Protein AF-A0A7X8UY95-F1 (afdb_monomer_lite)

Sequence (480 aa):
MSTWKRGHACLTACVVAVLCGTLVAADAIDMQARTKELQNLRWGMFICWSFSTFSDKEWTGGVKDIAFFQATEVDTDQWVRTAKEAEMGYILFLTKHHDGFCLWDTKTTDRKVTNAPLGRDVLAEVKAACDKYGLKLALYYSEGDWTWPGAVDGKIRYEGVGLNPEEKKAQLRELLTQYGPIEYIWFDYAVGDGGVSHADTIAFCKAFQPGCFIGFNNGDQEGSDIRLGERGRPGRLEDHSAAGPHMDSGPSTAYRLAEFTYPILPPPADHARWFYTSPENDGLVHSPEKIYRDYLGAVKYGNIFALNVGPDRQGRLRNIDVATLRTVGEMIRTKTPNPDIHAYGIDLNMEPGGSTCFATPGLWAEADPAAHVAWYETLGANVILTPAVSSNGYAWYKGGAIPAQPGLKHDFLPEVVRLGHEKHMRVIGSFRIAANTRWGGEHPDLSYGTPHDRHLPLTTGYLDYLAAAIEEALTKTNLN

Foldseek 3Di:
DDDDDDDDDDDDDDDDDDDPDDPPPDPQDPQLVLLVVVLVLLEEAEEDDDLCLQPVHPADWDDDDLQSLPAAAADLLQVLVLRLLLVGQAYAYEQADQQGEGLAPAPLDCNYPCVYNNNDNSLLVNLVSCVVSVHAYAYEDEQFHCPAPFHPTRDFQVVTAHADVPSSLSVLCCVLPPSPDHQEYEYEQRRHRNNAAPVRVLVSNCVRPVSYFYAYLEDDGAPGQEAAAEQFAQDAPPPNVRSDDRHYDDHYPNYSAYEHEAEQFDDDPPDGDLADDDPVCLVRGDALLVVLLRSVSCSVNSHYYYYHFHAHSNNHTDPSVSVRSSVNSVCVVVVPPRPDAQEDEDQQQPDPPDDDDGDDQCNCLVDDLLVQLVVCVVVVGQEYEYEQAHLCQAGCADDFPGHHRPNRPDSRQLSNLVVSVVVNHAYDYDDPQQQRQNCCVVCVVQWAPPNDRGIGRDDPVSVVVVVRSVVGSCVRRVND

pLDDT: mean 88.67, std 14.98, range [30.45, 98.94]

Radius of gyration: 32.95 Å; chains: 1; bounding box: 61×128×83 Å

Secondary structure (DSSP, 8-state):
--------PPPPPP----------PPPPP-HHHHHHHHHTT-EEEEE--STHHHHTSSS------GGG-------HHHHHHHHHHTT--EEEEEEE-TT--BSS--SS-S-BGGGSTT-S-HHHHHHHHHHHHT-EEEEEEESS-TTSTT--TT--TTT-----HHHHHHHHHHHHHHS---SEEEEE-TT--TTS-HHHHHHHHHHH-TTSEEEESSS--TT-SEE--BT--S--TT-GGGG-TT--SPPPTT--EEEEEEESSPPPTT----S---GGGGGGSPPHHHHHHHHHHHHHHT-EEEEE----TTS---HHHHHHHHHHHHHHHHTPPP----EEE--TTB-TT-SS-BPPTTTTTT--HHHHHHHHHHTT-SEEEEEEE-TTS-BSSSSSSSPBPTT--S-HHHHHHHHHHHTT-EEEEEE--TT-HHHHHH-GGGEETTTSSS-EE-SHHHHHHHHHHHHHHHHHH---

Structure (mmCIF, N/CA/C/O backbone):
data_AF-A0A7X8UY95-F1
#
_entry.id   AF-A0A7X8UY95-F1
#
loop_
_atom_site.group_PDB
_atom_site.id
_atom_site.type_symbol
_atom_site.label_atom_id
_atom_site.label_alt_id
_atom_site.label_comp_id
_atom_site.label_asym_id
_atom_site.label_entity_id
_atom_site.label_seq_id
_atom_site.pdbx_PDB_ins_code
_atom_site.Cartn_x
_atom_site.Cartn_y
_atom_site.Cartn_z
_atom_site.occupancy
_atom_site.B_iso_or_equiv
_atom_site.auth_seq_id
_atom_site.auth_comp_id
_atom_site.auth_asym_id
_atom_site.auth_atom_id
_atom_site.pdbx_PDB_model_num
ATOM 1 N N . MET A 1 1 ? 19.211 -85.845 -32.567 1.00 37.88 1 MET A N 1
ATOM 2 C CA . MET A 1 1 ? 20.274 -85.485 -31.602 1.00 37.88 1 MET A CA 1
ATOM 3 C C . MET A 1 1 ? 20.415 -83.968 -31.580 1.00 37.88 1 MET A C 1
ATOM 5 O O . MET A 1 1 ? 20.237 -83.359 -32.620 1.00 37.88 1 MET A O 1
ATOM 9 N N . SER A 1 2 ? 20.688 -83.427 -30.390 1.00 34.66 2 SER A N 1
ATOM 10 C CA . SER A 1 2 ? 20.974 -82.028 -30.013 1.00 34.66 2 SER A CA 1
ATOM 11 C C . SER A 1 2 ? 19.900 -80.943 -30.212 1.00 34.66 2 SER A C 1
ATOM 13 O O . SER A 1 2 ? 19.581 -80.497 -31.306 1.00 34.66 2 SER A O 1
ATOM 15 N N . THR A 1 3 ? 19.437 -80.502 -29.048 1.00 38.03 3 THR A N 1
ATOM 16 C CA . THR A 1 3 ? 18.765 -79.266 -28.639 1.00 38.03 3 THR A CA 1
ATOM 17 C C . THR A 1 3 ? 19.387 -77.968 -29.185 1.00 38.03 3 THR A C 1
ATOM 19 O O . THR A 1 3 ? 20.600 -77.903 -29.339 1.00 38.03 3 THR A O 1
ATOM 22 N N . TRP A 1 4 ? 18.589 -76.898 -29.346 1.00 31.77 4 TRP A N 1
ATOM 23 C CA . TRP A 1 4 ? 18.687 -75.655 -28.550 1.00 31.77 4 TRP A CA 1
ATOM 24 C C . TRP A 1 4 ? 17.542 -74.661 -28.846 1.00 31.77 4 TRP A C 1
ATOM 26 O O . TRP A 1 4 ? 16.772 -74.811 -29.784 1.00 31.77 4 TRP A O 1
ATOM 36 N N . LYS A 1 5 ? 17.382 -73.722 -27.912 1.00 35.75 5 LYS A N 1
ATOM 37 C CA . LYS A 1 5 ? 16.186 -72.977 -27.488 1.00 35.75 5 LYS A CA 1
ATOM 38 C C . LYS A 1 5 ? 15.959 -71.615 -28.187 1.00 35.75 5 LYS A C 1
ATOM 40 O O . LYS A 1 5 ? 16.922 -70.927 -28.491 1.00 35.75 5 LYS A O 1
ATOM 45 N N . ARG A 1 6 ? 14.685 -71.181 -28.086 1.00 33.22 6 ARG A N 1
ATOM 46 C CA . ARG A 1 6 ? 14.139 -69.840 -27.719 1.00 33.22 6 ARG A CA 1
ATOM 47 C C . ARG A 1 6 ? 13.825 -68.798 -28.808 1.00 33.22 6 ARG A C 1
ATOM 49 O O . ARG A 1 6 ? 14.699 -68.357 -29.533 1.00 33.22 6 ARG A O 1
ATOM 56 N N . GLY A 1 7 ? 12.602 -68.260 -28.684 1.00 30.45 7 GLY A N 1
ATOM 57 C CA . GLY A 1 7 ? 12.308 -66.830 -28.854 1.00 30.45 7 GLY A CA 1
ATOM 58 C C . GLY A 1 7 ? 11.124 -66.512 -29.771 1.00 30.45 7 GLY A C 1
ATOM 59 O O . GLY A 1 7 ? 11.338 -66.247 -30.943 1.00 30.45 7 GLY A O 1
ATOM 60 N N . HIS A 1 8 ? 9.892 -66.483 -29.247 1.00 34.12 8 HIS A N 1
ATOM 61 C CA . HIS A 1 8 ? 8.764 -65.841 -29.938 1.00 34.12 8 HIS A CA 1
ATOM 62 C C . HIS A 1 8 ? 8.721 -64.364 -29.529 1.00 34.12 8 HIS A C 1
ATOM 64 O O . HIS A 1 8 ? 8.487 -64.055 -28.361 1.00 34.12 8 HIS A O 1
ATOM 70 N N . ALA A 1 9 ? 8.982 -63.471 -30.483 1.00 34.75 9 ALA A N 1
ATOM 71 C CA . ALA A 1 9 ? 8.788 -62.033 -30.348 1.00 34.75 9 ALA A CA 1
ATOM 72 C C . ALA A 1 9 ? 7.342 -61.680 -30.731 1.00 34.75 9 ALA A C 1
ATOM 74 O O . ALA A 1 9 ? 6.863 -62.074 -31.793 1.00 34.75 9 ALA A O 1
ATOM 75 N N . CYS A 1 10 ? 6.650 -60.958 -29.852 1.00 32.91 10 CYS A N 1
ATOM 76 C CA . CYS A 1 10 ? 5.305 -60.441 -30.079 1.00 32.91 10 CYS A CA 1
ATOM 77 C C . CYS A 1 10 ? 5.419 -59.068 -30.766 1.00 32.91 10 CYS A C 1
ATOM 79 O O . CYS A 1 10 ? 6.058 -58.169 -30.219 1.00 32.91 10 CYS A O 1
ATOM 81 N N . LEU A 1 11 ? 4.846 -58.919 -31.965 1.00 33.44 11 LEU A N 1
ATOM 82 C CA . LEU A 1 11 ? 4.708 -57.631 -32.651 1.00 33.44 11 LEU A CA 1
ATOM 83 C C . LEU A 1 11 ? 3.561 -56.833 -32.017 1.00 33.44 11 LEU A C 1
ATOM 85 O O . LEU A 1 11 ? 2.406 -57.248 -32.100 1.00 33.44 11 LEU A O 1
ATOM 89 N N . THR A 1 12 ? 3.863 -55.661 -31.463 1.00 36.06 12 THR A N 1
ATOM 90 C CA . THR A 1 12 ? 2.854 -54.668 -31.073 1.00 36.06 12 THR A CA 1
ATOM 91 C C . THR A 1 12 ? 2.779 -53.599 -32.160 1.00 36.06 12 THR A C 1
ATOM 93 O O . THR A 1 12 ? 3.761 -52.910 -32.430 1.00 36.06 12 THR A O 1
ATOM 96 N N . ALA A 1 13 ? 1.621 -53.479 -32.808 1.00 33.38 13 ALA A N 1
ATOM 97 C CA . ALA A 1 13 ? 1.336 -52.447 -33.798 1.00 33.38 13 ALA A CA 1
ATOM 98 C C . ALA A 1 13 ? 1.062 -51.099 -33.106 1.00 33.38 13 ALA A C 1
ATOM 100 O O . ALA A 1 13 ? 0.180 -51.004 -32.253 1.00 33.38 13 ALA A O 1
ATOM 101 N N . CYS A 1 14 ? 1.798 -50.052 -33.489 1.00 30.67 14 CYS A N 1
ATOM 102 C CA . CYS A 1 14 ? 1.509 -48.673 -33.099 1.00 30.67 14 CYS A CA 1
ATOM 103 C C . CYS A 1 14 ? 0.349 -48.122 -33.939 1.00 30.67 14 CYS A C 1
ATOM 105 O O . CYS A 1 14 ? 0.483 -47.951 -35.149 1.00 30.67 14 CYS A O 1
ATOM 107 N N . VAL A 1 15 ? -0.770 -47.802 -33.290 1.00 36.91 15 VAL A N 1
ATOM 108 C CA . VAL A 1 15 ? -1.840 -46.975 -33.862 1.00 36.91 15 VAL A CA 1
ATOM 109 C C . VAL A 1 15 ? -1.521 -45.517 -33.536 1.00 36.91 15 VAL A C 1
ATOM 111 O O . VAL A 1 15 ? -1.507 -45.128 -32.371 1.00 36.91 15 VAL A O 1
ATOM 114 N N . VAL A 1 16 ? -1.256 -44.707 -34.562 1.00 36.47 16 VAL A N 1
ATOM 115 C CA . VAL A 1 16 ? -1.168 -43.246 -34.436 1.00 36.47 16 VAL A CA 1
ATOM 116 C C . VAL A 1 16 ? -2.588 -42.690 -34.516 1.00 36.47 16 VAL A C 1
ATOM 118 O O . VAL A 1 16 ? -3.194 -42.677 -35.584 1.00 36.47 16 VAL A O 1
ATOM 121 N N . ALA A 1 17 ? -3.132 -42.253 -33.381 1.00 36.41 17 ALA A N 1
ATOM 122 C CA . ALA A 1 17 ? -4.382 -41.506 -33.332 1.00 36.41 17 ALA A CA 1
ATOM 123 C C . ALA A 1 17 ? -4.084 -40.012 -33.531 1.00 36.41 17 ALA A C 1
ATOM 125 O O . ALA A 1 17 ? -3.491 -39.365 -32.669 1.00 36.41 17 ALA A O 1
ATOM 126 N N . VAL A 1 18 ? -4.494 -39.464 -34.675 1.00 42.06 18 VAL A N 1
ATOM 127 C CA . VAL A 1 18 ? -4.529 -38.016 -34.913 1.00 42.06 18 VAL A CA 1
ATOM 128 C C . VAL A 1 18 ? -5.763 -37.465 -34.196 1.00 42.06 18 VAL A C 1
ATOM 130 O O . VAL A 1 18 ? -6.884 -37.604 -34.678 1.00 42.06 18 VAL A O 1
ATOM 133 N N . LEU A 1 19 ? -5.566 -36.872 -33.018 1.00 41.16 19 LEU A N 1
ATOM 134 C CA . LEU A 1 19 ? -6.602 -36.114 -32.319 1.00 41.16 19 LEU A CA 1
ATOM 135 C C . LEU A 1 19 ? -6.658 -34.700 -32.903 1.00 41.16 19 LEU A C 1
ATOM 137 O O . LEU A 1 19 ? -5.843 -33.840 -32.579 1.00 41.16 19 LEU A O 1
ATOM 141 N N . CYS A 1 20 ? -7.639 -34.465 -33.773 1.00 40.44 20 CYS A N 1
ATOM 142 C CA . CYS A 1 20 ? -8.058 -33.122 -34.154 1.00 40.44 20 CYS A CA 1
ATOM 143 C C . CYS A 1 20 ? -8.802 -32.514 -32.954 1.00 40.44 20 CYS A C 1
ATOM 145 O O . CYS A 1 20 ? -9.989 -32.768 -32.757 1.00 40.44 20 CYS A O 1
ATOM 147 N N . GLY A 1 21 ? -8.088 -31.779 -32.100 1.00 39.94 21 GLY A N 1
ATOM 148 C CA . GLY A 1 21 ? -8.691 -31.047 -30.990 1.00 39.94 21 GLY A CA 1
ATOM 149 C C . GLY A 1 21 ? -9.553 -29.901 -31.514 1.00 39.94 21 GLY A C 1
ATOM 150 O O . GLY A 1 21 ? -9.059 -29.007 -32.197 1.00 39.94 21 GLY A O 1
ATOM 151 N N . THR A 1 22 ? -10.843 -29.916 -31.195 1.00 42.06 22 THR A N 1
ATOM 152 C CA . THR A 1 22 ? -11.695 -28.729 -31.273 1.00 42.06 22 THR A CA 1
ATOM 153 C C . THR A 1 22 ? -11.139 -27.681 -30.311 1.00 42.06 22 THR A C 1
ATOM 155 O O . THR A 1 22 ? -11.086 -27.931 -29.107 1.00 42.06 22 THR A O 1
ATOM 158 N N . LEU A 1 23 ? -10.717 -26.525 -30.831 1.00 39.53 23 LEU A N 1
ATOM 159 C CA . LEU A 1 23 ? -10.449 -25.335 -30.025 1.00 39.53 23 LEU A CA 1
ATOM 160 C C . LEU A 1 23 ? -11.738 -24.969 -29.283 1.00 39.53 23 LEU A C 1
ATOM 162 O O . LEU A 1 23 ? -12.662 -24.409 -29.870 1.00 39.53 23 LEU A O 1
ATOM 166 N N . VAL A 1 24 ? -11.812 -25.311 -28.000 1.00 40.22 24 VAL A N 1
ATOM 167 C CA . VAL A 1 24 ? -12.762 -24.676 -27.090 1.00 40.22 24 VAL A CA 1
ATOM 168 C C . VAL A 1 24 ? -12.266 -23.241 -26.960 1.00 40.22 24 VAL A C 1
ATOM 170 O O . VAL A 1 24 ? -11.180 -23.011 -26.427 1.00 40.22 24 VAL A O 1
ATOM 173 N N . ALA A 1 25 ? -12.999 -22.287 -27.537 1.00 45.38 25 ALA A N 1
ATOM 174 C CA . ALA A 1 25 ? -12.762 -20.879 -27.261 1.00 45.38 25 ALA A CA 1
ATOM 175 C C . ALA A 1 25 ? -12.838 -20.709 -25.740 1.00 45.38 25 ALA A C 1
ATOM 177 O O . ALA A 1 25 ? -13.825 -21.122 -25.136 1.00 45.38 25 ALA A O 1
ATOM 178 N N . ALA A 1 26 ? -11.778 -20.189 -25.117 1.00 54.22 26 ALA A N 1
ATOM 179 C CA . ALA A 1 26 ? -11.836 -19.841 -23.706 1.00 54.22 26 ALA A CA 1
ATOM 180 C C . ALA A 1 26 ? -13.018 -18.881 -23.519 1.00 54.22 26 ALA A C 1
ATOM 182 O O . ALA A 1 26 ? -13.095 -17.875 -24.231 1.00 54.22 26 ALA A O 1
ATOM 183 N N . ASP A 1 27 ? -13.948 -19.214 -22.623 1.00 59.50 27 ASP A N 1
ATOM 184 C CA . ASP A 1 27 ? -15.060 -18.323 -22.309 1.00 59.50 27 ASP A CA 1
ATOM 185 C C . ASP A 1 27 ? -14.498 -16.951 -21.917 1.00 59.50 27 ASP A C 1
ATOM 187 O O . ASP A 1 27 ? -13.517 -16.848 -21.171 1.00 59.50 27 ASP A O 1
ATOM 191 N N . ALA A 1 28 ? -15.085 -15.887 -22.469 1.00 78.19 28 ALA A N 1
ATOM 192 C CA . ALA A 1 28 ? -14.686 -14.527 -22.138 1.00 78.19 28 ALA A CA 1
ATOM 193 C C . ALA A 1 28 ? -14.814 -14.321 -20.620 1.00 78.19 28 ALA A C 1
ATOM 195 O O . ALA A 1 28 ? -15.854 -14.629 -20.037 1.00 78.19 28 ALA A O 1
ATOM 196 N N . ILE A 1 29 ? -13.757 -13.817 -19.976 1.00 88.06 29 ILE A N 1
ATOM 197 C CA . ILE A 1 29 ? -13.757 -13.601 -18.525 1.00 88.06 29 ILE A CA 1
ATOM 198 C C . ILE A 1 29 ? -14.854 -12.601 -18.156 1.00 88.06 29 ILE A C 1
ATOM 200 O O . ILE A 1 29 ? -14.891 -11.484 -18.676 1.00 88.06 29 ILE A O 1
ATOM 204 N N . ASP A 1 30 ? -15.716 -12.988 -17.215 1.00 94.00 30 ASP A N 1
ATOM 205 C CA . ASP A 1 30 ? -16.673 -12.075 -16.601 1.00 94.00 30 ASP A CA 1
ATOM 206 C C . ASP A 1 30 ? -15.926 -11.070 -15.718 1.00 94.00 30 ASP A C 1
ATOM 208 O O . ASP A 1 30 ? -15.553 -11.336 -14.571 1.00 94.00 30 ASP A O 1
ATOM 212 N N . MET A 1 31 ? -15.707 -9.882 -16.274 1.00 92.56 31 MET A N 1
ATOM 213 C CA . MET A 1 31 ? -14.997 -8.816 -15.582 1.00 92.56 31 MET A CA 1
ATOM 214 C C . MET A 1 31 ? -15.770 -8.255 -14.385 1.00 92.56 31 MET A C 1
ATOM 216 O O . MET A 1 31 ? -15.129 -7.710 -13.494 1.00 92.56 31 MET A O 1
ATOM 220 N N . GLN A 1 32 ? -17.100 -8.397 -14.308 1.00 94.25 32 GLN A N 1
ATOM 221 C CA . GLN A 1 32 ? -17.859 -7.968 -13.126 1.00 94.25 32 GLN A CA 1
ATOM 222 C C . GLN A 1 32 ? -17.618 -8.918 -11.953 1.00 94.25 32 GLN A C 1
ATOM 224 O O . GLN A 1 32 ? -17.317 -8.468 -10.842 1.00 94.25 32 GLN A O 1
ATOM 229 N N . ALA A 1 33 ? -17.683 -10.230 -12.205 1.00 96.62 33 ALA A N 1
ATOM 230 C CA . ALA A 1 33 ? -17.309 -11.235 -11.215 1.00 96.62 33 ALA A CA 1
ATOM 231 C C . ALA A 1 33 ? -15.853 -11.036 -10.770 1.00 96.62 33 ALA A C 1
ATOM 233 O O . ALA A 1 33 ? -15.567 -10.988 -9.571 1.00 96.62 33 ALA A O 1
ATOM 234 N N . ARG A 1 34 ? -14.950 -10.789 -11.728 1.00 96.75 34 ARG A N 1
ATOM 235 C CA . ARG A 1 34 ? -13.536 -10.543 -11.444 1.00 96.75 34 ARG A CA 1
ATOM 236 C C . ARG A 1 34 ? -13.297 -9.287 -10.602 1.00 96.75 34 ARG A C 1
ATOM 238 O O . ARG A 1 34 ? -12.512 -9.330 -9.658 1.00 96.75 34 ARG A O 1
ATOM 245 N N . THR A 1 35 ? -14.009 -8.189 -10.867 1.00 97.38 35 THR A N 1
ATOM 246 C CA . THR A 1 35 ? -13.980 -6.995 -10.004 1.00 97.38 35 THR A CA 1
ATOM 247 C C . THR A 1 35 ? -14.353 -7.348 -8.571 1.00 97.38 35 THR A C 1
ATOM 249 O O . THR A 1 35 ? -13.686 -6.902 -7.637 1.00 97.38 35 THR A O 1
ATOM 252 N N . LYS A 1 36 ? -15.390 -8.172 -8.374 1.00 97.38 36 LYS A N 1
ATOM 253 C CA . LYS A 1 36 ? -15.822 -8.557 -7.031 1.00 97.38 36 LYS A CA 1
ATOM 254 C C . LYS A 1 36 ? -14.783 -9.415 -6.308 1.00 97.38 36 LYS A C 1
ATOM 256 O O . LYS A 1 36 ? -14.593 -9.240 -5.105 1.00 97.38 36 LYS A O 1
ATOM 261 N N . GLU A 1 37 ? -14.098 -10.304 -7.024 1.00 97.56 37 GLU A N 1
ATOM 262 C CA . GLU A 1 37 ? -12.980 -11.084 -6.484 1.00 97.56 37 GLU A CA 1
ATOM 263 C C . GLU A 1 37 ? -11.856 -10.179 -5.972 1.00 97.56 37 GLU A C 1
ATOM 265 O O . GLU A 1 37 ? -11.431 -10.347 -4.829 1.00 97.56 37 GLU A O 1
ATOM 270 N N . LEU A 1 38 ? -11.437 -9.175 -6.754 1.00 97.94 38 LEU A N 1
ATOM 271 C CA . LEU A 1 38 ? -10.406 -8.232 -6.312 1.00 97.94 38 LEU A CA 1
ATOM 272 C C . LEU A 1 38 ? -10.879 -7.374 -5.132 1.00 97.94 38 LEU A C 1
ATOM 274 O O . LEU A 1 38 ? -10.140 -7.213 -4.167 1.00 97.94 38 LEU A O 1
ATOM 278 N N . GLN A 1 39 ? -12.121 -6.879 -5.139 1.00 97.25 39 GLN A N 1
ATOM 279 C CA . GLN A 1 39 ? -12.683 -6.153 -3.989 1.00 97.25 39 GLN A CA 1
ATOM 280 C C . GLN A 1 39 ? -12.662 -6.985 -2.700 1.00 97.25 39 GLN A C 1
ATOM 282 O O . GLN A 1 39 ? -12.470 -6.450 -1.607 1.00 97.25 39 GLN A O 1
ATOM 287 N N . ASN A 1 40 ? -12.847 -8.303 -2.811 1.00 97.31 40 ASN A N 1
ATOM 288 C CA . ASN A 1 40 ? -12.809 -9.206 -1.665 1.00 97.31 40 ASN A CA 1
ATOM 289 C C . ASN A 1 40 ? -11.394 -9.410 -1.103 1.00 97.31 40 ASN A C 1
ATOM 291 O O . ASN A 1 40 ? -11.283 -9.890 0.026 1.00 97.31 40 ASN A O 1
ATOM 295 N N . LEU A 1 41 ? -10.338 -9.006 -1.822 1.00 97.75 41 LEU A N 1
ATOM 296 C CA . LEU A 1 41 ? -8.980 -8.953 -1.274 1.00 97.75 41 LEU A CA 1
ATOM 297 C C . LEU A 1 41 ? -8.862 -7.897 -0.167 1.00 97.75 41 LEU A C 1
ATOM 299 O O . LEU A 1 41 ? -8.086 -8.094 0.764 1.00 97.75 41 LEU A O 1
ATOM 303 N N . ARG A 1 42 ? -9.681 -6.832 -0.237 1.00 95.69 42 ARG A N 1
ATOM 304 C CA . ARG A 1 42 ? -9.813 -5.698 0.701 1.00 95.69 42 ARG A CA 1
ATOM 305 C C . ARG A 1 42 ? -8.546 -4.874 0.907 1.00 95.69 42 ARG A C 1
ATOM 307 O O . ARG A 1 42 ? -8.573 -3.668 0.695 1.00 95.69 42 ARG A O 1
ATOM 314 N N . TRP A 1 43 ? -7.458 -5.494 1.347 1.00 98.31 43 TRP A N 1
ATOM 315 C CA . TRP A 1 43 ? -6.194 -4.816 1.588 1.00 98.31 43 TRP A CA 1
ATOM 316 C C . TRP A 1 43 ? -4.986 -5.755 1.523 1.00 98.31 43 TRP A C 1
ATOM 318 O O . TRP A 1 43 ? -5.127 -6.978 1.601 1.00 98.31 43 TRP A O 1
ATOM 328 N N . GLY A 1 44 ? -3.805 -5.173 1.339 1.00 98.62 44 GLY A N 1
ATOM 329 C CA . GLY A 1 44 ? -2.566 -5.873 1.036 1.00 98.62 44 GLY A CA 1
ATOM 330 C C . GLY A 1 44 ? -1.323 -5.152 1.539 1.00 98.62 44 GLY A C 1
ATOM 331 O O . GLY A 1 44 ? -1.388 -4.037 2.059 1.00 98.62 44 GLY A O 1
ATOM 332 N N . MET A 1 45 ? -0.177 -5.804 1.359 1.00 98.88 45 MET A N 1
ATOM 333 C CA . MET A 1 45 ? 1.137 -5.230 1.648 1.00 98.88 45 MET A CA 1
ATOM 334 C C . MET A 1 45 ? 1.810 -4.840 0.341 1.00 98.88 45 MET A C 1
ATOM 336 O O . MET A 1 45 ? 1.955 -5.692 -0.533 1.00 98.88 45 MET A O 1
ATOM 340 N N . PHE A 1 46 ? 2.245 -3.591 0.214 1.00 98.81 46 PHE A N 1
ATOM 341 C CA . PHE A 1 46 ? 3.164 -3.197 -0.850 1.00 98.81 46 PHE A CA 1
ATOM 342 C C . PHE A 1 46 ? 4.603 -3.338 -0.339 1.00 98.81 46 PHE A C 1
ATOM 344 O O . PHE A 1 46 ? 4.925 -2.877 0.751 1.00 98.81 46 PHE A O 1
ATOM 351 N N . ILE A 1 47 ? 5.453 -4.039 -1.080 1.00 98.69 47 ILE A N 1
ATOM 352 C CA . ILE A 1 47 ? 6.852 -4.268 -0.720 1.00 98.69 47 ILE A CA 1
ATOM 353 C C . ILE A 1 47 ? 7.734 -3.565 -1.748 1.00 98.69 47 ILE A C 1
ATOM 355 O O . ILE A 1 47 ? 7.895 -4.056 -2.867 1.00 98.69 47 ILE A O 1
ATOM 359 N N . CYS A 1 48 ? 8.321 -2.437 -1.349 1.00 98.00 48 CYS A N 1
ATOM 360 C CA . CYS A 1 48 ? 9.349 -1.732 -2.108 1.00 98.00 48 CYS A CA 1
ATOM 361 C C . CYS A 1 48 ? 10.744 -2.107 -1.600 1.00 98.00 48 CYS A C 1
ATOM 363 O O . CYS A 1 48 ? 11.120 -1.805 -0.465 1.00 98.00 48 CYS A O 1
ATOM 365 N N . TRP A 1 49 ? 11.524 -2.763 -2.460 1.00 97.19 49 TRP A N 1
ATOM 366 C CA . TRP A 1 49 ? 12.898 -3.167 -2.173 1.00 97.19 49 TRP A CA 1
ATOM 367 C C . TRP A 1 49 ? 13.734 -3.062 -3.450 1.00 97.19 49 TRP A C 1
ATOM 369 O O . TRP A 1 49 ? 13.406 -3.663 -4.462 1.00 97.19 49 TRP A O 1
ATOM 379 N N . SER A 1 50 ? 14.775 -2.237 -3.442 1.00 96.44 50 SER A N 1
ATOM 380 C CA . SER A 1 50 ? 15.655 -2.005 -4.599 1.00 96.44 50 SER A CA 1
ATOM 381 C C . SER A 1 50 ? 16.973 -1.404 -4.099 1.00 96.44 50 SER A C 1
ATOM 383 O O . SER A 1 50 ? 17.208 -1.339 -2.891 1.00 96.44 50 SER A O 1
ATOM 385 N N . PHE A 1 51 ? 17.824 -0.892 -4.989 1.00 97.00 51 PHE A N 1
ATOM 386 C CA . PHE A 1 51 ? 18.995 -0.095 -4.614 1.00 97.00 51 PHE A CA 1
ATOM 387 C C . PHE A 1 51 ? 18.651 1.078 -3.683 1.00 97.00 51 PHE A C 1
ATOM 389 O O . PHE A 1 51 ? 19.453 1.417 -2.816 1.00 97.00 51 PHE A O 1
ATOM 396 N N . SER A 1 52 ? 17.442 1.631 -3.777 1.00 95.38 52 SER A N 1
ATOM 397 C CA . SER A 1 52 ? 16.920 2.654 -2.861 1.00 95.38 52 SER A CA 1
ATOM 398 C C . SER A 1 52 ? 16.943 2.264 -1.377 1.00 95.38 52 SER A C 1
ATOM 400 O O . SER A 1 52 ? 17.214 3.104 -0.524 1.00 95.38 52 SER A O 1
ATOM 402 N N . THR A 1 53 ? 16.809 0.977 -1.049 1.00 95.38 53 THR A N 1
ATOM 403 C CA . THR A 1 53 ? 16.967 0.474 0.330 1.00 95.38 53 THR A CA 1
ATOM 404 C C . THR A 1 53 ? 18.398 0.633 0.869 1.00 95.38 53 THR A C 1
ATOM 406 O O . THR A 1 53 ? 18.611 0.724 2.080 1.00 95.38 53 THR A O 1
ATOM 409 N N . PHE A 1 54 ? 19.398 0.654 -0.015 1.00 94.69 54 PHE A N 1
ATOM 410 C CA . PHE A 1 54 ? 20.821 0.684 0.341 1.00 94.69 54 PHE A CA 1
ATOM 411 C C . PHE A 1 54 ? 21.437 2.081 0.225 1.00 94.69 54 PHE A C 1
ATOM 413 O O . PHE A 1 54 ? 22.510 2.318 0.775 1.00 94.69 54 PHE A O 1
ATOM 420 N N . SER A 1 55 ? 20.774 3.000 -0.479 1.00 91.31 55 SER A N 1
ATOM 421 C CA . SER A 1 55 ? 21.244 4.370 -0.702 1.00 91.31 55 SER A CA 1
ATOM 422 C C . SER A 1 55 ? 20.653 5.401 0.264 1.00 91.31 55 SER A C 1
ATOM 424 O O . SER A 1 55 ? 21.114 6.543 0.259 1.00 91.31 55 SER A O 1
ATOM 426 N N . ASP A 1 56 ? 19.635 5.015 1.043 1.00 84.62 56 ASP A N 1
ATOM 427 C CA . ASP A 1 56 ? 18.797 5.902 1.865 1.00 84.62 56 ASP A CA 1
ATOM 428 C C . ASP A 1 56 ? 18.086 7.002 1.052 1.00 84.62 56 ASP A C 1
ATOM 430 O O . ASP A 1 56 ? 17.734 8.061 1.572 1.00 84.62 56 ASP A O 1
ATOM 434 N N . LYS A 1 57 ? 17.882 6.764 -0.250 1.00 89.88 57 LYS A N 1
ATOM 435 C CA . LYS A 1 57 ? 17.156 7.656 -1.158 1.00 89.88 57 LYS A CA 1
ATOM 436 C C . LYS A 1 57 ? 15.994 6.908 -1.774 1.00 89.88 57 LYS A C 1
ATOM 438 O O . LYS A 1 57 ? 16.155 5.774 -2.203 1.00 89.88 57 LYS A O 1
ATOM 443 N N . GLU A 1 58 ? 14.869 7.593 -1.947 1.00 90.19 58 GLU A N 1
ATOM 444 C CA . GLU A 1 58 ? 13.725 7.046 -2.684 1.00 90.19 58 GLU A CA 1
ATOM 445 C C . GLU A 1 58 ? 14.122 6.631 -4.104 1.00 90.19 58 GLU A C 1
ATOM 447 O O . GLU A 1 58 ? 13.748 5.565 -4.589 1.00 90.19 58 GLU A O 1
ATOM 452 N N . TRP A 1 59 ? 14.921 7.465 -4.767 1.00 93.38 59 TRP A N 1
ATOM 453 C CA . TRP A 1 59 ? 15.319 7.325 -6.161 1.00 93.38 59 TRP A CA 1
ATOM 454 C C . TRP A 1 59 ? 16.845 7.262 -6.266 1.00 93.38 59 TRP A C 1
ATOM 456 O O . TRP A 1 59 ? 17.548 8.192 -5.861 1.00 93.38 59 TRP A O 1
ATOM 466 N N . THR A 1 60 ? 17.363 6.158 -6.810 1.00 93.38 60 THR A N 1
ATOM 467 C CA . THR A 1 60 ? 18.800 5.837 -6.777 1.00 93.38 60 THR A CA 1
ATOM 468 C C . THR A 1 60 ? 19.389 5.681 -8.174 1.00 93.38 60 THR A C 1
ATOM 470 O O . THR A 1 60 ? 19.480 4.576 -8.703 1.00 93.38 60 THR A O 1
ATOM 473 N N . GLY A 1 61 ? 19.822 6.798 -8.757 1.00 92.50 61 GLY A N 1
ATOM 474 C CA . GLY A 1 61 ? 20.629 6.793 -9.979 1.00 92.50 61 GLY A CA 1
ATOM 475 C C . GLY A 1 61 ? 22.122 6.552 -9.718 1.00 92.50 61 GLY A C 1
ATOM 476 O O . GLY A 1 61 ? 22.600 6.623 -8.583 1.00 92.50 61 GLY A O 1
ATOM 477 N N . GLY A 1 62 ? 22.883 6.290 -10.777 1.00 92.81 62 GLY A N 1
ATOM 478 C CA . GLY A 1 62 ? 24.350 6.233 -10.779 1.00 92.81 62 GLY A CA 1
ATOM 479 C C . GLY A 1 62 ? 24.966 4.910 -10.317 1.00 92.81 62 GLY A C 1
ATOM 480 O O . GLY A 1 62 ? 26.191 4.763 -10.335 1.00 92.81 62 GLY A O 1
ATOM 481 N N . VAL A 1 63 ? 24.152 3.932 -9.918 1.00 94.31 63 VAL A N 1
ATOM 482 C CA . VAL A 1 63 ? 24.626 2.615 -9.468 1.00 94.31 63 VAL A CA 1
ATOM 483 C C . VAL A 1 63 ? 24.978 1.752 -10.674 1.00 94.31 63 VAL A C 1
ATOM 485 O O . VAL A 1 63 ? 24.093 1.326 -11.414 1.00 94.31 63 VAL A O 1
ATOM 488 N N . LYS A 1 64 ? 26.269 1.457 -10.857 1.00 92.75 64 LYS A N 1
ATOM 489 C CA . LYS A 1 64 ? 26.770 0.582 -11.935 1.00 92.75 64 LYS A CA 1
ATOM 490 C C . LYS A 1 64 ? 27.064 -0.844 -11.476 1.00 92.75 64 LYS A C 1
ATOM 492 O O . LYS A 1 64 ? 26.918 -1.771 -12.262 1.00 92.75 64 LYS A O 1
ATOM 497 N N . ASP A 1 65 ? 27.490 -1.002 -10.227 1.00 96.31 65 ASP A N 1
ATOM 498 C CA . ASP A 1 65 ? 27.846 -2.298 -9.654 1.00 96.31 65 ASP A CA 1
ATOM 499 C C . ASP A 1 65 ? 26.632 -2.930 -8.965 1.00 96.31 65 ASP A C 1
ATOM 501 O O . ASP A 1 65 ? 26.050 -2.347 -8.050 1.00 96.31 65 ASP A O 1
ATOM 505 N N . ILE A 1 66 ? 26.261 -4.134 -9.399 1.00 96.62 66 ILE A N 1
ATOM 506 C CA . ILE A 1 66 ? 25.143 -4.902 -8.839 1.00 96.62 66 ILE A CA 1
ATOM 507 C C . ILE A 1 66 ? 25.419 -5.294 -7.379 1.00 96.62 66 ILE A C 1
ATOM 509 O O . ILE A 1 66 ? 24.481 -5.397 -6.588 1.00 96.62 66 ILE A O 1
ATOM 513 N N . ALA A 1 67 ? 26.692 -5.416 -6.982 1.00 96.50 67 ALA A N 1
ATOM 514 C CA . ALA A 1 67 ? 27.082 -5.676 -5.597 1.00 96.50 67 ALA A CA 1
ATOM 515 C C . ALA A 1 67 ? 26.719 -4.533 -4.626 1.00 96.50 67 ALA A C 1
ATOM 517 O O . ALA A 1 67 ? 26.853 -4.696 -3.413 1.00 96.50 67 ALA A O 1
ATOM 518 N N . PHE A 1 68 ? 26.216 -3.396 -5.127 1.00 97.00 68 PHE A N 1
ATOM 519 C CA . PHE A 1 68 ? 25.570 -2.374 -4.300 1.00 97.00 68 PHE A CA 1
ATOM 520 C C . PHE A 1 68 ? 24.346 -2.922 -3.547 1.00 97.00 68 PHE A C 1
ATOM 522 O O . PHE A 1 68 ? 24.054 -2.485 -2.435 1.00 97.00 68 PHE A O 1
ATOM 529 N N . PHE A 1 69 ? 23.657 -3.916 -4.113 1.00 97.06 69 PHE A N 1
ATOM 530 C CA . PHE A 1 69 ? 22.615 -4.660 -3.417 1.00 97.06 69 PHE A CA 1
ATOM 531 C C . PHE A 1 69 ? 23.250 -5.721 -2.511 1.00 97.06 69 PHE A C 1
ATOM 533 O O . PHE A 1 69 ? 23.583 -6.818 -2.947 1.00 97.06 69 PHE A O 1
ATOM 540 N N . GLN A 1 70 ? 23.451 -5.386 -1.240 1.00 95.94 70 GLN A N 1
ATOM 541 C CA . GLN A 1 70 ? 24.296 -6.172 -0.329 1.00 95.94 70 GLN A CA 1
ATOM 542 C C . GLN A 1 70 ? 23.544 -7.220 0.507 1.00 95.94 70 GLN A C 1
ATOM 544 O O . GLN A 1 70 ? 24.151 -7.855 1.368 1.00 95.94 70 GLN A O 1
ATOM 549 N N . ALA A 1 71 ? 22.237 -7.404 0.299 1.00 96.31 71 ALA A N 1
ATOM 550 C CA . ALA A 1 71 ? 21.465 -8.370 1.078 1.00 96.31 71 ALA A CA 1
ATOM 551 C C . ALA A 1 71 ? 21.925 -9.813 0.832 1.00 96.31 71 ALA A C 1
ATOM 553 O O . ALA A 1 71 ? 22.209 -10.204 -0.298 1.00 96.31 71 ALA A O 1
ATOM 554 N N . THR A 1 72 ? 21.925 -10.620 1.893 1.00 93.94 72 THR A N 1
ATOM 555 C CA . THR A 1 72 ? 22.297 -12.046 1.847 1.00 93.94 72 THR A CA 1
ATOM 556 C C . THR A 1 72 ? 21.284 -12.964 2.538 1.00 93.94 72 THR A C 1
ATOM 558 O O . THR A 1 72 ? 21.283 -14.166 2.286 1.00 93.94 72 THR A O 1
ATOM 561 N N . GLU A 1 73 ? 20.397 -12.426 3.383 1.00 91.50 73 GLU A N 1
ATOM 562 C CA . GLU A 1 73 ? 19.550 -13.211 4.297 1.00 91.50 73 GLU A CA 1
ATOM 563 C C . GLU A 1 73 ? 18.054 -12.869 4.201 1.00 91.50 73 GLU A C 1
ATOM 565 O O . GLU A 1 73 ? 17.352 -12.840 5.213 1.00 91.50 73 GLU A O 1
ATOM 570 N N . VAL A 1 74 ? 17.555 -12.619 2.987 1.00 96.69 74 VAL A N 1
ATOM 571 C CA . VAL A 1 74 ? 16.137 -12.286 2.778 1.00 96.69 74 VAL A CA 1
ATOM 572 C C . VAL A 1 74 ? 15.209 -13.363 3.360 1.00 96.69 74 VAL A C 1
ATOM 574 O O . VAL A 1 74 ? 15.434 -14.564 3.157 1.00 96.69 74 VAL A O 1
ATOM 577 N N . ASP A 1 75 ? 14.153 -12.925 4.051 1.00 97.75 75 ASP A N 1
ATOM 578 C CA . ASP A 1 75 ? 13.113 -13.782 4.634 1.00 97.75 75 ASP A CA 1
ATOM 579 C C . ASP A 1 75 ? 11.734 -13.403 4.068 1.00 97.75 75 ASP A C 1
ATOM 581 O O . ASP A 1 75 ? 10.920 -12.731 4.704 1.00 97.75 75 ASP A O 1
ATOM 585 N N . THR A 1 76 ? 11.467 -13.843 2.838 1.00 98.50 76 THR A N 1
ATOM 586 C CA . THR A 1 76 ? 10.178 -13.632 2.156 1.00 98.50 76 THR A CA 1
ATOM 587 C C . THR A 1 76 ? 9.014 -14.318 2.882 1.00 98.50 76 THR A C 1
ATOM 589 O O . THR A 1 76 ? 7.878 -13.841 2.827 1.00 98.50 76 THR A O 1
ATOM 592 N N . ASP A 1 77 ? 9.282 -15.395 3.630 1.00 98.62 77 ASP A N 1
ATOM 593 C CA . ASP A 1 77 ? 8.288 -16.075 4.463 1.00 98.62 77 ASP A CA 1
ATOM 594 C C . ASP A 1 77 ? 7.826 -15.174 5.616 1.00 98.62 77 ASP A C 1
ATOM 596 O O . ASP A 1 77 ? 6.628 -15.111 5.887 1.00 98.62 77 ASP A O 1
ATOM 600 N N . GLN A 1 78 ? 8.736 -14.420 6.252 1.00 98.69 78 GLN A N 1
ATOM 601 C CA . GLN A 1 78 ? 8.385 -13.403 7.251 1.00 98.69 78 GLN A CA 1
ATOM 602 C C . GLN A 1 78 ? 7.463 -12.337 6.660 1.00 98.69 78 GLN A C 1
ATOM 604 O O . GLN A 1 78 ? 6.491 -11.958 7.319 1.00 98.69 78 GLN A O 1
ATOM 609 N N . TRP A 1 79 ? 7.734 -11.865 5.442 1.00 98.81 79 TRP A N 1
ATOM 610 C CA . TRP A 1 79 ? 6.944 -10.806 4.816 1.00 98.81 79 TRP A CA 1
ATOM 611 C C . TRP A 1 79 ? 5.491 -11.249 4.631 1.00 98.81 79 TRP A C 1
ATOM 613 O O . TRP A 1 79 ? 4.563 -10.625 5.151 1.00 98.81 79 TRP A O 1
ATOM 623 N N . VAL A 1 80 ? 5.296 -12.392 3.968 1.00 98.88 80 VAL A N 1
ATOM 624 C CA . VAL A 1 80 ? 3.956 -12.904 3.659 1.00 98.88 80 VAL A CA 1
ATOM 625 C C . VAL A 1 80 ? 3.240 -13.419 4.910 1.00 98.88 80 VAL A C 1
ATOM 627 O O . VAL A 1 80 ? 2.039 -13.192 5.061 1.00 98.88 80 VAL A O 1
ATOM 630 N N . ARG A 1 81 ? 3.953 -14.045 5.857 1.00 98.88 81 ARG A N 1
ATOM 631 C CA . ARG A 1 81 ? 3.374 -14.434 7.153 1.00 98.88 81 ARG A CA 1
ATOM 632 C C . ARG A 1 81 ? 2.854 -13.219 7.916 1.00 98.88 81 ARG A C 1
ATOM 634 O O . ARG A 1 81 ? 1.744 -13.269 8.434 1.00 98.88 81 ARG A O 1
ATOM 641 N N . THR A 1 82 ? 3.618 -12.127 7.953 1.00 98.88 82 THR A N 1
ATOM 642 C CA . THR A 1 82 ? 3.195 -10.881 8.614 1.00 98.88 82 THR A CA 1
ATOM 643 C C . THR A 1 82 ? 1.944 -10.311 7.947 1.00 98.88 82 THR A C 1
ATOM 645 O O . THR A 1 82 ? 0.992 -9.956 8.638 1.00 98.88 82 THR A O 1
ATOM 648 N N . ALA A 1 83 ? 1.897 -10.292 6.611 1.00 98.88 83 ALA A N 1
ATOM 649 C CA . ALA A 1 83 ? 0.706 -9.876 5.869 1.00 98.88 83 ALA A CA 1
ATOM 650 C C . ALA A 1 83 ? -0.514 -10.748 6.219 1.00 98.88 83 ALA A C 1
ATOM 652 O O . ALA A 1 83 ? -1.607 -10.241 6.476 1.00 98.88 83 ALA A O 1
ATOM 653 N N . LYS A 1 84 ? -0.324 -12.071 6.303 1.00 98.75 84 LYS A N 1
ATOM 654 C CA . LYS A 1 84 ? -1.380 -13.006 6.698 1.00 98.75 84 LYS A CA 1
ATOM 655 C C . LYS A 1 84 ? -1.879 -12.759 8.122 1.00 98.75 84 LYS A C 1
ATOM 657 O O . LYS A 1 84 ? -3.087 -12.741 8.338 1.00 98.75 84 LYS A O 1
ATOM 662 N N . GLU A 1 85 ? -0.973 -12.562 9.078 1.00 98.62 85 GLU A N 1
ATOM 663 C CA . GLU A 1 85 ? -1.296 -12.231 10.476 1.00 98.62 85 GLU A CA 1
ATOM 664 C C . GLU A 1 85 ? -2.056 -10.902 10.596 1.00 98.62 85 GLU A C 1
ATOM 666 O O . GLU A 1 85 ? -2.854 -10.726 11.523 1.00 98.62 85 GLU A O 1
ATOM 671 N N . ALA A 1 86 ? -1.853 -10.000 9.636 1.00 98.69 86 ALA A N 1
ATOM 672 C CA . ALA A 1 86 ? -2.601 -8.765 9.497 1.00 98.69 86 ALA A CA 1
ATOM 673 C C . ALA A 1 86 ? -3.973 -8.946 8.818 1.00 98.69 86 ALA A C 1
ATOM 675 O O . ALA A 1 86 ? -4.698 -7.982 8.728 1.00 98.69 86 ALA A O 1
ATOM 676 N N . GLU A 1 87 ? -4.405 -10.128 8.369 1.00 98.56 87 GLU A N 1
ATOM 677 C CA . GLU A 1 87 ? -5.646 -10.296 7.571 1.00 98.56 87 GLU A CA 1
ATOM 678 C C . GLU A 1 87 ? -5.593 -9.650 6.170 1.00 98.56 87 GLU A C 1
ATOM 680 O O . GLU A 1 87 ? -6.630 -9.280 5.610 1.00 98.56 87 GLU A O 1
ATOM 685 N N . MET A 1 88 ? -4.403 -9.497 5.584 1.00 98.81 88 MET A N 1
ATOM 686 C CA . MET A 1 88 ? -4.257 -9.044 4.197 1.00 98.81 88 MET A CA 1
ATOM 687 C C . MET A 1 88 ? -4.594 -10.161 3.200 1.00 98.81 88 MET A C 1
ATOM 689 O O . MET A 1 88 ? -4.314 -11.340 3.436 1.00 98.81 88 MET A O 1
ATOM 693 N N . GLY A 1 89 ? -5.180 -9.780 2.063 1.00 98.75 89 GLY A N 1
ATOM 694 C CA . GLY A 1 89 ? -5.552 -10.692 0.979 1.00 98.75 89 GLY A CA 1
ATOM 695 C C . GLY A 1 89 ? -4.491 -10.844 -0.113 1.00 98.75 89 GLY A C 1
ATOM 696 O O . GLY A 1 89 ? -4.551 -11.802 -0.887 1.00 98.75 89 GLY A O 1
ATOM 697 N N . TYR A 1 90 ? -3.528 -9.922 -0.200 1.00 98.88 90 TYR A N 1
ATOM 698 C CA . TYR A 1 90 ? -2.542 -9.905 -1.281 1.00 98.88 90 TYR A CA 1
ATOM 699 C C . TYR A 1 90 ? -1.223 -9.216 -0.912 1.00 98.88 90 TYR A C 1
ATOM 701 O O . TYR A 1 90 ? -1.152 -8.427 0.031 1.00 98.88 90 TYR A O 1
ATOM 709 N N . ILE A 1 91 ? -0.192 -9.505 -1.706 1.00 98.94 91 ILE A N 1
ATOM 710 C CA . ILE A 1 91 ? 1.070 -8.765 -1.765 1.00 98.94 91 ILE A CA 1
ATOM 711 C C . ILE A 1 91 ? 1.123 -8.019 -3.099 1.00 98.94 91 ILE A C 1
ATOM 713 O O . ILE A 1 91 ? 0.972 -8.642 -4.148 1.00 98.94 91 ILE A O 1
ATOM 717 N N . LEU A 1 92 ? 1.351 -6.708 -3.063 1.00 98.94 92 LEU A N 1
ATOM 718 C CA . LEU A 1 92 ? 1.845 -5.935 -4.198 1.00 98.94 92 LEU A CA 1
ATOM 719 C C . LEU A 1 92 ? 3.374 -5.938 -4.111 1.00 98.94 92 LEU A C 1
ATOM 721 O O . LEU A 1 92 ? 3.942 -5.430 -3.148 1.00 98.94 92 LEU A O 1
ATOM 725 N N . PHE A 1 93 ? 4.053 -6.546 -5.075 1.00 98.88 93 PHE A N 1
ATOM 726 C CA . PHE A 1 93 ? 5.506 -6.698 -5.032 1.00 98.88 93 PHE A CA 1
ATOM 727 C C . PHE A 1 93 ? 6.182 -5.834 -6.093 1.00 98.88 93 PHE A C 1
ATOM 729 O O . PHE A 1 93 ? 5.884 -5.973 -7.280 1.00 98.88 93 PHE A O 1
ATOM 736 N N . LEU A 1 94 ? 7.107 -4.965 -5.682 1.00 98.69 94 LEU A N 1
ATOM 737 C CA . LEU A 1 94 ? 7.972 -4.238 -6.607 1.00 98.69 94 LEU A CA 1
ATOM 738 C C . LEU A 1 94 ? 8.884 -5.234 -7.322 1.00 98.69 94 LEU A C 1
ATOM 740 O O . LEU A 1 94 ? 9.787 -5.800 -6.723 1.00 98.69 94 LEU A O 1
ATOM 744 N N . THR A 1 95 ? 8.649 -5.448 -8.616 1.00 98.75 95 THR A N 1
ATOM 745 C CA . THR A 1 95 ? 9.494 -6.332 -9.436 1.00 98.75 95 THR A CA 1
ATOM 746 C C . THR A 1 95 ? 10.710 -5.602 -9.990 1.00 98.75 95 THR A C 1
ATOM 748 O O . THR A 1 95 ? 11.808 -6.155 -9.993 1.00 98.75 95 THR A O 1
ATOM 751 N N . LYS A 1 96 ? 10.509 -4.359 -10.441 1.00 98.25 96 LYS A N 1
ATOM 752 C CA . LYS A 1 96 ? 11.531 -3.462 -10.983 1.00 98.25 96 LYS A CA 1
ATOM 753 C C . LYS A 1 96 ? 11.162 -2.014 -10.675 1.00 98.25 96 LYS A C 1
ATOM 755 O O . LYS A 1 96 ? 10.043 -1.602 -10.979 1.00 98.25 96 LYS A O 1
ATOM 760 N N . HIS A 1 97 ? 12.096 -1.254 -10.112 1.00 97.56 97 HIS A N 1
ATOM 761 C CA . HIS A 1 97 ? 11.972 0.194 -9.907 1.00 97.56 97 HIS A CA 1
ATOM 762 C C . HIS A 1 97 ? 12.654 0.967 -11.052 1.00 97.56 97 HIS A C 1
ATOM 764 O O . HIS A 1 97 ? 13.245 0.365 -11.945 1.00 97.56 97 HIS A O 1
ATOM 770 N N . HIS A 1 98 ? 12.602 2.299 -11.038 1.00 96.31 98 HIS A N 1
ATOM 771 C CA . HIS A 1 98 ? 13.163 3.157 -12.094 1.00 96.31 98 HIS A CA 1
ATOM 772 C C . HIS A 1 98 ? 14.663 2.976 -12.328 1.00 96.31 98 HIS A C 1
ATOM 774 O O . HIS A 1 98 ? 15.160 3.192 -13.432 1.00 96.31 98 HIS A O 1
ATOM 780 N N . ASP A 1 99 ? 15.384 2.558 -11.287 1.00 96.19 99 ASP A N 1
ATOM 781 C CA . ASP A 1 99 ? 16.806 2.250 -11.365 1.00 96.19 99 ASP A CA 1
ATOM 782 C C . ASP A 1 99 ? 17.112 0.995 -12.199 1.00 96.19 99 ASP A C 1
ATOM 784 O O . ASP A 1 99 ? 18.284 0.745 -12.468 1.00 96.19 99 ASP A O 1
ATOM 788 N N . GLY A 1 100 ? 16.101 0.218 -12.599 1.00 96.69 100 GLY A N 1
ATOM 789 C CA . GLY A 1 100 ? 16.220 -0.926 -13.502 1.00 96.69 100 GLY A CA 1
ATOM 790 C C . GLY A 1 100 ? 16.638 -2.244 -12.856 1.00 96.69 100 GLY A C 1
ATOM 791 O O . GLY A 1 100 ? 16.818 -3.244 -13.550 1.00 96.69 100 GLY A O 1
ATOM 792 N N . PHE A 1 101 ? 16.807 -2.282 -11.532 1.00 98.38 101 PHE A N 1
ATOM 793 C CA . PHE A 1 101 ? 17.131 -3.518 -10.830 1.00 98.38 101 PHE A CA 1
ATOM 794 C C . PHE A 1 101 ? 15.935 -4.468 -10.757 1.00 98.38 101 PHE A C 1
ATOM 796 O O . PHE A 1 101 ? 14.895 -4.138 -10.189 1.00 98.38 101 PHE A O 1
ATOM 803 N N . CYS A 1 102 ? 16.096 -5.664 -11.323 1.00 98.75 102 CYS A N 1
ATOM 804 C CA . CYS A 1 102 ? 15.048 -6.681 -11.374 1.00 98.75 102 CYS A CA 1
ATOM 805 C C . CYS A 1 102 ? 15.139 -7.649 -10.180 1.00 98.75 102 CYS A C 1
ATOM 807 O O . CYS A 1 102 ? 16.175 -8.279 -9.959 1.00 98.75 102 CYS A O 1
ATOM 809 N N . LEU A 1 103 ? 14.041 -7.836 -9.443 1.00 98.75 103 LEU A N 1
ATOM 810 C CA . LEU A 1 103 ? 13.942 -8.742 -8.286 1.00 98.75 103 LEU A CA 1
ATOM 811 C C . LEU A 1 103 ? 13.556 -10.192 -8.644 1.00 98.75 103 LEU A C 1
ATOM 813 O O . LEU A 1 103 ? 13.134 -10.961 -7.778 1.00 98.75 103 LEU A O 1
ATOM 817 N N . TRP A 1 104 ? 13.729 -10.585 -9.906 1.00 98.81 104 TRP A N 1
ATOM 818 C CA . TRP A 1 104 ? 13.524 -11.953 -10.394 1.00 98.81 104 TRP A CA 1
ATOM 819 C C . TRP A 1 104 ? 14.644 -12.377 -11.354 1.00 98.81 104 TRP A C 1
ATOM 821 O O . TRP A 1 104 ? 15.432 -11.536 -11.797 1.00 98.81 104 TRP A O 1
ATOM 831 N N . ASP A 1 105 ? 14.742 -13.669 -11.692 1.00 98.69 105 ASP A N 1
ATOM 832 C CA . ASP A 1 105 ? 15.799 -14.180 -12.583 1.00 98.69 105 ASP A CA 1
ATOM 833 C C . ASP A 1 105 ? 15.527 -13.925 -14.079 1.00 98.69 105 ASP A C 1
ATOM 835 O O . ASP A 1 105 ? 15.493 -14.848 -14.901 1.00 98.69 105 ASP A O 1
ATOM 839 N N . THR A 1 106 ? 15.353 -12.657 -14.455 1.00 98.69 106 THR A N 1
ATOM 840 C CA . THR A 1 106 ? 15.100 -12.273 -15.850 1.00 98.69 106 THR A CA 1
ATOM 841 C C . THR A 1 106 ? 16.226 -12.691 -16.794 1.00 98.69 106 THR A C 1
ATOM 843 O O . THR A 1 106 ? 17.404 -12.713 -16.421 1.00 98.69 106 THR A O 1
ATOM 846 N N . LYS A 1 107 ? 15.894 -13.006 -18.050 1.00 98.50 107 LYS A N 1
ATOM 847 C CA . LYS A 1 107 ? 16.889 -13.258 -19.106 1.00 98.50 107 LYS A CA 1
ATOM 848 C C . LYS A 1 107 ? 17.230 -12.016 -19.925 1.00 98.50 107 LYS A C 1
ATOM 850 O O . LYS A 1 107 ? 18.073 -12.110 -20.813 1.00 98.50 107 LYS A O 1
ATOM 855 N N . THR A 1 108 ? 16.605 -10.873 -19.647 1.00 98.19 108 THR A N 1
ATOM 856 C CA . THR A 1 108 ? 16.761 -9.677 -20.484 1.00 98.19 108 THR A CA 1
ATOM 857 C C . THR A 1 108 ? 17.921 -8.776 -20.070 1.00 98.19 108 THR A C 1
ATOM 859 O O . THR A 1 108 ? 18.426 -8.031 -20.901 1.00 98.19 108 THR A O 1
ATOM 862 N N . THR A 1 109 ? 18.357 -8.836 -18.810 1.00 97.69 109 THR A N 1
ATOM 863 C CA . THR A 1 109 ? 19.434 -7.990 -18.280 1.00 97.69 109 THR A CA 1
ATOM 864 C C . THR A 1 109 ? 20.213 -8.696 -17.174 1.00 97.69 109 THR A C 1
ATOM 866 O O . THR A 1 109 ? 19.674 -9.529 -16.443 1.00 97.69 109 THR A O 1
ATOM 869 N N . ASP A 1 110 ? 21.486 -8.331 -17.023 1.00 97.88 110 ASP A N 1
ATOM 870 C CA . ASP A 1 110 ? 22.313 -8.761 -15.895 1.00 97.88 110 ASP A CA 1
ATOM 871 C C . ASP A 1 110 ? 22.038 -7.955 -14.621 1.00 97.88 110 ASP A C 1
ATOM 873 O O . ASP A 1 110 ? 22.446 -8.376 -13.540 1.00 97.88 110 ASP A O 1
ATOM 877 N N . ARG A 1 111 ? 21.326 -6.823 -14.714 1.00 97.75 111 ARG A N 1
ATOM 878 C CA . ARG A 1 111 ? 20.966 -5.962 -13.580 1.00 97.75 111 ARG A CA 1
ATOM 879 C C . ARG A 1 111 ? 19.797 -6.550 -12.783 1.00 97.75 111 ARG A C 1
ATOM 881 O O . ARG A 1 111 ? 18.693 -6.013 -12.749 1.00 97.75 111 ARG A O 1
ATOM 888 N N . LYS A 1 112 ? 20.050 -7.687 -12.145 1.00 98.44 112 LYS A N 1
ATOM 889 C CA . LYS A 1 112 ? 19.043 -8.488 -11.446 1.00 98.44 112 LYS A CA 1
ATOM 890 C C . LYS A 1 112 ? 19.582 -9.099 -10.162 1.00 98.44 112 LYS A C 1
ATOM 892 O O . LYS A 1 112 ? 20.786 -9.293 -9.997 1.00 98.44 112 LYS A O 1
ATOM 897 N N . VAL A 1 113 ? 18.671 -9.453 -9.269 1.00 98.44 113 VAL A N 1
ATOM 898 C CA . VAL A 1 113 ? 18.981 -9.953 -7.927 1.00 98.44 113 VAL A CA 1
ATOM 899 C C . VAL A 1 113 ? 19.725 -11.292 -7.907 1.00 98.44 113 VAL A C 1
ATOM 901 O O . VAL A 1 113 ? 20.526 -11.526 -7.003 1.00 98.44 113 VAL A O 1
ATOM 904 N N . THR A 1 114 ? 19.564 -12.139 -8.928 1.00 98.31 114 THR A N 1
ATOM 905 C CA . THR A 1 114 ? 20.327 -13.395 -9.053 1.00 98.31 114 THR A CA 1
ATOM 906 C C . THR A 1 114 ? 21.804 -13.186 -9.387 1.00 98.31 114 THR A C 1
ATOM 908 O O . THR A 1 114 ? 22.603 -14.092 -9.168 1.00 98.31 114 THR A O 1
ATOM 911 N N . ASN A 1 115 ? 22.178 -11.988 -9.843 1.00 98.31 115 ASN A N 1
ATOM 912 C CA . ASN A 1 115 ? 23.567 -11.582 -10.055 1.00 98.31 115 ASN A CA 1
ATOM 913 C C . ASN A 1 115 ? 24.124 -10.738 -8.888 1.00 98.31 115 ASN A C 1
ATOM 915 O O . ASN A 1 115 ? 25.299 -10.371 -8.900 1.00 98.31 115 ASN A O 1
ATOM 919 N N . ALA A 1 116 ? 23.302 -10.416 -7.887 1.00 97.38 116 ALA A N 1
ATOM 920 C CA . ALA A 1 116 ? 23.733 -9.770 -6.650 1.00 97.38 116 ALA A CA 1
ATOM 921 C C . ALA A 1 116 ? 24.235 -10.814 -5.632 1.00 97.38 116 ALA A C 1
ATOM 923 O O . ALA A 1 116 ? 23.929 -11.998 -5.787 1.00 97.38 116 ALA A O 1
ATOM 924 N N . PRO A 1 117 ? 24.949 -10.406 -4.561 1.00 97.00 117 PRO A N 1
ATOM 925 C CA . PRO A 1 117 ? 25.360 -11.287 -3.463 1.00 97.00 117 PRO A CA 1
ATOM 926 C C . PRO A 1 117 ? 24.280 -12.250 -2.943 1.00 97.00 117 PRO A C 1
ATOM 928 O O . PRO A 1 117 ? 24.614 -13.348 -2.505 1.00 97.00 117 PRO A O 1
ATOM 931 N N . LEU A 1 118 ? 23.000 -11.865 -3.015 1.00 97.31 118 LEU A N 1
ATOM 932 C CA . LEU A 1 118 ? 21.876 -12.715 -2.626 1.00 97.31 118 LEU A CA 1
ATOM 933 C C . LEU A 1 118 ? 21.722 -13.967 -3.506 1.00 97.31 118 LEU A C 1
ATOM 935 O O . LEU A 1 118 ? 21.414 -15.037 -2.985 1.00 97.31 118 LEU A O 1
ATOM 939 N N . GLY A 1 119 ? 21.886 -13.835 -4.828 1.00 97.06 119 GLY A N 1
ATOM 940 C CA . GLY A 1 119 ? 21.865 -14.951 -5.780 1.00 97.06 119 GLY A CA 1
ATOM 941 C C . GLY A 1 119 ? 20.535 -15.709 -5.918 1.00 97.06 119 GLY A C 1
ATOM 942 O O . GLY A 1 119 ? 20.533 -16.832 -6.419 1.00 97.06 119 GLY A O 1
ATOM 943 N N . ARG A 1 120 ? 19.408 -15.146 -5.460 1.00 97.81 120 ARG A N 1
ATOM 944 C CA . ARG A 1 120 ? 18.100 -15.830 -5.368 1.00 97.81 120 ARG A CA 1
ATOM 945 C C . ARG A 1 120 ? 17.017 -15.070 -6.127 1.00 97.81 120 ARG A C 1
ATOM 947 O O . ARG A 1 120 ? 17.012 -13.845 -6.108 1.00 97.81 120 ARG A O 1
ATOM 954 N N . ASP A 1 121 ? 16.091 -15.791 -6.759 1.00 98.62 121 ASP A N 1
ATOM 955 C CA . ASP A 1 121 ? 14.895 -15.202 -7.376 1.00 98.62 121 ASP A CA 1
ATOM 956 C C . ASP A 1 121 ? 13.874 -14.846 -6.283 1.00 98.62 121 ASP A C 1
ATOM 958 O O . ASP A 1 121 ? 13.153 -15.704 -5.772 1.00 98.62 1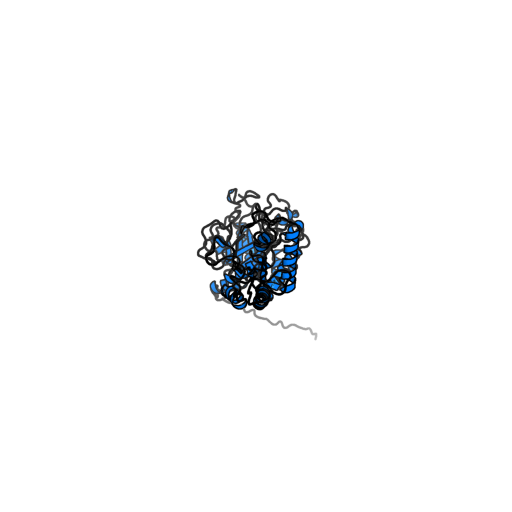21 ASP A O 1
ATOM 962 N N . VAL A 1 122 ? 13.841 -13.570 -5.897 1.00 98.75 122 VAL A N 1
ATOM 963 C CA . VAL A 1 122 ? 13.021 -13.096 -4.774 1.00 98.75 122 VAL A CA 1
ATOM 964 C C . VAL A 1 122 ? 11.533 -13.151 -5.116 1.00 98.75 122 VAL A C 1
ATOM 966 O O . VAL A 1 122 ? 10.729 -13.528 -4.263 1.00 98.75 122 VAL A O 1
ATOM 969 N N . LEU A 1 123 ? 11.149 -12.838 -6.358 1.00 98.88 123 LEU A N 1
ATOM 970 C CA . LEU A 1 123 ? 9.757 -12.935 -6.803 1.00 98.88 123 LEU A CA 1
ATOM 971 C C . LEU A 1 123 ? 9.234 -14.378 -6.726 1.00 98.88 123 LEU A C 1
ATOM 973 O O . LEU A 1 123 ? 8.115 -14.595 -6.254 1.00 98.88 123 LEU A O 1
ATOM 977 N N . ALA A 1 124 ? 10.036 -15.368 -7.138 1.00 98.88 124 ALA A N 1
ATOM 978 C CA . ALA A 1 124 ? 9.669 -16.782 -7.023 1.00 98.88 124 ALA A CA 1
ATOM 979 C C . ALA A 1 124 ? 9.411 -17.183 -5.562 1.00 98.88 124 ALA A C 1
ATOM 981 O O . ALA A 1 124 ? 8.446 -17.891 -5.264 1.00 98.88 124 ALA A O 1
ATOM 982 N N . GLU A 1 125 ? 10.240 -16.701 -4.638 1.00 98.81 125 GLU A N 1
ATOM 983 C CA . GLU A 1 125 ? 10.085 -16.981 -3.213 1.00 98.81 125 GLU A CA 1
ATOM 984 C C . GLU A 1 125 ? 8.871 -16.281 -2.593 1.00 98.81 125 GLU A C 1
ATOM 986 O O . GLU A 1 125 ? 8.129 -16.907 -1.834 1.00 98.81 125 GLU A O 1
ATOM 991 N N . VAL A 1 126 ? 8.608 -15.021 -2.960 1.00 98.88 126 VAL A N 1
ATOM 992 C CA . VAL A 1 126 ? 7.383 -14.310 -2.557 1.00 98.88 126 VAL A CA 1
ATOM 993 C C . VAL A 1 126 ? 6.149 -15.043 -3.073 1.00 98.88 126 VAL A C 1
ATOM 995 O O . VAL A 1 126 ? 5.196 -15.229 -2.316 1.00 98.88 126 VAL A O 1
ATOM 998 N N . LYS A 1 127 ? 6.161 -15.522 -4.324 1.00 98.81 127 LYS A N 1
ATOM 999 C CA . LYS A 1 127 ? 5.060 -16.315 -4.886 1.00 98.81 127 LYS A CA 1
ATOM 1000 C C . LYS A 1 127 ? 4.850 -17.621 -4.117 1.00 98.81 127 LYS A C 1
ATOM 1002 O O . LYS A 1 127 ? 3.713 -17.938 -3.771 1.00 98.81 127 LYS A O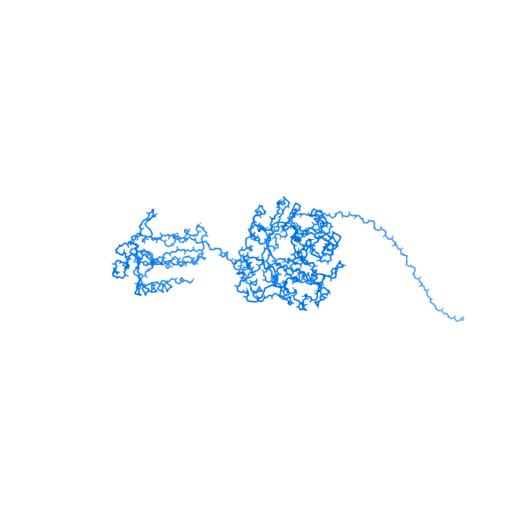 1
ATOM 1007 N N . ALA A 1 128 ? 5.923 -18.348 -3.807 1.00 98.88 128 ALA A N 1
ATOM 1008 C CA . ALA A 1 128 ? 5.847 -19.581 -3.026 1.00 98.88 128 ALA A CA 1
ATOM 1009 C C . ALA A 1 128 ? 5.296 -19.335 -1.609 1.00 98.88 128 ALA A C 1
ATOM 1011 O O . ALA A 1 128 ? 4.465 -20.101 -1.116 1.00 98.88 128 ALA A O 1
ATOM 1012 N N . ALA A 1 129 ? 5.704 -18.240 -0.964 1.00 98.88 129 ALA A N 1
ATOM 1013 C CA . ALA A 1 129 ? 5.168 -17.840 0.330 1.00 98.88 129 ALA A CA 1
ATOM 1014 C C . ALA A 1 129 ? 3.686 -17.421 0.229 1.00 98.88 129 ALA A C 1
ATOM 1016 O O . ALA A 1 129 ? 2.880 -17.819 1.070 1.00 98.88 129 ALA A O 1
ATOM 1017 N N . CYS A 1 130 ? 3.291 -16.693 -0.822 1.00 98.88 130 CYS A N 1
ATOM 1018 C CA . CYS A 1 130 ? 1.888 -16.365 -1.098 1.00 98.88 130 CYS A CA 1
ATOM 1019 C C . CYS A 1 130 ? 1.028 -17.631 -1.211 1.00 98.88 130 CYS A C 1
ATOM 1021 O O . CYS A 1 130 ? 0.001 -17.724 -0.539 1.00 98.88 130 CYS A O 1
ATOM 1023 N N . ASP A 1 131 ? 1.488 -18.641 -1.956 1.00 98.69 131 ASP A N 1
ATOM 1024 C CA . ASP A 1 131 ? 0.794 -19.930 -2.076 1.00 98.69 131 ASP A CA 1
ATOM 1025 C C . ASP A 1 131 ? 0.675 -20.656 -0.734 1.00 98.69 131 ASP A C 1
ATOM 1027 O O . ASP A 1 131 ? -0.386 -21.187 -0.404 1.00 98.69 131 ASP A O 1
ATOM 1031 N N . LYS A 1 132 ? 1.742 -20.635 0.071 1.00 98.75 132 LYS A N 1
ATOM 1032 C CA . LYS A 1 132 ? 1.770 -21.244 1.407 1.00 98.75 132 LYS A CA 1
ATOM 1033 C C . LYS A 1 132 ? 0.754 -20.612 2.363 1.00 98.75 132 LYS A C 1
ATOM 1035 O O . LYS A 1 132 ? 0.116 -21.333 3.128 1.00 98.75 132 LYS A O 1
ATOM 1040 N N . TYR A 1 133 ? 0.612 -19.286 2.349 1.00 98.75 133 TYR A N 1
ATOM 1041 C CA . TYR A 1 133 ? -0.252 -18.551 3.286 1.00 98.75 133 TYR A CA 1
ATOM 1042 C C . TYR A 1 133 ? -1.634 -18.191 2.714 1.00 98.75 133 TYR A C 1
ATOM 1044 O O . TYR A 1 133 ? -2.479 -17.649 3.436 1.00 98.75 133 TYR A O 1
ATOM 1052 N N . GLY A 1 134 ? -1.889 -18.519 1.444 1.00 98.25 134 GLY A N 1
ATOM 1053 C CA . GLY A 1 134 ? -3.145 -18.235 0.753 1.00 98.25 134 GLY A CA 1
ATOM 1054 C C . GLY A 1 134 ? -3.346 -16.755 0.421 1.00 98.25 134 GLY A C 1
ATOM 1055 O O . GLY A 1 134 ? -4.488 -16.298 0.388 1.00 98.25 134 GLY A O 1
ATOM 1056 N N . LEU A 1 135 ? -2.259 -16.006 0.216 1.00 98.81 135 LEU A N 1
ATOM 1057 C CA . LEU A 1 135 ? -2.304 -14.625 -0.270 1.00 98.81 135 LEU A CA 1
ATOM 1058 C C . LEU A 1 135 ? -2.206 -14.611 -1.794 1.00 98.81 135 LEU A C 1
ATOM 1060 O O . LEU A 1 135 ? -1.601 -15.490 -2.407 1.00 98.81 135 LEU A O 1
ATOM 1064 N N . LYS A 1 136 ? -2.811 -13.602 -2.413 1.00 98.81 136 LYS A N 1
ATOM 1065 C CA . LYS A 1 136 ? -2.679 -13.367 -3.848 1.00 98.81 136 LYS A CA 1
ATOM 1066 C C . LYS A 1 136 ? -1.474 -12.488 -4.179 1.00 98.81 136 LYS A C 1
ATOM 1068 O O . LYS A 1 136 ? -0.959 -11.788 -3.310 1.00 98.81 136 LYS A O 1
ATOM 1073 N N . LEU A 1 137 ? -1.053 -12.504 -5.442 1.00 98.88 137 LEU A N 1
ATOM 1074 C CA . LEU A 1 137 ? 0.090 -11.733 -5.923 1.00 98.88 137 LEU A CA 1
ATOM 1075 C C . LEU A 1 137 ? -0.353 -10.660 -6.922 1.00 98.88 137 LEU A C 1
ATOM 1077 O O . LEU A 1 137 ? -1.036 -10.949 -7.902 1.00 98.88 137 LEU A O 1
ATOM 1081 N N . ALA A 1 138 ? 0.086 -9.435 -6.678 1.00 98.88 138 ALA A N 1
ATOM 1082 C CA . ALA A 1 138 ? 0.050 -8.310 -7.595 1.00 98.88 138 ALA A CA 1
ATOM 1083 C C . ALA A 1 138 ? 1.473 -7.775 -7.781 1.00 98.88 138 ALA A C 1
ATOM 1085 O O . ALA A 1 138 ? 2.329 -7.956 -6.913 1.00 98.88 138 ALA A O 1
ATOM 1086 N N . LEU A 1 139 ? 1.736 -7.120 -8.908 1.00 98.88 139 LEU A N 1
ATOM 1087 C CA . LEU A 1 139 ? 3.081 -6.662 -9.255 1.00 98.88 139 LEU A CA 1
ATOM 1088 C C . LEU A 1 139 ? 3.101 -5.151 -9.430 1.00 98.88 139 LEU A C 1
ATOM 1090 O O . LEU A 1 139 ? 2.210 -4.590 -10.052 1.00 98.88 139 LEU A O 1
ATOM 1094 N N . TYR A 1 140 ? 4.140 -4.504 -8.925 1.00 98.75 140 TYR A N 1
ATOM 1095 C CA . TYR A 1 140 ? 4.546 -3.181 -9.374 1.00 98.75 140 TYR A CA 1
ATOM 1096 C C . TYR A 1 140 ? 5.646 -3.350 -10.420 1.00 98.75 140 TYR A C 1
ATOM 1098 O O . TYR A 1 140 ? 6.561 -4.166 -10.243 1.00 98.75 140 TYR A O 1
ATOM 1106 N N . TYR A 1 141 ? 5.572 -2.565 -11.489 1.00 98.69 141 TYR A N 1
ATOM 1107 C CA . TYR A 1 141 ? 6.547 -2.550 -12.568 1.00 98.69 141 TYR A CA 1
ATOM 1108 C C . TYR A 1 141 ? 6.785 -1.115 -13.051 1.00 98.69 141 TYR A C 1
ATOM 1110 O O . TYR A 1 141 ? 5.875 -0.466 -13.566 1.00 98.69 141 TYR A O 1
ATOM 1118 N N . SER A 1 142 ? 8.022 -0.631 -12.923 1.00 97.44 142 SER A N 1
ATOM 1119 C CA . SER A 1 142 ? 8.444 0.615 -13.568 1.00 97.44 142 SER A CA 1
ATOM 1120 C C . SER A 1 142 ? 8.458 0.442 -15.084 1.00 97.44 142 SER A C 1
ATOM 1122 O O . SER A 1 142 ? 9.197 -0.398 -15.607 1.00 97.44 142 SER A O 1
ATOM 1124 N N . GLU A 1 143 ? 7.654 1.234 -15.794 1.00 94.75 143 GLU A N 1
ATOM 1125 C CA . GLU A 1 143 ? 7.500 1.098 -17.242 1.00 94.75 143 GLU A CA 1
ATOM 1126 C C . GLU A 1 143 ? 8.746 1.496 -18.012 1.00 94.75 143 GLU A C 1
ATOM 1128 O O . GLU A 1 143 ? 9.121 0.806 -18.961 1.00 94.75 143 GLU A O 1
ATOM 1133 N N . GLY A 1 144 ? 9.382 2.580 -17.579 1.00 93.56 144 GLY A N 1
ATOM 1134 C CA . GLY A 1 144 ? 10.687 3.011 -18.046 1.00 93.56 144 GLY A CA 1
ATOM 1135 C C . GLY A 1 144 ? 11.801 2.638 -17.070 1.00 93.56 144 GLY A C 1
ATOM 1136 O O . GLY A 1 144 ? 11.575 2.168 -15.953 1.00 93.56 144 GLY A O 1
ATOM 1137 N N . ASP A 1 145 ? 13.027 2.851 -17.520 1.00 93.25 145 ASP A N 1
ATOM 1138 C CA . ASP A 1 145 ? 14.243 2.425 -16.840 1.00 93.25 145 ASP A CA 1
ATOM 1139 C C . ASP A 1 145 ? 15.366 3.414 -17.166 1.00 93.25 145 ASP A C 1
ATOM 1141 O O . ASP A 1 145 ? 15.566 3.772 -18.331 1.00 93.25 145 ASP A O 1
ATOM 1145 N N . TRP A 1 146 ? 16.108 3.862 -16.154 1.00 96.06 146 TRP A N 1
ATOM 1146 C CA . TRP A 1 146 ? 17.227 4.793 -16.331 1.00 96.06 146 TRP A CA 1
ATOM 1147 C C . TRP A 1 146 ? 18.429 4.217 -17.073 1.00 96.06 146 TRP A C 1
ATOM 1149 O O . TRP A 1 146 ? 19.299 4.970 -17.510 1.00 96.06 146 TRP A O 1
ATOM 1159 N N . THR A 1 147 ? 18.487 2.899 -17.234 1.00 94.19 147 THR A N 1
ATOM 1160 C CA . THR A 1 147 ? 19.552 2.222 -17.977 1.00 94.19 147 THR A CA 1
ATOM 1161 C C . THR A 1 147 ? 19.252 2.095 -19.470 1.00 94.19 147 THR A C 1
ATOM 1163 O O . THR A 1 147 ? 20.147 1.757 -20.248 1.00 94.19 147 THR A O 1
ATOM 1166 N N . TRP A 1 148 ? 18.019 2.382 -19.897 1.00 95.94 148 TRP A N 1
ATOM 1167 C CA . TRP A 1 148 ? 17.617 2.248 -21.293 1.00 95.94 148 TRP A CA 1
ATOM 1168 C C . TRP A 1 148 ? 18.046 3.439 -22.162 1.00 95.94 148 TRP A C 1
ATOM 1170 O O . TRP A 1 148 ? 18.140 4.573 -21.681 1.00 95.94 148 TRP A O 1
ATOM 1180 N N . PRO A 1 149 ? 18.271 3.218 -23.474 1.00 95.62 149 PRO A N 1
ATOM 1181 C CA . PRO A 1 149 ? 18.629 4.285 -24.401 1.00 95.62 149 PRO A CA 1
ATOM 1182 C C . PRO A 1 149 ? 17.622 5.441 -24.374 1.00 95.62 149 PRO A C 1
ATOM 1184 O O . PRO A 1 149 ? 16.419 5.227 -24.502 1.00 95.62 149 PRO A O 1
ATOM 1187 N N . GLY A 1 150 ? 18.124 6.670 -24.237 1.00 92.44 150 GLY A N 1
ATOM 1188 C CA . GLY A 1 150 ? 17.312 7.894 -24.197 1.00 92.44 150 GLY A CA 1
ATOM 1189 C C . GLY A 1 150 ? 16.945 8.379 -22.792 1.00 92.44 150 GLY A C 1
ATOM 1190 O O . GLY A 1 150 ? 16.589 9.549 -22.638 1.00 92.44 150 GLY A O 1
ATOM 1191 N N . ALA A 1 151 ? 17.086 7.536 -21.764 1.00 94.06 151 ALA A N 1
ATOM 1192 C CA . ALA A 1 151 ? 16.893 7.964 -20.386 1.00 94.06 151 ALA A CA 1
ATOM 1193 C C . ALA A 1 151 ? 18.032 8.878 -19.915 1.00 94.06 151 ALA A C 1
ATOM 1195 O O . ALA A 1 151 ? 19.170 8.790 -20.384 1.00 94.06 151 ALA A O 1
ATOM 1196 N N . VAL A 1 152 ? 17.727 9.721 -18.928 1.00 94.44 152 VAL A N 1
ATOM 1197 C CA . VAL A 1 152 ? 18.740 10.409 -18.124 1.00 94.44 152 VAL A CA 1
ATOM 1198 C C . VAL A 1 152 ? 18.676 9.833 -16.714 1.00 94.44 152 VAL A C 1
ATOM 1200 O O . VAL A 1 152 ? 17.627 9.832 -16.076 1.00 94.44 152 VAL A O 1
ATOM 1203 N N . ASP A 1 153 ? 19.804 9.311 -16.245 1.00 93.38 153 ASP A N 1
ATOM 1204 C CA . ASP A 1 153 ? 19.888 8.587 -14.980 1.00 93.38 153 ASP A CA 1
ATOM 1205 C C . ASP A 1 153 ? 19.494 9.461 -13.777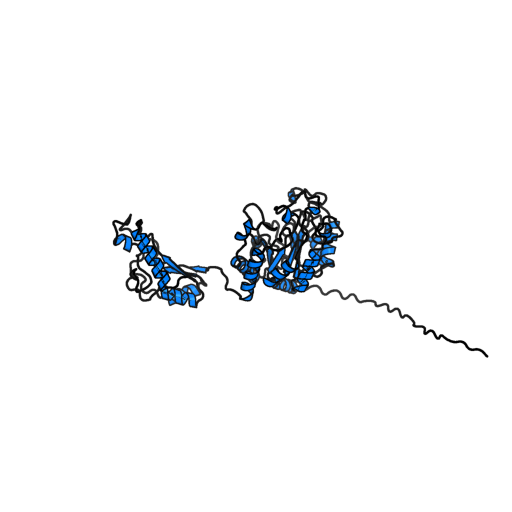 1.00 93.38 153 ASP A C 1
ATOM 1207 O O . ASP A 1 153 ? 19.957 10.595 -13.626 1.00 93.38 153 ASP A O 1
ATOM 1211 N N . GLY A 1 154 ? 18.612 8.931 -12.928 1.00 92.06 154 GLY A N 1
ATOM 1212 C CA . GLY A 1 154 ? 18.056 9.626 -11.768 1.00 92.06 154 GLY A CA 1
ATOM 1213 C C . GLY A 1 154 ? 17.052 10.733 -12.099 1.00 92.06 154 GLY A C 1
ATOM 1214 O O . GLY A 1 154 ? 16.752 11.543 -11.219 1.00 92.06 154 GLY A O 1
ATOM 1215 N N . LYS A 1 155 ? 16.568 10.824 -13.345 1.00 92.69 155 LYS A N 1
ATOM 1216 C CA . LYS A 1 155 ? 15.691 11.910 -13.799 1.00 92.69 155 LYS A CA 1
ATOM 1217 C C . LYS A 1 155 ? 14.290 11.462 -14.194 1.00 92.69 155 LYS A C 1
ATOM 1219 O O . LYS A 1 155 ? 14.055 10.325 -14.587 1.00 92.69 155 LYS A O 1
ATOM 1224 N N . ILE A 1 156 ? 13.342 12.387 -14.088 1.00 91.44 156 ILE A N 1
ATOM 1225 C CA . ILE A 1 156 ? 11.947 12.165 -14.489 1.00 91.44 156 ILE A CA 1
ATOM 1226 C C . ILE A 1 156 ? 11.798 12.193 -16.015 1.00 91.44 156 ILE A C 1
ATOM 1228 O O . ILE A 1 156 ? 12.621 12.779 -16.718 1.00 91.44 156 ILE A O 1
ATOM 1232 N N . ARG A 1 157 ? 10.678 11.660 -16.520 1.00 87.56 157 ARG A N 1
ATOM 1233 C CA . ARG A 1 157 ? 10.352 11.582 -17.960 1.00 87.56 157 ARG A CA 1
ATOM 1234 C C . ARG A 1 157 ? 10.510 12.889 -18.752 1.00 87.56 157 ARG A C 1
ATOM 1236 O O . ARG A 1 157 ? 10.775 12.852 -19.947 1.00 87.56 157 ARG A O 1
ATOM 1243 N N . TYR A 1 158 ? 10.353 14.050 -18.112 1.00 87.50 158 TYR A N 1
ATOM 1244 C CA . TYR A 1 158 ? 10.477 15.358 -18.774 1.00 87.50 158 TYR A CA 1
ATOM 1245 C C . TYR A 1 158 ? 11.922 15.753 -19.105 1.00 87.50 158 TYR A C 1
ATOM 1247 O O . TYR A 1 158 ? 12.138 16.686 -19.873 1.00 87.50 158 TYR A O 1
ATOM 1255 N N . GLU A 1 159 ? 12.904 15.060 -18.531 1.00 90.81 159 GLU A N 1
ATOM 1256 C CA . GLU A 1 159 ? 14.331 15.314 -18.754 1.00 90.81 159 GLU A CA 1
ATOM 1257 C C . GLU A 1 159 ? 14.968 14.272 -19.692 1.00 90.81 159 GLU A C 1
ATOM 1259 O O . GLU A 1 159 ? 16.065 14.491 -20.201 1.00 90.81 159 GLU A O 1
ATOM 1264 N N . GLY A 1 160 ? 14.276 13.160 -19.948 1.00 88.88 160 GLY A N 1
ATOM 1265 C CA . GLY A 1 160 ? 14.678 12.093 -20.861 1.00 88.88 160 GLY A CA 1
ATOM 1266 C C . GLY A 1 160 ? 13.856 10.833 -20.614 1.00 88.88 160 GLY A C 1
ATOM 1267 O O . GLY A 1 160 ? 13.481 10.548 -19.478 1.00 88.88 160 GLY A O 1
ATOM 1268 N N . VAL A 1 161 ? 13.573 10.078 -21.674 1.00 91.31 161 VAL A N 1
ATOM 1269 C CA . VAL A 1 161 ? 12.748 8.865 -21.609 1.00 91.31 161 VAL A CA 1
ATOM 1270 C C . VAL A 1 161 ? 13.539 7.692 -22.165 1.00 91.31 161 VAL A C 1
ATOM 1272 O O . VAL A 1 161 ? 13.985 7.725 -23.312 1.00 91.31 161 VAL A O 1
ATOM 1275 N N . GLY A 1 162 ? 13.701 6.655 -21.344 1.00 90.06 162 GLY A N 1
ATOM 1276 C CA . GLY A 1 162 ? 14.300 5.393 -21.763 1.00 90.06 162 GLY A CA 1
ATOM 1277 C C . GLY A 1 162 ? 13.340 4.601 -22.638 1.00 90.06 162 GLY A C 1
ATOM 1278 O O . GLY A 1 162 ? 12.203 4.362 -22.235 1.00 90.06 162 GLY A O 1
ATOM 1279 N N . LEU A 1 163 ? 13.792 4.177 -23.817 1.00 96.00 163 LEU A N 1
ATOM 1280 C CA . LEU A 1 163 ? 12.990 3.409 -24.768 1.00 96.00 163 LEU A CA 1
ATOM 1281 C C . LEU A 1 163 ? 13.628 2.042 -25.009 1.00 96.00 163 LEU A C 1
ATOM 1283 O O . LEU A 1 163 ? 14.721 1.945 -25.567 1.00 96.00 163 LEU A O 1
ATOM 1287 N N . ASN A 1 164 ? 12.926 0.981 -24.619 1.00 97.62 164 ASN A N 1
ATOM 1288 C CA . ASN A 1 164 ? 13.327 -0.393 -24.903 1.00 97.62 164 ASN A CA 1
ATOM 1289 C C . ASN A 1 164 ? 12.089 -1.311 -24.957 1.00 97.62 164 ASN A C 1
ATOM 1291 O O . ASN A 1 164 ? 11.853 -2.121 -24.054 1.00 97.62 164 ASN A O 1
ATOM 1295 N N . PRO A 1 165 ? 11.260 -1.183 -26.011 1.00 97.94 165 PRO A N 1
ATOM 1296 C CA . PRO A 1 165 ? 9.982 -1.886 -26.091 1.00 97.94 165 PRO A CA 1
ATOM 1297 C C . PRO A 1 165 ? 10.132 -3.410 -26.133 1.00 97.94 165 PRO A C 1
ATOM 1299 O O . PRO A 1 165 ? 9.266 -4.126 -25.629 1.00 97.94 165 PRO A O 1
ATOM 1302 N N . GLU A 1 166 ? 11.228 -3.908 -26.711 1.00 98.19 166 GLU A N 1
ATOM 1303 C CA . GLU A 1 166 ? 11.521 -5.341 -26.781 1.00 98.19 166 GLU A CA 1
ATOM 1304 C C . GLU A 1 166 ? 11.827 -5.910 -25.395 1.00 98.19 166 GLU A C 1
ATOM 1306 O O . GLU A 1 166 ? 11.249 -6.928 -25.009 1.00 98.19 166 GLU A O 1
ATOM 1311 N N . GLU A 1 167 ? 12.657 -5.222 -24.605 1.00 98.31 167 GLU A N 1
ATOM 1312 C CA . GLU A 1 167 ? 12.940 -5.624 -23.228 1.00 98.31 167 GLU A CA 1
ATOM 1313 C C . GLU A 1 167 ? 11.697 -5.526 -22.342 1.00 98.31 167 GLU A C 1
ATOM 1315 O O . GLU A 1 167 ? 11.387 -6.495 -21.651 1.00 98.31 167 GLU A O 1
ATOM 1320 N N . LYS A 1 168 ? 10.924 -4.429 -22.422 1.00 98.31 168 LYS A N 1
ATOM 1321 C CA . LYS A 1 168 ? 9.655 -4.291 -21.681 1.00 98.31 168 LYS A CA 1
ATOM 1322 C C . LYS A 1 168 ? 8.720 -5.470 -21.967 1.00 98.31 168 LYS A C 1
ATOM 1324 O O . LYS A 1 168 ? 8.229 -6.111 -21.040 1.00 98.31 168 LYS A O 1
ATOM 1329 N N . LYS A 1 169 ? 8.487 -5.801 -23.243 1.00 98.69 169 LYS A N 1
ATOM 1330 C CA . LYS A 1 169 ? 7.614 -6.924 -23.633 1.00 98.69 169 LYS A CA 1
ATOM 1331 C C . LYS A 1 169 ? 8.173 -8.277 -23.193 1.00 98.69 169 LYS A C 1
ATOM 1333 O O . LYS A 1 169 ? 7.399 -9.141 -22.777 1.00 98.69 169 LYS A O 1
ATOM 1338 N N . ALA A 1 170 ? 9.487 -8.477 -23.273 1.00 98.75 170 ALA A N 1
ATOM 1339 C CA . ALA A 1 170 ? 10.126 -9.705 -22.813 1.00 98.75 170 ALA A CA 1
ATOM 1340 C C . ALA A 1 170 ? 9.984 -9.881 -21.290 1.00 98.75 170 ALA A C 1
ATOM 1342 O O . ALA A 1 170 ? 9.532 -10.940 -20.855 1.00 98.75 170 ALA A O 1
ATOM 1343 N N . GLN A 1 171 ? 10.254 -8.836 -20.500 1.00 98.75 171 GLN A N 1
ATOM 1344 C CA . GLN A 1 171 ? 10.076 -8.837 -19.042 1.00 98.75 171 GLN A CA 1
ATOM 1345 C C . GLN A 1 171 ? 8.613 -9.096 -18.657 1.00 98.75 171 GLN A C 1
ATOM 1347 O O . GLN A 1 171 ? 8.331 -9.986 -17.856 1.00 98.75 171 GLN A O 1
ATOM 1352 N N . LEU A 1 172 ? 7.656 -8.404 -19.286 1.00 98.81 172 LEU A N 1
ATOM 1353 C CA . LEU A 1 172 ? 6.229 -8.629 -19.025 1.00 98.81 172 LEU A CA 1
ATOM 1354 C C . LEU A 1 172 ? 5.783 -10.048 -19.373 1.00 98.81 172 LEU A C 1
ATOM 1356 O O . LEU A 1 172 ? 5.000 -10.643 -18.632 1.00 98.81 172 LEU A O 1
ATOM 1360 N N . ARG A 1 173 ? 6.299 -10.627 -20.463 1.00 98.88 173 ARG A N 1
ATOM 1361 C CA . ARG A 1 173 ? 6.031 -12.029 -20.795 1.00 98.88 173 ARG A CA 1
ATOM 1362 C C . ARG A 1 173 ? 6.540 -12.961 -19.697 1.00 98.88 173 ARG A C 1
ATOM 1364 O O . ARG A 1 173 ? 5.801 -13.867 -19.324 1.00 98.88 173 ARG A O 1
ATOM 1371 N N . GLU A 1 174 ? 7.759 -12.775 -19.189 1.00 98.88 174 GLU A N 1
ATOM 1372 C CA . GLU A 1 174 ? 8.293 -13.591 -18.084 1.00 98.88 174 GLU A CA 1
ATOM 1373 C C . GLU A 1 174 ? 7.380 -13.506 -16.853 1.00 98.88 174 GLU A C 1
ATOM 1375 O O . GLU A 1 174 ? 6.888 -14.534 -16.381 1.00 98.88 174 GLU A O 1
ATOM 1380 N N . LEU A 1 175 ? 7.063 -12.286 -16.407 1.00 98.88 175 LEU A N 1
ATOM 1381 C CA . LEU A 1 175 ? 6.226 -12.034 -15.231 1.00 98.88 175 LEU A CA 1
ATOM 1382 C C . LEU A 1 175 ? 4.834 -12.678 -15.349 1.00 98.88 175 LEU A C 1
ATOM 1384 O O . LEU A 1 175 ? 4.361 -13.324 -14.415 1.00 98.88 175 LEU A O 1
ATOM 1388 N N . LEU A 1 176 ? 4.199 -12.566 -16.518 1.00 98.81 176 LEU A N 1
ATOM 1389 C CA . LEU A 1 176 ? 2.837 -13.053 -16.757 1.00 98.81 176 LEU A CA 1
ATOM 1390 C C . LEU A 1 176 ? 2.742 -14.551 -17.073 1.00 98.81 176 LEU A C 1
ATOM 1392 O O . LEU A 1 176 ? 1.633 -15.086 -17.087 1.00 98.81 176 LEU A O 1
ATOM 1396 N N . THR A 1 177 ? 3.855 -15.235 -17.347 1.00 98.69 177 THR A N 1
ATOM 1397 C CA . THR A 1 177 ? 3.835 -16.659 -17.741 1.00 98.69 177 THR A CA 1
ATOM 1398 C C . THR A 1 177 ? 4.559 -17.589 -16.774 1.00 98.69 177 THR A C 1
ATOM 1400 O O . THR A 1 177 ? 4.289 -18.788 -16.799 1.00 98.69 177 THR A O 1
ATOM 1403 N N . GLN A 1 178 ? 5.435 -17.072 -15.904 1.00 98.56 178 GLN A N 1
ATOM 1404 C CA . GLN A 1 178 ? 6.302 -17.906 -15.056 1.00 98.56 178 GLN A CA 1
ATOM 1405 C C . GLN A 1 178 ? 5.944 -17.874 -13.563 1.00 98.56 178 GLN A C 1
ATOM 1407 O O . GLN A 1 178 ? 6.295 -18.805 -12.843 1.00 98.56 178 GLN A O 1
ATOM 1412 N N . TYR A 1 179 ? 5.198 -16.865 -13.098 1.00 98.50 179 TYR A N 1
ATOM 1413 C CA . TYR A 1 179 ? 4.913 -16.659 -11.667 1.00 98.50 179 TYR A CA 1
ATOM 1414 C C . TYR A 1 179 ? 3.443 -16.901 -11.290 1.00 98.50 179 TYR A C 1
ATOM 1416 O O . TYR A 1 179 ? 2.979 -16.462 -10.241 1.00 98.50 179 TYR A O 1
ATOM 1424 N N . GLY A 1 180 ? 2.709 -17.651 -12.117 1.00 97.56 180 GLY A N 1
ATOM 1425 C CA . GLY A 1 180 ? 1.307 -18.003 -11.877 1.00 97.56 180 GLY A CA 1
ATOM 1426 C C . GLY A 1 180 ? 0.332 -16.830 -12.060 1.00 97.56 180 GLY A C 1
ATOM 1427 O O . GLY A 1 180 ? 0.671 -15.844 -12.715 1.00 97.56 180 GLY A O 1
ATOM 1428 N N . PRO A 1 181 ? -0.903 -16.940 -11.534 1.00 98.06 181 PRO A N 1
ATOM 1429 C CA . PRO A 1 181 ? -1.911 -15.890 -11.668 1.00 98.06 181 PRO A CA 1
ATOM 1430 C C . PRO A 1 181 ? -1.487 -14.588 -10.983 1.00 98.06 181 PRO A C 1
ATOM 1432 O O . PRO A 1 181 ? -1.113 -14.604 -9.809 1.00 98.06 181 PRO A O 1
ATOM 1435 N N . ILE A 1 182 ? -1.602 -13.477 -11.709 1.00 98.69 182 ILE A N 1
ATOM 1436 C CA . ILE A 1 182 ? -1.337 -12.122 -11.223 1.00 98.69 182 ILE A CA 1
ATOM 1437 C C . ILE A 1 182 ? -2.667 -11.372 -11.135 1.00 98.69 182 ILE A C 1
ATOM 1439 O O . ILE A 1 182 ? -3.389 -11.246 -12.125 1.00 98.69 182 ILE A O 1
ATOM 1443 N N . GLU A 1 183 ? -3.011 -10.869 -9.950 1.00 98.56 183 GLU A N 1
ATOM 1444 C CA . GLU A 1 183 ? -4.307 -10.219 -9.728 1.00 98.56 183 GLU A CA 1
ATOM 1445 C C . GLU A 1 183 ? -4.383 -8.864 -10.429 1.00 98.56 183 GLU A C 1
ATOM 1447 O O . GLU A 1 183 ? -5.359 -8.591 -11.131 1.00 98.56 183 GLU A O 1
ATOM 1452 N N . TYR A 1 184 ? -3.342 -8.043 -10.268 1.00 98.81 184 TYR A N 1
ATOM 1453 C CA . TYR A 1 184 ? -3.183 -6.787 -10.988 1.00 98.81 184 TYR A CA 1
ATOM 1454 C C . TYR A 1 184 ? -1.711 -6.399 -11.164 1.00 98.81 184 TYR A C 1
ATOM 1456 O O . TYR A 1 184 ? -0.846 -6.862 -10.413 1.00 98.81 184 TYR A O 1
ATOM 1464 N N . ILE A 1 185 ? -1.444 -5.539 -12.148 1.00 98.81 185 ILE A N 1
ATOM 1465 C CA . ILE A 1 185 ? -0.148 -4.884 -12.335 1.00 98.81 185 ILE A CA 1
ATOM 1466 C C . ILE A 1 185 ? -0.318 -3.374 -12.188 1.00 98.81 185 ILE A C 1
ATOM 1468 O O . ILE A 1 185 ? -1.183 -2.763 -12.820 1.00 98.81 185 ILE A O 1
ATOM 1472 N N . TRP A 1 186 ? 0.521 -2.805 -11.331 1.00 98.31 186 TRP A N 1
ATOM 1473 C CA . TRP A 1 186 ? 0.702 -1.385 -11.101 1.00 98.31 186 TRP A CA 1
ATOM 1474 C C . TRP A 1 186 ? 1.865 -0.906 -11.971 1.00 98.31 186 TRP A C 1
ATOM 1476 O O . TRP A 1 186 ? 3.009 -1.306 -11.746 1.00 98.31 186 TRP A O 1
ATOM 1486 N N . PHE A 1 187 ? 1.572 -0.092 -12.980 1.00 97.62 187 PHE A N 1
ATOM 1487 C CA . PHE A 1 187 ? 2.572 0.446 -13.895 1.00 97.62 187 PHE A CA 1
ATOM 1488 C C . PHE A 1 187 ? 2.985 1.866 -13.502 1.00 97.62 187 PHE A C 1
ATOM 1490 O O . PHE A 1 187 ? 2.137 2.760 -13.441 1.00 97.62 187 PHE A O 1
ATOM 1497 N N . ASP A 1 188 ? 4.285 2.056 -13.243 1.00 94.88 188 ASP A N 1
ATOM 1498 C CA . ASP A 1 188 ? 4.846 3.378 -12.955 1.00 94.88 188 ASP A CA 1
ATOM 1499 C C . ASP A 1 188 ? 5.321 4.092 -14.213 1.00 94.88 188 ASP A C 1
ATOM 1501 O O . ASP A 1 188 ? 6.302 3.673 -14.837 1.00 94.88 188 ASP A O 1
ATOM 1505 N N . TYR A 1 189 ? 4.694 5.223 -14.516 1.00 92.31 189 TYR A N 1
ATOM 1506 C CA . TYR A 1 189 ? 5.032 6.062 -15.660 1.00 92.31 189 TYR A CA 1
ATOM 1507 C C . TYR A 1 189 ? 5.992 7.218 -15.302 1.00 92.31 189 TYR A C 1
ATOM 1509 O O . TYR A 1 189 ? 6.298 8.067 -16.145 1.00 92.31 189 TYR A O 1
ATOM 1517 N N . ALA A 1 190 ? 6.512 7.307 -14.069 1.00 90.31 190 ALA A N 1
ATOM 1518 C CA . ALA A 1 190 ? 7.316 8.460 -13.634 1.00 90.31 190 ALA A CA 1
ATOM 1519 C C . ALA A 1 190 ? 8.522 8.772 -14.550 1.00 90.31 190 ALA A C 1
ATOM 1521 O O . ALA A 1 190 ? 8.869 9.945 -14.756 1.00 90.31 190 ALA A O 1
ATOM 1522 N N . VAL A 1 191 ? 9.099 7.735 -15.164 1.00 91.00 191 VAL A N 1
ATOM 1523 C CA . VAL A 1 191 ? 10.251 7.802 -16.082 1.00 91.00 191 VAL A CA 1
ATOM 1524 C C . VAL A 1 191 ? 9.901 7.443 -17.541 1.00 91.00 191 VAL A C 1
ATOM 1526 O O . VAL A 1 191 ? 10.793 7.272 -18.371 1.00 91.00 191 VAL A O 1
ATOM 1529 N N . GLY A 1 192 ? 8.603 7.394 -17.867 1.00 93.12 192 GLY A N 1
ATOM 1530 C CA . GLY A 1 192 ? 8.049 7.124 -19.201 1.00 93.12 192 GLY A CA 1
ATOM 1531 C C . GLY A 1 192 ? 7.538 5.691 -19.387 1.00 93.12 192 GLY A C 1
ATOM 1532 O O . GLY A 1 192 ? 7.655 4.872 -18.484 1.00 93.12 192 GLY A O 1
ATOM 1533 N N . ASP A 1 193 ? 6.984 5.389 -20.567 1.00 93.50 193 ASP A N 1
ATOM 1534 C CA . ASP A 1 193 ? 6.316 4.109 -20.885 1.00 93.50 193 ASP A CA 1
ATOM 1535 C C . ASP A 1 193 ? 7.258 3.020 -21.429 1.00 93.50 193 ASP A C 1
ATOM 1537 O O . ASP A 1 193 ? 6.811 1.934 -21.814 1.00 93.50 193 ASP A O 1
ATOM 1541 N N . GLY A 1 194 ? 8.557 3.293 -21.542 1.00 95.19 194 GLY A N 1
ATOM 1542 C CA . GLY A 1 194 ? 9.497 2.331 -22.112 1.00 95.19 194 GLY A CA 1
ATOM 1543 C C . GLY A 1 194 ? 9.375 2.118 -23.623 1.00 95.19 194 GLY A C 1
ATOM 1544 O O . GLY A 1 194 ? 9.998 1.195 -24.152 1.00 95.19 194 GLY A O 1
ATOM 1545 N N . GLY A 1 195 ? 8.588 2.934 -24.332 1.00 95.56 195 GLY A N 1
ATOM 1546 C CA . GLY A 1 195 ? 8.360 2.828 -25.775 1.00 95.56 195 GLY A CA 1
ATOM 1547 C C . GLY A 1 195 ? 7.219 1.894 -26.184 1.00 95.56 195 GLY A C 1
ATOM 1548 O O . GLY A 1 195 ? 7.138 1.511 -27.352 1.00 95.56 195 GLY A O 1
ATOM 1549 N N . VAL A 1 196 ? 6.342 1.509 -25.252 1.00 97.12 196 VAL A N 1
ATOM 1550 C CA . VAL A 1 196 ? 5.108 0.763 -25.546 1.00 97.12 196 VAL A CA 1
ATOM 1551 C C . VAL A 1 196 ? 3.938 1.519 -24.945 1.00 97.12 196 VAL A C 1
ATOM 1553 O O . VAL A 1 196 ? 3.869 1.634 -23.723 1.00 97.12 196 VAL A O 1
ATOM 1556 N N . SER A 1 197 ? 3.006 1.961 -25.793 1.00 96.31 197 SER A N 1
ATOM 1557 C CA . SER A 1 197 ? 1.827 2.711 -25.354 1.00 96.31 197 SER A CA 1
ATOM 1558 C C . SER A 1 197 ? 1.046 1.961 -24.267 1.00 96.31 197 SER A C 1
ATOM 1560 O O . SER A 1 197 ? 1.088 0.727 -24.190 1.00 96.31 197 SER A O 1
ATOM 1562 N N . HIS A 1 198 ? 0.297 2.678 -23.432 1.00 96.00 198 HIS A N 1
ATOM 1563 C CA . HIS A 1 198 ? -0.527 2.045 -22.398 1.00 96.00 198 HIS A CA 1
ATOM 1564 C C . HIS A 1 198 ? -1.588 1.116 -23.001 1.00 96.00 198 HIS A C 1
ATOM 1566 O O . HIS A 1 198 ? -1.767 0.002 -22.513 1.00 96.00 198 HIS A O 1
ATOM 1572 N N . ALA A 1 199 ? -2.206 1.502 -24.123 1.00 96.88 199 ALA A N 1
ATOM 1573 C CA . ALA A 1 199 ? -3.150 0.655 -24.853 1.00 96.88 199 ALA A CA 1
ATOM 1574 C C . ALA A 1 199 ? -2.506 -0.664 -25.328 1.00 96.88 199 ALA A C 1
ATOM 1576 O O . ALA A 1 199 ? -3.065 -1.743 -25.112 1.00 96.88 199 ALA A O 1
ATOM 1577 N N . ASP A 1 200 ? -1.303 -0.601 -25.910 1.00 98.31 200 ASP A N 1
ATOM 1578 C CA . ASP A 1 200 ? -0.568 -1.799 -26.334 1.00 98.31 200 ASP A CA 1
ATOM 1579 C C . ASP A 1 200 ? -0.085 -2.628 -25.139 1.00 98.31 200 ASP A C 1
ATOM 1581 O O . ASP A 1 200 ? -0.066 -3.858 -25.206 1.00 98.31 200 ASP A O 1
ATOM 1585 N N . THR A 1 201 ? 0.280 -1.974 -24.035 1.00 98.50 201 THR A N 1
ATOM 1586 C CA . THR A 1 201 ? 0.680 -2.629 -22.783 1.00 98.50 201 THR A CA 1
ATOM 1587 C C . THR A 1 201 ? -0.495 -3.408 -22.191 1.00 98.50 201 THR A C 1
ATOM 1589 O O . THR A 1 201 ? -0.341 -4.588 -21.874 1.00 98.50 201 THR A O 1
ATOM 1592 N N . ILE A 1 202 ? -1.692 -2.809 -22.132 1.00 98.31 202 ILE A N 1
ATOM 1593 C CA . ILE A 1 202 ? -2.929 -3.494 -21.730 1.00 98.31 202 ILE A CA 1
ATOM 1594 C C . ILE A 1 202 ? -3.168 -4.704 -22.638 1.00 98.31 202 ILE A C 1
ATOM 1596 O O . ILE A 1 202 ? -3.295 -5.824 -22.141 1.00 98.31 202 ILE A O 1
ATOM 1600 N N . ALA A 1 203 ? -3.194 -4.509 -23.961 1.00 98.38 203 ALA A N 1
ATOM 1601 C CA . ALA A 1 203 ? -3.470 -5.584 -24.913 1.00 98.38 203 ALA A CA 1
ATOM 1602 C C . ALA A 1 203 ? -2.466 -6.743 -24.788 1.00 98.38 203 ALA A C 1
ATOM 1604 O O . ALA A 1 203 ? -2.859 -7.913 -24.782 1.00 98.38 203 ALA A O 1
ATOM 1605 N N . PHE A 1 204 ? -1.178 -6.426 -24.630 1.00 98.69 204 PHE A N 1
ATOM 1606 C CA . PHE A 1 204 ? -0.121 -7.414 -24.443 1.00 98.69 204 PHE A CA 1
ATOM 1607 C C . PHE A 1 204 ? -0.318 -8.214 -23.154 1.00 98.69 204 PHE A C 1
ATOM 1609 O O . PHE A 1 204 ? -0.302 -9.443 -23.194 1.00 98.69 204 PHE A O 1
ATOM 1616 N N . CYS A 1 205 ? -0.563 -7.545 -22.024 1.00 98.62 205 CYS A N 1
ATOM 1617 C CA . CYS A 1 205 ? -0.779 -8.220 -20.747 1.00 98.62 205 CYS A CA 1
ATOM 1618 C C . CYS A 1 205 ? -2.018 -9.128 -20.783 1.00 98.62 205 CYS A C 1
ATOM 1620 O O . CYS A 1 205 ? -1.962 -10.289 -20.367 1.00 98.62 205 CYS A O 1
ATOM 1622 N N . LYS A 1 206 ? -3.123 -8.629 -21.351 1.00 97.44 206 LYS A N 1
ATOM 1623 C CA . LYS A 1 206 ? -4.393 -9.361 -21.466 1.00 97.44 206 LYS A CA 1
ATOM 1624 C C . LYS A 1 206 ? -4.301 -10.590 -22.370 1.00 97.44 206 LYS A C 1
ATOM 1626 O O . LYS A 1 206 ? -5.050 -11.538 -22.154 1.00 97.44 206 LYS A O 1
ATOM 1631 N N . ALA A 1 207 ? -3.378 -10.615 -23.334 1.00 97.94 207 ALA A N 1
ATOM 1632 C CA . ALA A 1 207 ? -3.138 -11.793 -24.168 1.00 97.94 207 ALA A CA 1
ATOM 1633 C C . ALA A 1 207 ? -2.575 -12.988 -23.374 1.00 97.94 207 ALA A C 1
ATOM 1635 O O . ALA A 1 207 ? -2.807 -14.133 -23.758 1.00 97.94 207 ALA A O 1
ATOM 1636 N N . PHE A 1 208 ? -1.859 -12.739 -22.270 1.00 98.12 208 PHE A N 1
ATOM 1637 C CA . PHE A 1 208 ? -1.333 -13.790 -21.391 1.00 98.12 208 PHE A CA 1
ATOM 1638 C C . PHE A 1 208 ? -2.244 -14.054 -20.194 1.00 98.12 208 PHE A C 1
ATOM 1640 O O . PHE A 1 208 ? -2.492 -15.209 -19.854 1.00 98.12 208 PHE A O 1
ATOM 1647 N N . GLN A 1 209 ? -2.750 -12.994 -19.560 1.00 97.94 209 GLN A N 1
ATOM 1648 C CA . GLN A 1 209 ? -3.642 -13.092 -18.407 1.00 97.94 209 GLN A CA 1
ATOM 1649 C C . GLN A 1 209 ? -4.851 -12.159 -18.576 1.00 97.94 209 GLN A C 1
ATOM 1651 O O . GLN A 1 209 ? -4.847 -11.038 -18.063 1.00 97.94 209 GLN A O 1
ATOM 1656 N N . PRO A 1 210 ? -5.923 -12.605 -19.258 1.00 96.75 210 PRO A N 1
ATOM 1657 C CA . PRO A 1 210 ? -7.084 -11.756 -19.545 1.00 96.75 210 PRO A CA 1
ATOM 1658 C C . PRO A 1 210 ? -7.806 -11.245 -18.284 1.00 96.75 210 PRO A C 1
ATOM 1660 O O . PRO A 1 210 ? -8.454 -10.200 -18.323 1.00 96.75 210 PRO A O 1
ATOM 1663 N N . GLY A 1 211 ? -7.662 -11.945 -17.152 1.00 96.69 211 GLY A N 1
ATOM 1664 C CA . GLY A 1 211 ? -8.268 -11.588 -15.864 1.00 96.69 211 GLY A CA 1
ATOM 1665 C C . GLY A 1 211 ? -7.389 -10.727 -14.950 1.00 96.69 211 GLY A C 1
ATOM 1666 O O . GLY A 1 211 ? -7.829 -10.393 -13.848 1.00 96.69 211 GLY A O 1
ATOM 1667 N N . CYS A 1 212 ? -6.164 -10.392 -15.369 1.00 98.31 212 CYS A N 1
ATOM 1668 C CA . CYS A 1 212 ? -5.258 -9.518 -14.625 1.00 98.31 212 CYS A CA 1
ATOM 1669 C C . CYS A 1 212 ? -5.693 -8.059 -14.799 1.00 98.31 212 CYS A C 1
ATOM 1671 O O . CYS A 1 212 ? -5.879 -7.616 -15.933 1.00 98.31 212 CYS A O 1
ATOM 1673 N N . PHE A 1 213 ? -5.896 -7.317 -13.709 1.00 98.62 213 PHE A N 1
ATOM 1674 C CA . PHE A 1 213 ? -6.256 -5.897 -13.782 1.00 98.62 213 PHE A CA 1
ATOM 1675 C C . PHE A 1 213 ? -5.023 -5.058 -14.109 1.00 98.62 213 PHE A C 1
ATOM 1677 O O . PHE A 1 213 ? -3.961 -5.254 -13.527 1.00 98.62 213 PHE A O 1
ATOM 1684 N N . ILE A 1 214 ? -5.167 -4.110 -15.028 1.00 98.31 214 ILE A N 1
ATOM 1685 C CA . ILE A 1 214 ? -4.070 -3.233 -15.442 1.00 98.31 214 ILE A CA 1
ATOM 1686 C C . ILE A 1 214 ? -4.392 -1.796 -15.042 1.00 98.31 214 ILE A C 1
ATOM 1688 O O . ILE A 1 214 ? -5.508 -1.328 -15.281 1.00 98.31 214 ILE A O 1
ATOM 1692 N N . GLY A 1 215 ? -3.433 -1.106 -14.428 1.00 96.44 215 GLY A N 1
ATOM 1693 C CA . GLY A 1 215 ? -3.550 0.313 -14.107 1.00 96.44 215 GLY A CA 1
ATOM 1694 C C . GLY A 1 215 ? -2.213 1.032 -14.205 1.00 96.44 215 GLY A C 1
ATOM 1695 O O . GLY A 1 215 ? -1.159 0.421 -14.030 1.00 96.44 215 GLY A O 1
ATOM 1696 N N . PHE A 1 216 ? -2.289 2.339 -14.434 1.00 94.62 216 PHE A N 1
ATOM 1697 C CA . PHE A 1 216 ? -1.152 3.255 -14.512 1.00 94.62 216 PHE A CA 1
ATOM 1698 C C . PHE A 1 216 ? -1.347 4.377 -13.488 1.00 94.62 216 PHE A C 1
ATOM 1700 O O . PHE A 1 216 ? -2.481 4.790 -13.241 1.00 94.62 216 PHE A O 1
ATOM 1707 N N . ASN A 1 217 ? -0.273 4.863 -12.866 1.00 90.44 217 ASN A N 1
ATOM 1708 C CA . ASN A 1 217 ? -0.354 6.000 -11.936 1.00 90.44 217 ASN A CA 1
ATOM 1709 C C . ASN A 1 217 ? -0.399 7.361 -12.653 1.00 90.44 217 ASN A C 1
ATOM 1711 O O . ASN A 1 217 ? -0.932 8.330 -12.117 1.00 90.44 217 ASN A O 1
ATOM 1715 N N . ASN A 1 218 ? 0.155 7.434 -13.864 1.00 88.88 218 ASN A N 1
ATOM 1716 C CA . ASN A 1 218 ? 0.286 8.644 -14.673 1.00 88.88 218 ASN A CA 1
ATOM 1717 C C . ASN A 1 218 ? 0.207 8.270 -16.173 1.00 88.88 218 ASN A C 1
ATOM 1719 O O . ASN A 1 218 ? -0.033 7.110 -16.492 1.00 88.88 218 ASN A O 1
ATOM 1723 N N . GLY A 1 219 ? 0.379 9.217 -17.102 1.00 88.06 219 GLY A N 1
ATOM 1724 C CA . GLY A 1 219 ? 0.302 8.949 -18.554 1.00 88.06 219 GLY A CA 1
ATOM 1725 C C . GLY A 1 219 ? -1.129 8.700 -19.063 1.00 88.06 219 GLY A C 1
ATOM 1726 O O . GLY A 1 219 ? -2.084 9.039 -18.379 1.00 88.06 219 GLY A O 1
ATOM 1727 N N . ASP A 1 220 ? -1.335 8.162 -20.268 1.00 90.81 220 ASP A N 1
ATOM 1728 C CA . ASP A 1 220 ? -2.697 7.940 -20.800 1.00 90.81 220 ASP A CA 1
ATOM 1729 C C . ASP A 1 220 ? -3.381 6.749 -20.113 1.00 90.81 220 ASP A C 1
ATOM 1731 O O . ASP A 1 220 ? -3.034 5.597 -20.354 1.00 90.81 220 ASP A O 1
ATOM 1735 N N . GLN A 1 221 ? -4.340 7.005 -19.228 1.00 91.25 221 GLN A N 1
ATOM 1736 C CA . GLN A 1 221 ? -4.932 5.948 -18.406 1.00 91.25 221 GLN A CA 1
ATOM 1737 C C . GLN A 1 221 ? -6.121 5.250 -19.075 1.00 91.25 221 GLN A C 1
ATOM 1739 O O . GLN A 1 221 ? -6.653 4.300 -18.492 1.00 91.25 221 GLN A O 1
ATOM 1744 N N . GLU A 1 222 ? -6.559 5.680 -20.261 1.00 93.69 222 GLU A N 1
ATOM 1745 C CA . GLU A 1 222 ? -7.736 5.110 -20.918 1.00 93.69 222 GLU A CA 1
ATOM 1746 C C . GLU A 1 222 ? -7.595 3.590 -21.126 1.00 93.69 222 GLU A C 1
ATOM 1748 O O . GLU A 1 222 ? -6.538 3.067 -21.479 1.00 93.69 222 GLU A O 1
ATOM 1753 N N . GLY A 1 223 ? -8.674 2.853 -20.851 1.00 93.88 223 GLY A N 1
ATOM 1754 C CA . GLY A 1 223 ? -8.681 1.387 -20.890 1.00 93.88 223 GLY A CA 1
ATOM 1755 C C . GLY A 1 223 ? -8.165 0.687 -19.624 1.00 93.88 223 GLY A C 1
ATOM 1756 O O . GLY A 1 223 ? -8.316 -0.530 -19.522 1.00 93.88 223 GLY A O 1
ATOM 1757 N N . SER A 1 224 ? -7.622 1.414 -18.639 1.00 95.38 224 SER A N 1
ATOM 1758 C CA . SER A 1 224 ? -7.221 0.832 -17.344 1.00 95.38 224 SER A CA 1
ATOM 1759 C C . SER A 1 224 ? -8.407 0.231 -16.587 1.00 95.38 224 SER A C 1
ATOM 1761 O O . SER A 1 224 ? -9.440 0.886 -16.429 1.00 95.38 224 SER A O 1
ATOM 1763 N N . ASP A 1 225 ? -8.237 -0.977 -16.042 1.00 97.56 225 ASP A N 1
ATOM 1764 C CA . ASP A 1 225 ? -9.247 -1.651 -15.214 1.00 97.56 225 ASP A CA 1
ATOM 1765 C C . ASP A 1 225 ? -9.289 -1.098 -13.783 1.00 97.56 225 ASP A C 1
ATOM 1767 O O . ASP A 1 225 ? -10.343 -1.106 -13.138 1.00 97.56 225 ASP A O 1
ATOM 1771 N N . ILE A 1 226 ? -8.139 -0.657 -13.262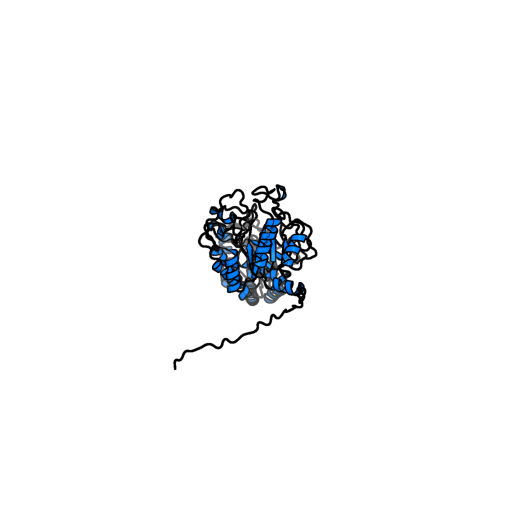 1.00 97.31 226 ILE A N 1
ATOM 1772 C CA . ILE A 1 226 ? -7.976 -0.210 -11.877 1.00 97.31 226 ILE A CA 1
ATOM 1773 C C . ILE A 1 226 ? -7.424 1.208 -11.818 1.00 97.31 226 ILE A C 1
ATOM 1775 O O . ILE A 1 226 ? -6.451 1.546 -12.487 1.00 97.31 226 ILE A O 1
ATOM 1779 N N . ARG A 1 227 ? -8.058 2.039 -10.993 1.00 95.88 227 ARG A N 1
ATOM 1780 C CA . ARG A 1 227 ? -7.568 3.371 -10.666 1.00 95.88 227 ARG A CA 1
ATOM 1781 C C . ARG A 1 227 ? -6.577 3.259 -9.520 1.00 95.88 227 ARG A C 1
ATOM 1783 O O . ARG A 1 227 ? -6.988 2.934 -8.410 1.00 95.88 227 ARG A O 1
ATOM 1790 N N . LEU A 1 228 ? -5.314 3.551 -9.783 1.00 94.88 228 LEU A N 1
ATOM 1791 C CA . LEU A 1 228 ? -4.237 3.458 -8.802 1.00 94.88 228 LEU A CA 1
ATOM 1792 C C . LEU A 1 228 ? -4.085 4.762 -8.025 1.00 94.88 228 LEU A C 1
ATOM 1794 O O . LEU A 1 228 ? -4.279 5.839 -8.592 1.00 94.88 228 LEU A O 1
ATOM 1798 N N . GLY A 1 229 ? -3.769 4.666 -6.733 1.00 91.06 229 GLY A N 1
ATOM 1799 C CA . GLY A 1 229 ? -3.749 5.825 -5.847 1.00 91.06 229 GLY A CA 1
ATOM 1800 C C . GLY A 1 229 ? -2.456 5.969 -5.059 1.00 91.06 229 GLY A C 1
ATOM 1801 O O . GLY A 1 229 ? -2.399 5.572 -3.896 1.00 91.06 229 GLY A O 1
ATOM 1802 N N . GLU A 1 230 ? -1.429 6.576 -5.653 1.00 91.31 230 GLU A N 1
ATOM 1803 C CA . GLU A 1 230 ? -0.172 6.852 -4.956 1.00 91.31 230 GLU A CA 1
ATOM 1804 C C . GLU A 1 230 ? -0.349 7.965 -3.912 1.00 91.31 230 GLU A C 1
ATOM 1806 O O . GLU A 1 230 ? -0.620 9.118 -4.247 1.00 91.31 230 GLU A O 1
ATOM 1811 N N . ARG A 1 231 ? -0.175 7.624 -2.627 1.00 92.00 231 ARG A N 1
ATOM 1812 C CA . ARG A 1 231 ? -0.483 8.497 -1.476 1.00 92.00 231 ARG A CA 1
ATOM 1813 C C . ARG A 1 231 ? -1.948 8.942 -1.471 1.00 92.00 231 ARG A C 1
ATOM 1815 O O . ARG A 1 231 ? -2.273 10.067 -1.084 1.00 92.00 231 ARG A O 1
ATOM 1822 N N . GLY A 1 232 ? -2.819 8.046 -1.926 1.00 93.50 232 GLY A N 1
ATOM 1823 C CA . GLY A 1 232 ? -4.255 8.251 -1.971 1.00 93.50 232 GLY A CA 1
ATOM 1824 C C . GLY A 1 232 ? -4.943 8.063 -0.618 1.00 93.50 232 GLY A C 1
ATOM 1825 O O . GLY A 1 232 ? -4.322 7.893 0.434 1.00 93.50 232 GLY A O 1
ATOM 1826 N N . ARG A 1 233 ? -6.272 8.085 -0.667 1.00 95.25 233 ARG A N 1
ATOM 1827 C CA . ARG A 1 233 ? -7.172 7.871 0.469 1.00 95.25 233 ARG A CA 1
ATOM 1828 C C . ARG A 1 233 ? -8.375 7.029 0.037 1.00 95.25 233 ARG A C 1
ATOM 1830 O O . ARG A 1 233 ? -8.682 6.985 -1.157 1.00 95.25 233 ARG A O 1
ATOM 1837 N N . PRO A 1 234 ? -9.127 6.445 0.982 1.00 95.56 234 PRO A N 1
ATOM 1838 C CA . PRO A 1 234 ? -10.410 5.844 0.661 1.00 95.56 234 PRO A CA 1
ATOM 1839 C C . PRO A 1 234 ? -11.336 6.828 -0.062 1.00 95.56 234 PRO A C 1
ATOM 1841 O O . PRO A 1 234 ? -11.460 7.998 0.326 1.00 95.56 234 PRO A O 1
ATOM 1844 N N . GLY A 1 235 ? -12.028 6.349 -1.091 1.00 94.62 235 GLY A N 1
ATOM 1845 C CA . GLY A 1 235 ? -12.942 7.185 -1.855 1.00 94.62 235 GLY A CA 1
ATOM 1846 C C . GLY A 1 235 ? -13.746 6.416 -2.886 1.00 94.62 235 GLY A C 1
ATOM 1847 O O . GLY A 1 235 ? -13.436 5.283 -3.252 1.00 94.62 235 GLY A O 1
ATOM 1848 N N . ARG A 1 236 ? -14.802 7.059 -3.379 1.00 94.38 236 ARG A N 1
ATOM 1849 C CA . ARG A 1 236 ? -15.589 6.526 -4.492 1.00 94.38 236 ARG A CA 1
ATOM 1850 C C . ARG A 1 236 ? -14.702 6.342 -5.726 1.00 94.38 236 ARG A C 1
ATOM 1852 O O . ARG A 1 236 ? -13.749 7.097 -5.915 1.00 94.38 236 ARG A O 1
ATOM 1859 N N . LEU A 1 237 ? -15.058 5.390 -6.586 1.00 93.44 237 LEU A N 1
ATOM 1860 C CA . LEU A 1 237 ? -14.342 5.124 -7.837 1.00 93.44 237 LEU A CA 1
ATOM 1861 C C . LEU A 1 237 ? -14.231 6.381 -8.718 1.00 93.44 237 LEU A C 1
ATOM 1863 O O . LEU A 1 237 ? -13.178 6.644 -9.296 1.00 93.44 237 LEU A O 1
ATOM 1867 N N . GLU A 1 238 ? -15.289 7.193 -8.730 1.00 90.44 238 GLU A N 1
ATOM 1868 C CA . GLU A 1 238 ? -15.378 8.434 -9.508 1.00 90.44 238 GLU A CA 1
ATOM 1869 C C . GLU A 1 238 ? -14.669 9.632 -8.843 1.00 90.44 238 GLU A C 1
ATOM 1871 O O . GLU A 1 238 ? -14.444 10.656 -9.482 1.00 90.44 238 GLU A O 1
ATOM 1876 N N . ASP A 1 239 ? -14.313 9.543 -7.554 1.00 91.25 239 ASP A N 1
ATOM 1877 C CA . ASP A 1 239 ? -13.594 10.613 -6.849 1.00 91.25 239 ASP A CA 1
ATOM 1878 C C . ASP A 1 239 ? -12.098 10.520 -7.152 1.00 91.25 239 ASP A C 1
ATOM 1880 O O . ASP A 1 239 ? -11.329 9.991 -6.348 1.00 91.25 239 ASP A O 1
ATOM 1884 N N . HIS A 1 240 ? -11.681 10.995 -8.323 1.00 88.56 240 HIS A N 1
ATOM 1885 C CA . HIS A 1 240 ? -10.283 10.932 -8.761 1.00 88.56 240 HIS A CA 1
ATOM 1886 C C . HIS A 1 240 ? -9.315 11.660 -7.818 1.00 88.56 240 HIS A C 1
ATOM 1888 O O . HIS A 1 240 ? -8.164 11.252 -7.703 1.00 88.56 240 HIS A O 1
ATOM 1894 N N . SER A 1 241 ? -9.784 12.648 -7.043 1.00 88.69 241 SER A N 1
ATOM 1895 C CA . SER A 1 241 ? -8.953 13.307 -6.023 1.00 88.69 241 SER A CA 1
ATOM 1896 C C . SER A 1 241 ? -8.496 12.351 -4.912 1.00 88.69 241 SER A C 1
ATOM 1898 O O . SER A 1 241 ? -7.506 12.609 -4.229 1.00 88.69 241 SER A O 1
ATOM 1900 N N . ALA A 1 242 ? -9.197 11.227 -4.727 1.00 91.50 242 ALA A N 1
ATOM 1901 C CA . ALA A 1 242 ? -8.821 10.201 -3.764 1.00 91.50 242 ALA A CA 1
ATOM 1902 C C . ALA A 1 242 ? -7.597 9.376 -4.200 1.00 91.50 242 ALA A C 1
ATOM 1904 O O . ALA A 1 242 ? -7.024 8.681 -3.366 1.00 91.50 242 ALA A O 1
ATOM 1905 N N . ALA A 1 243 ? -7.163 9.466 -5.461 1.00 88.94 243 ALA A N 1
ATOM 1906 C CA . ALA A 1 243 ? -5.949 8.806 -5.940 1.00 88.94 243 ALA A CA 1
ATOM 1907 C C . ALA A 1 243 ? -4.648 9.481 -5.464 1.00 88.94 243 ALA A C 1
ATOM 1909 O O . ALA A 1 243 ? -3.575 8.913 -5.618 1.00 88.94 243 ALA A O 1
ATOM 1910 N N . GLY A 1 244 ? -4.731 10.662 -4.846 1.00 87.44 244 GLY A N 1
ATOM 1911 C CA . GLY A 1 244 ? -3.555 11.378 -4.359 1.00 87.44 244 GLY A CA 1
ATOM 1912 C C . GLY A 1 244 ? -2.918 12.290 -5.417 1.00 87.44 244 GLY A C 1
ATOM 1913 O O . GLY A 1 244 ? -3.514 12.548 -6.464 1.00 87.44 244 GLY A O 1
ATOM 1914 N N . PRO A 1 245 ? -1.733 12.850 -5.121 1.00 82.75 245 PRO A N 1
ATOM 1915 C CA . PRO A 1 245 ? -1.168 13.978 -5.863 1.00 82.75 245 PRO A CA 1
ATOM 1916 C C . PRO A 1 245 ? -0.555 13.626 -7.224 1.00 82.75 245 PRO A C 1
ATOM 1918 O O . PRO A 1 245 ? -0.207 14.545 -7.954 1.00 82.75 245 PRO A O 1
ATOM 1921 N N . HIS A 1 246 ? -0.378 12.343 -7.553 1.00 75.94 246 HIS A N 1
ATOM 1922 C CA . HIS A 1 246 ? 0.399 11.911 -8.726 1.00 75.94 246 HIS A CA 1
ATOM 1923 C C . HIS A 1 246 ? -0.451 11.450 -9.920 1.00 75.94 246 HIS A C 1
ATOM 1925 O O . HIS A 1 246 ? 0.099 11.036 -10.942 1.00 75.94 246 HIS A O 1
ATOM 1931 N N . MET A 1 247 ? -1.778 11.565 -9.816 1.00 75.38 247 MET A N 1
ATOM 1932 C CA . MET A 1 247 ? -2.698 11.335 -10.929 1.00 75.38 247 MET A CA 1
ATOM 1933 C C . MET A 1 247 ? -2.709 12.553 -11.868 1.00 75.38 247 MET A C 1
ATOM 1935 O O . MET A 1 247 ? -3.576 13.420 -11.762 1.00 75.38 247 MET A O 1
ATOM 1939 N N . ASP A 1 248 ? -1.749 12.607 -12.796 1.00 62.53 248 ASP A N 1
ATOM 1940 C CA . ASP A 1 248 ? -1.615 13.698 -13.776 1.00 62.53 248 ASP A CA 1
ATOM 1941 C C . ASP A 1 248 ? -2.033 13.261 -15.187 1.00 62.53 248 ASP A C 1
ATOM 1943 O O . ASP A 1 248 ? -1.203 13.135 -16.085 1.00 62.53 248 ASP A O 1
ATOM 1947 N N . SER A 1 249 ? -3.322 13.007 -15.398 1.00 61.31 249 SER A N 1
ATOM 1948 C CA . SER A 1 249 ? -3.903 12.767 -16.729 1.00 61.31 249 SER A CA 1
ATOM 1949 C C . SER A 1 249 ? -5.396 12.471 -16.628 1.00 61.31 249 SER A C 1
ATOM 1951 O O . SER A 1 249 ? -5.900 12.130 -15.558 1.00 61.31 249 SER A O 1
ATOM 1953 N N . GLY A 1 250 ? -6.120 12.645 -17.739 1.00 66.88 250 GLY A N 1
ATOM 1954 C CA . GLY A 1 250 ? -7.560 12.402 -17.800 1.00 66.88 250 GLY A CA 1
ATOM 1955 C C . GLY A 1 250 ? -7.910 10.999 -17.284 1.00 66.88 250 GLY A C 1
ATOM 1956 O O . GLY A 1 250 ? -7.271 10.032 -17.698 1.00 66.88 250 GLY A O 1
ATOM 1957 N N . PRO A 1 251 ? -8.883 10.873 -16.370 1.00 80.75 251 PRO A N 1
ATOM 1958 C CA . PRO A 1 251 ? -9.233 9.586 -15.792 1.00 80.75 251 PRO A CA 1
ATOM 1959 C C . PRO A 1 251 ? -9.791 8.630 -16.848 1.00 80.75 251 PRO A C 1
ATOM 1961 O O . PRO A 1 251 ? -10.559 9.044 -17.716 1.00 80.75 251 PRO A O 1
ATOM 1964 N N . SER A 1 252 ? -9.473 7.342 -16.719 1.00 87.12 252 SER A N 1
ATOM 1965 C CA . SER A 1 252 ? -10.109 6.292 -17.518 1.00 87.12 252 SER A CA 1
ATOM 1966 C C . SER A 1 252 ? -11.606 6.221 -17.238 1.00 87.12 252 SER A C 1
ATOM 1968 O O . SER A 1 252 ? -12.037 6.177 -16.081 1.00 87.12 252 SER A O 1
ATOM 1970 N N . THR A 1 253 ? -12.411 6.090 -18.288 1.00 88.12 253 THR A N 1
ATOM 1971 C CA . THR A 1 253 ? -13.830 5.719 -18.125 1.00 88.12 253 THR A CA 1
ATOM 1972 C C . THR A 1 253 ? -14.023 4.219 -17.876 1.00 88.12 253 THR A C 1
ATOM 1974 O O . THR A 1 253 ? -15.111 3.782 -17.499 1.00 88.12 253 THR A O 1
ATOM 1977 N N . ALA A 1 254 ? -12.962 3.424 -18.049 1.00 92.56 254 ALA A N 1
ATOM 1978 C CA . ALA A 1 254 ? -12.981 1.974 -17.924 1.00 92.56 254 ALA A CA 1
ATOM 1979 C C . ALA A 1 254 ? -12.658 1.459 -16.511 1.00 92.56 254 ALA A C 1
ATOM 1981 O O . ALA A 1 254 ? -12.686 0.244 -16.304 1.00 92.56 254 ALA A O 1
ATOM 1982 N N . TYR A 1 255 ? -12.385 2.320 -15.524 1.00 95.56 255 TYR A N 1
ATOM 1983 C CA . TYR A 1 255 ? -12.100 1.827 -14.177 1.00 95.56 255 TYR A CA 1
ATOM 1984 C C . TYR A 1 255 ? -13.272 1.015 -13.613 1.00 95.56 255 TYR A C 1
ATOM 1986 O O . TYR A 1 255 ? -14.440 1.383 -13.729 1.00 95.56 255 TYR A O 1
ATOM 1994 N N . ARG A 1 256 ? -12.941 -0.099 -12.961 1.00 96.62 256 ARG A N 1
ATOM 1995 C CA . ARG A 1 256 ? -13.883 -1.006 -12.281 1.00 96.62 256 ARG A CA 1
ATOM 1996 C C . ARG A 1 256 ? -13.610 -1.093 -10.787 1.00 96.62 256 ARG A C 1
ATOM 1998 O O . ARG A 1 256 ? -14.484 -1.461 -10.010 1.00 96.62 256 ARG A O 1
ATOM 2005 N N . LEU A 1 257 ? -12.379 -0.781 -10.400 1.00 97.25 257 LEU A N 1
ATOM 2006 C CA . LEU A 1 257 ? -11.877 -0.843 -9.041 1.00 97.25 257 LEU A CA 1
ATOM 2007 C C . LEU A 1 257 ? -10.997 0.375 -8.782 1.00 97.25 257 LEU A C 1
ATOM 2009 O O . LEU A 1 257 ? -10.309 0.850 -9.682 1.00 97.25 257 LEU A O 1
ATOM 2013 N N . ALA A 1 258 ? -11.013 0.865 -7.550 1.00 97.00 258 ALA A N 1
ATOM 2014 C CA . ALA A 1 258 ? -10.057 1.854 -7.087 1.00 97.00 258 ALA A CA 1
ATOM 2015 C C . ALA A 1 258 ? -9.140 1.219 -6.050 1.00 97.00 258 ALA A C 1
ATOM 2017 O O . ALA A 1 258 ? -9.581 0.451 -5.192 1.00 97.00 258 ALA A O 1
ATOM 2018 N N . GLU A 1 259 ? -7.874 1.575 -6.144 1.00 97.06 259 GLU A N 1
ATOM 2019 C CA . GLU A 1 259 ? -6.832 1.281 -5.187 1.00 97.06 259 GLU A CA 1
ATOM 2020 C C . GLU A 1 259 ? -6.313 2.593 -4.596 1.00 97.06 259 GLU A C 1
ATOM 2022 O O . GLU A 1 259 ? -6.408 3.658 -5.215 1.00 97.06 259 GLU A O 1
ATOM 2027 N N . PHE A 1 260 ? -5.817 2.522 -3.367 1.00 96.69 260 PHE A N 1
ATOM 2028 C CA . PHE A 1 260 ? -4.916 3.534 -2.840 1.00 96.69 260 PHE A CA 1
ATOM 2029 C C . PHE A 1 260 ? -3.804 2.863 -2.040 1.00 96.69 260 PHE A C 1
ATOM 2031 O O . PHE A 1 260 ? -3.999 1.792 -1.464 1.00 96.69 260 PHE A O 1
ATOM 2038 N N . THR A 1 261 ? -2.659 3.530 -1.973 1.00 96.62 261 THR A N 1
ATOM 2039 C CA . THR A 1 261 ? -1.477 3.079 -1.249 1.00 96.62 261 THR A CA 1
ATOM 2040 C C . THR A 1 261 ? -0.752 4.243 -0.602 1.00 96.62 261 THR A C 1
ATOM 2042 O O . THR A 1 261 ? -0.809 5.379 -1.073 1.00 96.62 261 THR A O 1
ATOM 2045 N N . TYR A 1 262 ? -0.063 3.969 0.498 1.00 96.19 262 TYR A N 1
ATOM 2046 C CA . TYR A 1 262 ? 0.865 4.902 1.124 1.00 96.19 262 TYR A CA 1
ATOM 2047 C C . TYR A 1 262 ? 1.907 4.135 1.952 1.00 96.19 262 TYR A C 1
ATOM 2049 O O . TYR A 1 262 ? 1.656 2.991 2.345 1.00 96.19 262 TYR A O 1
ATOM 2057 N N . PRO A 1 263 ? 3.070 4.735 2.259 1.00 96.81 263 PRO A N 1
ATOM 2058 C CA . PRO A 1 263 ? 4.042 4.110 3.145 1.00 96.81 263 PRO A CA 1
ATOM 2059 C C . PRO A 1 263 ? 3.587 4.045 4.598 1.00 96.81 263 PRO A C 1
ATOM 2061 O O . PRO A 1 263 ? 2.937 4.952 5.105 1.00 96.81 263 PRO A O 1
ATOM 2064 N N . ILE A 1 264 ? 3.988 2.989 5.304 1.00 96.31 264 ILE A N 1
ATOM 2065 C CA . ILE A 1 264 ? 3.692 2.804 6.730 1.00 96.31 264 ILE A CA 1
ATOM 2066 C C . ILE A 1 264 ? 4.236 3.932 7.619 1.00 96.31 264 ILE A C 1
ATOM 2068 O O . ILE A 1 264 ? 3.725 4.149 8.718 1.00 96.31 264 ILE A O 1
ATOM 2072 N N . LEU A 1 265 ? 5.201 4.706 7.118 1.00 93.06 265 LEU A N 1
ATOM 2073 C CA . LEU A 1 265 ? 5.638 5.959 7.717 1.00 93.06 265 LEU A CA 1
ATOM 2074 C C . LEU A 1 265 ? 5.094 7.151 6.922 1.00 93.06 265 LEU A C 1
ATOM 2076 O O . LEU A 1 265 ? 5.150 7.143 5.690 1.00 93.06 265 LEU A O 1
ATOM 2080 N N . PRO A 1 266 ? 4.667 8.227 7.602 1.00 88.44 266 PRO A N 1
ATOM 2081 C CA . PRO A 1 266 ? 4.318 9.465 6.935 1.00 88.44 266 PRO A CA 1
ATOM 2082 C C . PRO A 1 266 ? 5.540 10.006 6.181 1.00 88.44 266 PRO A C 1
ATOM 2084 O O . PRO A 1 266 ? 6.658 9.966 6.716 1.00 88.44 266 PRO A O 1
ATOM 2087 N N . PRO A 1 267 ? 5.346 10.541 4.965 1.00 78.31 267 PRO A N 1
ATOM 2088 C CA . PRO A 1 267 ? 6.411 11.219 4.251 1.00 78.31 267 PRO A CA 1
ATOM 2089 C C . PRO A 1 267 ? 6.781 12.531 4.964 1.00 78.31 267 PRO A C 1
ATOM 2091 O O . PRO A 1 267 ? 5.883 13.226 5.455 1.00 78.31 267 PRO A O 1
ATOM 2094 N N . PRO A 1 268 ? 8.068 12.912 5.027 1.00 73.12 268 PRO A N 1
ATOM 2095 C CA . PRO A 1 268 ? 8.452 14.291 5.300 1.00 73.12 268 PRO A CA 1
ATOM 2096 C C . PRO A 1 268 ? 7.950 15.220 4.185 1.00 73.12 268 PRO A C 1
ATOM 2098 O O . PRO A 1 268 ? 7.463 14.784 3.141 1.00 73.12 268 PRO A O 1
ATOM 2101 N N . ALA A 1 269 ? 8.033 16.530 4.417 1.00 57.41 269 ALA A N 1
ATOM 2102 C CA . ALA A 1 269 ? 7.464 17.528 3.511 1.00 57.41 269 ALA A CA 1
ATOM 2103 C C . ALA A 1 269 ? 8.060 17.495 2.085 1.00 57.41 269 ALA A C 1
ATOM 2105 O O . ALA A 1 269 ? 7.408 17.964 1.155 1.00 57.41 269 ALA A O 1
ATOM 2106 N N . ASP A 1 270 ? 9.269 16.955 1.911 1.00 50.75 270 ASP A N 1
ATOM 2107 C CA . ASP A 1 270 ? 10.087 17.068 0.700 1.00 50.75 270 ASP A CA 1
ATOM 2108 C C . ASP A 1 270 ? 10.389 15.739 -0.025 1.00 50.75 270 ASP A C 1
ATOM 2110 O O . ASP A 1 270 ? 10.907 15.783 -1.140 1.00 50.75 270 ASP A O 1
ATOM 2114 N N . HIS A 1 271 ? 10.056 14.568 0.535 1.00 68.31 271 HIS A N 1
ATOM 2115 C CA . HIS A 1 271 ? 10.253 13.273 -0.139 1.00 68.31 271 HIS A CA 1
ATOM 2116 C C . HIS A 1 271 ? 9.287 12.172 0.338 1.00 68.31 271 HIS A C 1
ATOM 2118 O O . HIS A 1 271 ? 8.735 12.233 1.436 1.00 68.31 271 HIS A O 1
ATOM 2124 N N . ALA A 1 272 ? 9.055 11.164 -0.513 1.00 77.56 272 ALA A N 1
ATOM 2125 C CA . ALA A 1 272 ? 8.297 9.958 -0.164 1.00 77.56 272 ALA A CA 1
ATOM 2126 C C . ALA A 1 272 ? 9.113 9.027 0.761 1.00 77.56 272 ALA A C 1
ATOM 2128 O O . ALA A 1 272 ? 10.274 9.306 1.046 1.00 77.56 272 ALA A O 1
ATOM 2129 N N . ARG A 1 273 ? 8.499 7.951 1.275 1.00 88.81 273 ARG A N 1
ATOM 2130 C CA . ARG A 1 273 ? 9.160 6.957 2.150 1.00 88.81 273 ARG A CA 1
ATOM 2131 C C . ARG A 1 273 ? 8.812 5.526 1.758 1.00 88.81 273 ARG A C 1
ATOM 2133 O O . ARG A 1 273 ? 8.387 4.738 2.600 1.00 88.81 273 ARG A O 1
ATOM 2140 N N . TRP A 1 274 ? 8.880 5.211 0.471 1.00 94.88 274 TRP A N 1
ATOM 2141 C CA . TRP A 1 274 ? 8.511 3.891 -0.029 1.00 94.88 274 TRP A CA 1
ATOM 2142 C C . TRP A 1 274 ? 9.524 2.817 0.386 1.00 94.88 274 TRP A C 1
ATOM 2144 O O . TRP A 1 274 ? 9.143 1.675 0.625 1.00 94.88 274 TRP A O 1
ATOM 2154 N N . PHE A 1 275 ? 10.800 3.162 0.534 1.00 95.56 275 PHE A N 1
ATOM 2155 C CA . PHE A 1 275 ? 11.839 2.195 0.894 1.00 95.56 275 PHE A CA 1
ATOM 2156 C C . PHE A 1 275 ? 12.129 2.177 2.402 1.00 95.56 275 PHE A C 1
ATOM 2158 O O . PHE A 1 275 ? 11.514 2.888 3.197 1.00 95.56 275 PHE A O 1
ATOM 2165 N N . TYR A 1 276 ? 13.052 1.303 2.805 1.00 92.88 276 TYR A N 1
ATOM 2166 C CA . TYR A 1 276 ? 13.496 1.159 4.190 1.00 92.88 276 TYR A CA 1
ATOM 2167 C C . TYR A 1 276 ? 13.930 2.482 4.825 1.00 92.88 276 TYR A C 1
ATOM 2169 O O . TYR A 1 276 ? 14.593 3.308 4.202 1.00 92.88 276 TYR A O 1
ATOM 2177 N N . THR A 1 277 ? 13.641 2.615 6.119 1.00 86.38 277 THR A N 1
ATOM 2178 C CA . THR A 1 277 ? 14.120 3.717 6.954 1.00 86.38 277 THR A CA 1
ATOM 2179 C C . THR A 1 277 ? 14.746 3.181 8.233 1.00 86.38 277 THR A C 1
ATOM 2181 O O . THR A 1 277 ? 14.264 2.198 8.797 1.00 86.38 277 THR A O 1
ATOM 2184 N N . SER A 1 278 ? 15.774 3.866 8.727 1.00 87.44 278 SER A N 1
ATOM 2185 C CA . SER A 1 278 ? 16.485 3.547 9.970 1.00 87.44 278 SER A CA 1
ATOM 2186 C C . SER A 1 278 ? 15.560 3.478 11.205 1.00 87.44 278 SER A C 1
ATOM 2188 O O . SER A 1 278 ? 14.555 4.197 11.260 1.00 87.44 278 SER A O 1
ATOM 2190 N N . PRO A 1 279 ? 15.915 2.686 12.242 1.00 90.12 279 PRO A N 1
ATOM 2191 C CA . PRO A 1 279 ? 15.112 2.535 13.464 1.00 90.12 279 PRO A CA 1
ATOM 2192 C C . PRO A 1 279 ? 14.861 3.823 14.261 1.00 90.12 279 PRO A C 1
ATOM 2194 O O . PRO A 1 279 ? 13.913 3.908 15.033 1.00 90.12 279 PRO A O 1
ATOM 2197 N N . GLU A 1 280 ? 15.667 4.869 14.064 1.00 89.94 280 GLU A N 1
ATOM 2198 C CA . GLU A 1 280 ? 15.421 6.195 14.660 1.00 89.94 280 GLU A CA 1
ATOM 2199 C C . GLU A 1 280 ? 14.071 6.805 14.236 1.00 89.94 280 GLU A C 1
ATOM 2201 O O . GLU A 1 280 ? 13.544 7.693 14.901 1.00 89.94 280 GLU A O 1
ATOM 2206 N N . ASN A 1 281 ? 13.490 6.292 13.149 1.00 89.56 281 ASN A N 1
ATOM 2207 C CA . ASN A 1 281 ? 12.197 6.695 12.622 1.00 89.56 281 ASN A CA 1
ATOM 2208 C C . ASN A 1 281 ? 11.034 5.810 13.091 1.00 89.56 281 ASN A C 1
ATOM 2210 O O . ASN A 1 281 ? 9.901 6.047 12.672 1.00 89.56 281 ASN A O 1
ATOM 2214 N N . ASP A 1 282 ? 11.271 4.805 13.938 1.00 91.12 282 ASP A N 1
ATOM 2215 C CA . ASP A 1 282 ? 10.233 3.863 14.381 1.00 91.12 282 ASP A CA 1
ATOM 2216 C C . ASP A 1 282 ? 9.065 4.577 15.083 1.00 91.12 282 ASP A C 1
ATOM 2218 O O . ASP A 1 282 ? 7.909 4.201 14.903 1.00 91.12 282 ASP A O 1
ATOM 2222 N N . GLY A 1 283 ? 9.337 5.677 15.797 1.00 88.88 283 GLY A N 1
ATOM 2223 C CA . GLY A 1 283 ? 8.308 6.510 16.433 1.00 88.88 283 GLY A CA 1
ATOM 2224 C C . GLY A 1 283 ? 7.395 7.274 15.462 1.00 88.88 283 GLY A C 1
ATOM 2225 O O . GLY A 1 283 ? 6.429 7.890 15.904 1.00 88.88 283 GLY A O 1
ATOM 2226 N N . LEU A 1 284 ? 7.686 7.254 14.157 1.00 92.44 284 LEU A N 1
ATOM 2227 C CA . LEU A 1 284 ? 6.869 7.893 13.121 1.00 92.44 284 LEU A CA 1
ATOM 2228 C C . LEU A 1 284 ? 5.881 6.926 12.462 1.00 92.44 284 LEU A C 1
ATOM 2230 O O . LEU A 1 284 ? 5.040 7.378 11.691 1.00 92.44 284 LEU A O 1
ATOM 2234 N N . VAL A 1 285 ? 5.978 5.619 12.724 1.00 94.44 285 VAL A N 1
ATOM 2235 C CA . VAL A 1 285 ? 5.078 4.613 12.146 1.00 94.44 285 VAL A CA 1
ATOM 2236 C C . VAL A 1 285 ? 3.619 4.998 12.400 1.00 94.44 285 VAL A C 1
ATOM 2238 O O . VAL A 1 285 ? 3.236 5.375 13.509 1.00 94.44 285 VAL A O 1
ATOM 2241 N N . HIS A 1 286 ? 2.795 4.933 11.351 1.00 95.12 286 HIS A N 1
ATOM 2242 C CA . HIS A 1 286 ? 1.368 5.199 11.468 1.00 95.12 286 HIS A CA 1
ATOM 2243 C C . HIS A 1 286 ? 0.730 4.296 12.523 1.00 95.12 286 HIS A C 1
ATOM 2245 O O . HIS A 1 286 ? 0.972 3.091 12.550 1.00 95.12 286 HIS A O 1
ATOM 2251 N N . SER A 1 287 ? -0.125 4.876 13.368 1.00 94.75 287 SER A N 1
ATOM 2252 C CA . SER A 1 287 ? -0.772 4.103 14.424 1.00 94.75 287 SER A CA 1
ATOM 2253 C C . SER A 1 287 ? -1.694 3.019 13.839 1.00 94.75 287 SER A C 1
ATOM 2255 O O . SER A 1 287 ? -2.294 3.233 12.771 1.00 94.75 287 SER A O 1
ATOM 2257 N N . PRO A 1 288 ? -1.868 1.879 14.537 1.00 95.81 288 PRO A N 1
ATOM 2258 C CA . PRO A 1 288 ? -2.820 0.847 14.136 1.00 95.81 288 PRO A CA 1
ATOM 2259 C C . PRO A 1 288 ? -4.233 1.392 13.888 1.00 95.81 288 PRO A C 1
ATOM 2261 O O . PRO A 1 288 ? -4.888 0.996 12.928 1.00 95.81 288 PRO A O 1
ATOM 2264 N N . GLU A 1 289 ? -4.690 2.361 14.685 1.00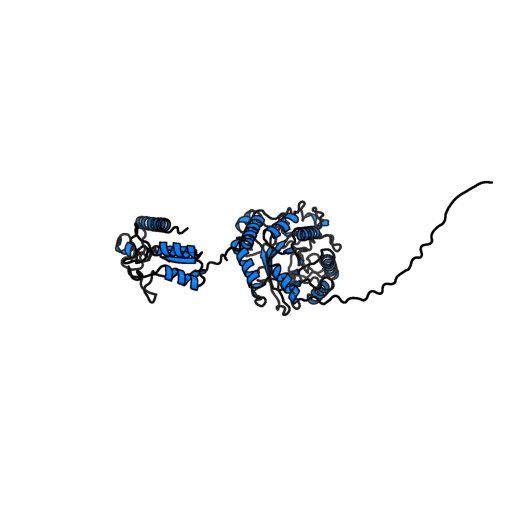 93.12 289 GLU A N 1
ATOM 2265 C CA . GLU A 1 289 ? -6.018 2.974 14.564 1.00 93.12 289 GLU A CA 1
ATOM 2266 C C . GLU A 1 289 ? -6.185 3.760 13.266 1.00 93.12 289 GLU A C 1
ATOM 2268 O O . GLU A 1 289 ? -7.262 3.735 12.667 1.00 93.12 289 GLU A O 1
ATOM 2273 N N . LYS A 1 290 ? -5.139 4.465 12.817 1.00 93.88 290 LYS A N 1
ATOM 2274 C CA . LYS A 1 290 ? -5.168 5.147 11.519 1.00 93.88 290 LYS A CA 1
ATOM 2275 C C . LYS A 1 290 ? -5.277 4.120 10.393 1.00 93.88 290 LYS A C 1
ATOM 2277 O O . LYS A 1 290 ? -6.172 4.230 9.563 1.00 93.88 290 LYS A O 1
ATOM 2282 N N . ILE A 1 291 ? -4.397 3.118 10.385 1.00 97.19 291 ILE A N 1
ATOM 2283 C CA . ILE A 1 291 ? -4.360 2.093 9.329 1.00 97.19 291 ILE A CA 1
ATOM 2284 C C . ILE A 1 291 ? -5.688 1.326 9.278 1.00 97.19 291 ILE A C 1
ATOM 2286 O O . ILE A 1 291 ? -6.242 1.111 8.202 1.00 97.19 291 ILE A O 1
ATOM 2290 N N . TYR A 1 292 ? -6.239 0.965 10.437 1.00 96.38 292 TYR A N 1
ATOM 2291 C CA . TYR A 1 292 ? -7.529 0.291 10.534 1.00 96.38 292 TYR A CA 1
ATOM 2292 C C . TYR A 1 292 ? -8.687 1.156 10.012 1.00 96.38 292 TYR A C 1
ATOM 2294 O O . TYR A 1 292 ? -9.569 0.657 9.318 1.00 96.38 292 TYR A O 1
ATOM 2302 N N . ARG A 1 293 ? -8.676 2.467 10.275 1.00 94.31 293 ARG A N 1
ATOM 2303 C CA . ARG A 1 293 ? -9.664 3.406 9.721 1.00 94.31 293 ARG A CA 1
ATOM 2304 C C . ARG A 1 293 ? -9.589 3.485 8.197 1.00 94.31 293 ARG A C 1
ATOM 2306 O O . ARG A 1 293 ? -10.625 3.455 7.535 1.00 94.31 293 ARG A O 1
ATOM 2313 N N . ASP A 1 294 ? -8.382 3.529 7.643 1.00 95.88 294 ASP A N 1
ATOM 2314 C CA . ASP A 1 294 ? -8.177 3.533 6.194 1.00 95.88 294 ASP A CA 1
ATOM 2315 C C . ASP A 1 294 ? -8.630 2.199 5.566 1.00 95.88 294 ASP A C 1
ATOM 2317 O O . ASP A 1 294 ? -9.322 2.206 4.545 1.00 95.88 294 ASP A O 1
ATOM 2321 N N . TYR A 1 295 ? -8.391 1.061 6.235 1.00 97.12 295 TYR A N 1
ATOM 2322 C CA . TYR A 1 295 ? -8.980 -0.237 5.873 1.00 97.12 295 TYR A CA 1
ATOM 2323 C C . TYR A 1 295 ? -10.517 -0.203 5.858 1.00 97.12 295 TYR A C 1
ATOM 2325 O O . TYR A 1 295 ? -11.138 -0.626 4.880 1.00 97.12 295 TYR A O 1
ATOM 2333 N N . LEU A 1 296 ? -11.156 0.323 6.910 1.00 95.69 296 LEU A N 1
ATOM 2334 C CA . LEU A 1 296 ? -12.617 0.450 6.966 1.00 95.69 296 LEU A CA 1
ATOM 2335 C C . LEU A 1 296 ? -13.148 1.341 5.837 1.00 95.69 296 LEU A C 1
ATOM 2337 O O . LEU A 1 296 ? -14.185 1.039 5.243 1.00 95.69 296 LEU A O 1
ATOM 2341 N N . GLY A 1 297 ? -12.424 2.412 5.509 1.00 95.12 297 GLY A N 1
ATOM 2342 C CA . GLY A 1 297 ? -12.711 3.256 4.357 1.00 95.12 297 GLY A CA 1
ATOM 2343 C C . GLY A 1 297 ? -12.647 2.479 3.041 1.00 95.12 297 GLY A C 1
ATOM 2344 O O . GLY A 1 297 ? -13.573 2.581 2.234 1.00 95.12 297 GLY A O 1
ATOM 2345 N N . ALA A 1 298 ? -11.602 1.672 2.838 1.00 96.25 298 ALA A N 1
ATOM 2346 C CA . ALA A 1 298 ? -11.466 0.833 1.650 1.00 96.25 298 ALA A CA 1
ATOM 2347 C C . ALA A 1 298 ? -12.659 -0.123 1.507 1.00 96.25 298 ALA A C 1
ATOM 2349 O O . ALA A 1 298 ? -13.300 -0.169 0.456 1.00 96.25 298 ALA A O 1
ATOM 2350 N N . VAL A 1 299 ? -13.036 -0.802 2.597 1.00 95.31 299 VAL A N 1
ATOM 2351 C CA . VAL A 1 299 ? -14.210 -1.688 2.639 1.00 95.31 299 VAL A CA 1
ATOM 2352 C C . VAL A 1 299 ? -15.499 -0.924 2.317 1.00 95.31 299 VAL A C 1
ATOM 2354 O O . VAL A 1 299 ? -16.303 -1.397 1.514 1.00 95.31 299 VAL A O 1
ATOM 2357 N N . LYS A 1 300 ? -15.693 0.266 2.899 1.00 94.88 300 LYS A N 1
ATOM 2358 C CA . LYS A 1 300 ? -16.882 1.108 2.690 1.00 94.88 300 LYS A CA 1
ATOM 2359 C C . LYS A 1 300 ? -17.078 1.493 1.223 1.00 94.88 300 LYS A C 1
ATOM 2361 O O . LYS A 1 300 ? -18.211 1.489 0.747 1.00 94.88 300 LYS A O 1
ATOM 2366 N N . TYR A 1 301 ? -16.004 1.852 0.522 1.00 95.88 301 TYR A N 1
ATOM 2367 C CA . TYR A 1 301 ? -16.077 2.304 -0.871 1.00 95.88 301 TYR A CA 1
ATOM 2368 C C . TYR A 1 301 ? -15.826 1.193 -1.898 1.00 95.88 301 TYR A C 1
ATOM 2370 O O . TYR A 1 301 ? -15.864 1.460 -3.098 1.00 95.88 301 TYR A O 1
ATOM 2378 N N . GLY A 1 302 ? -15.589 -0.046 -1.453 1.00 96.25 302 GLY A N 1
ATOM 2379 C CA . GLY A 1 302 ? -15.231 -1.152 -2.340 1.00 96.25 302 GLY A CA 1
ATOM 2380 C C . GLY A 1 302 ? -13.894 -0.927 -3.051 1.00 96.25 302 GLY A C 1
ATOM 2381 O O . GLY A 1 302 ? -13.749 -1.323 -4.207 1.00 96.25 302 GLY A O 1
ATOM 2382 N N . ASN A 1 303 ? -12.954 -0.245 -2.392 1.00 97.81 303 ASN A N 1
ATOM 2383 C CA . ASN A 1 303 ? -11.571 -0.118 -2.845 1.00 97.81 303 ASN A CA 1
ATOM 2384 C C . ASN A 1 303 ? -10.759 -1.358 -2.433 1.00 97.81 303 ASN A C 1
ATOM 2386 O O . ASN A 1 303 ? -11.197 -2.146 -1.592 1.00 97.81 303 ASN A O 1
ATOM 2390 N N . ILE A 1 304 ? -9.548 -1.477 -2.974 1.00 98.12 304 ILE A N 1
ATOM 2391 C CA . ILE A 1 304 ? -8.461 -2.219 -2.325 1.00 98.12 304 ILE A CA 1
ATOM 2392 C C . ILE A 1 304 ? -7.422 -1.238 -1.770 1.00 98.12 304 ILE A C 1
ATOM 2394 O O . ILE A 1 304 ? -7.258 -0.143 -2.301 1.00 98.12 304 ILE A O 1
ATOM 2398 N N . PHE A 1 305 ? -6.751 -1.600 -0.681 1.00 98.19 305 PHE A N 1
ATOM 2399 C CA . PHE A 1 305 ? -5.760 -0.747 -0.019 1.00 98.19 305 PHE A CA 1
ATOM 2400 C C . PHE A 1 305 ? -4.432 -1.485 0.149 1.00 98.19 305 PHE A C 1
ATOM 2402 O O . PHE A 1 305 ? -4.399 -2.507 0.826 1.00 98.19 305 PHE A O 1
ATOM 2409 N N . ALA A 1 306 ? -3.331 -0.974 -0.403 1.00 98.25 306 ALA A N 1
ATOM 2410 C CA . ALA A 1 306 ? -2.005 -1.520 -0.123 1.00 98.25 306 ALA A CA 1
ATOM 2411 C C . ALA A 1 306 ? -1.236 -0.624 0.860 1.00 98.25 306 ALA A C 1
ATOM 2413 O O . ALA A 1 306 ? -1.003 0.549 0.589 1.00 98.25 306 ALA A O 1
ATOM 2414 N N . LEU A 1 307 ? -0.802 -1.163 1.999 1.00 98.56 307 LEU A N 1
ATOM 2415 C CA . LEU A 1 307 ? 0.110 -0.453 2.898 1.00 98.56 307 LEU A CA 1
ATOM 2416 C C . LEU A 1 307 ? 1.549 -0.810 2.533 1.00 98.56 307 LEU A C 1
ATOM 2418 O O . LEU A 1 307 ? 1.913 -1.986 2.584 1.00 98.56 307 LEU A O 1
ATOM 2422 N N . ASN A 1 308 ? 2.370 0.179 2.181 1.00 98.50 308 ASN A N 1
ATOM 2423 C CA . ASN A 1 308 ? 3.763 -0.085 1.848 1.00 98.50 308 ASN A CA 1
ATOM 2424 C C . ASN A 1 308 ? 4.637 -0.294 3.092 1.00 98.50 308 ASN A C 1
ATOM 2426 O O . ASN A 1 308 ? 4.660 0.553 3.986 1.00 98.50 308 ASN A O 1
ATOM 2430 N N . VAL A 1 309 ? 5.400 -1.388 3.101 1.00 97.50 309 VAL A N 1
ATOM 2431 C CA . VAL A 1 309 ? 6.365 -1.753 4.142 1.00 97.50 309 VAL A CA 1
ATOM 2432 C C . VAL A 1 309 ? 7.669 -2.195 3.475 1.00 97.50 309 VAL A C 1
ATOM 2434 O O . VAL A 1 309 ? 7.761 -3.297 2.937 1.00 97.50 309 VAL A O 1
ATOM 2437 N N . GLY A 1 310 ? 8.680 -1.324 3.505 1.00 95.00 310 GLY A N 1
ATOM 2438 C CA . GLY A 1 310 ? 9.995 -1.581 2.914 1.00 95.00 310 GLY A CA 1
ATOM 2439 C C . GLY A 1 310 ? 10.871 -2.476 3.805 1.00 95.00 310 GLY A C 1
ATOM 2440 O O . GLY A 1 310 ? 11.184 -2.066 4.927 1.00 95.00 310 GLY A O 1
ATOM 2441 N N . PRO A 1 311 ? 11.305 -3.665 3.341 1.00 96.69 311 PRO A N 1
ATOM 2442 C CA . PRO A 1 311 ? 12.268 -4.496 4.058 1.00 96.69 311 PRO A CA 1
ATOM 2443 C C . PRO A 1 311 ? 13.617 -3.793 4.203 1.00 96.69 311 PRO A C 1
ATOM 2445 O O . PRO A 1 311 ? 14.023 -3.025 3.329 1.00 96.69 311 PRO A O 1
ATOM 2448 N N . ASP A 1 312 ? 14.331 -4.102 5.280 1.00 95.94 312 ASP A N 1
ATOM 2449 C CA . ASP A 1 312 ? 15.661 -3.574 5.558 1.00 95.94 312 ASP A CA 1
ATOM 2450 C C . ASP A 1 312 ? 16.737 -4.056 4.568 1.00 95.94 312 ASP A C 1
ATOM 2452 O O . ASP A 1 312 ? 16.492 -4.790 3.603 1.00 95.94 312 ASP A O 1
ATOM 2456 N N . ARG A 1 313 ? 17.980 -3.631 4.810 1.00 95.94 313 ARG A N 1
ATOM 2457 C CA . ARG A 1 313 ? 19.142 -3.982 3.977 1.00 95.94 313 ARG A CA 1
ATOM 2458 C C . ARG A 1 313 ? 19.492 -5.472 4.015 1.00 95.94 313 ARG A C 1
ATOM 2460 O O . ARG A 1 313 ? 20.256 -5.929 3.170 1.00 95.94 313 ARG A O 1
ATOM 2467 N N . GLN A 1 314 ? 18.963 -6.228 4.972 1.00 95.38 314 GLN A N 1
ATOM 2468 C CA . GLN A 1 314 ? 19.116 -7.679 5.063 1.00 95.38 314 GLN A CA 1
ATOM 2469 C C . GLN A 1 314 ? 17.914 -8.414 4.454 1.00 95.38 314 GLN A C 1
ATOM 2471 O O . GLN A 1 314 ? 17.984 -9.626 4.261 1.00 95.38 314 GLN A O 1
ATOM 2476 N N . GLY A 1 315 ? 16.847 -7.694 4.098 1.00 96.50 315 GLY A N 1
ATOM 2477 C CA . GLY A 1 315 ? 15.625 -8.258 3.544 1.00 96.50 315 GLY A CA 1
ATOM 2478 C C . GLY A 1 315 ? 14.650 -8.746 4.617 1.00 96.50 315 GLY A C 1
ATOM 2479 O O . GLY A 1 315 ? 13.966 -9.749 4.411 1.00 96.50 315 GLY A O 1
ATOM 2480 N N . ARG A 1 316 ? 14.579 -8.068 5.769 1.00 97.38 316 ARG A N 1
ATOM 2481 C CA . ARG A 1 316 ? 13.616 -8.350 6.847 1.00 97.38 316 ARG A CA 1
ATOM 2482 C C . ARG A 1 316 ? 12.711 -7.145 7.101 1.00 97.38 316 ARG A C 1
ATOM 2484 O O . ARG A 1 316 ? 13.135 -5.999 6.995 1.00 97.38 316 ARG A O 1
ATOM 2491 N N . LEU A 1 317 ? 11.454 -7.395 7.457 1.00 97.25 317 LEU A N 1
ATOM 2492 C CA . LEU A 1 317 ? 10.577 -6.346 7.980 1.00 97.25 317 LEU A CA 1
ATOM 2493 C C . LEU A 1 317 ? 11.039 -5.946 9.381 1.00 97.25 317 LEU A C 1
ATOM 2495 O O . LEU A 1 317 ? 11.419 -6.807 10.185 1.00 97.25 317 LEU A O 1
ATOM 2499 N N . ARG A 1 318 ? 10.946 -4.652 9.697 1.00 95.44 318 ARG A N 1
ATOM 2500 C CA . ARG A 1 318 ? 11.297 -4.137 11.024 1.00 95.44 318 ARG A CA 1
ATOM 2501 C C . ARG A 1 318 ? 10.297 -4.617 12.068 1.00 95.44 318 ARG A C 1
ATOM 2503 O O . ARG A 1 318 ? 9.103 -4.760 11.805 1.00 95.44 318 ARG A O 1
ATOM 2510 N N . ASN A 1 319 ? 10.773 -4.794 13.297 1.00 96.38 319 ASN A N 1
ATOM 2511 C CA . ASN A 1 319 ? 9.943 -5.289 14.396 1.00 96.38 319 ASN A CA 1
ATOM 2512 C C . ASN A 1 319 ? 8.739 -4.380 14.693 1.00 96.38 319 ASN A C 1
ATOM 2514 O O . ASN A 1 319 ? 7.661 -4.893 14.991 1.00 96.38 319 ASN A O 1
ATOM 2518 N N . ILE A 1 320 ? 8.899 -3.055 14.585 1.00 97.06 320 ILE A N 1
ATOM 2519 C CA . ILE A 1 320 ? 7.803 -2.100 14.800 1.00 97.06 320 ILE A CA 1
ATOM 2520 C C . ILE A 1 320 ? 6.706 -2.218 13.733 1.00 97.06 320 ILE A C 1
ATOM 2522 O O . ILE A 1 320 ? 5.521 -2.150 14.064 1.00 97.06 320 ILE A O 1
ATOM 2526 N N . ASP A 1 321 ? 7.082 -2.461 12.474 1.00 97.81 321 ASP A N 1
ATOM 2527 C CA . ASP A 1 321 ? 6.135 -2.619 11.368 1.00 97.81 321 ASP A CA 1
ATOM 2528 C C . ASP A 1 321 ? 5.329 -3.909 11.563 1.00 97.81 321 ASP A C 1
ATOM 2530 O O . ASP A 1 321 ? 4.100 -3.902 11.496 1.00 97.81 321 ASP A O 1
ATOM 2534 N N . VAL A 1 322 ? 6.017 -5.005 11.910 1.00 98.50 322 VAL A N 1
ATOM 2535 C CA . VAL A 1 322 ? 5.397 -6.300 12.230 1.00 98.50 322 VAL A CA 1
ATOM 2536 C C . VAL A 1 322 ? 4.437 -6.177 13.417 1.00 98.50 322 VAL A C 1
ATOM 2538 O O . VAL A 1 322 ? 3.316 -6.681 13.355 1.00 98.50 322 VAL A O 1
ATOM 2541 N N . ALA A 1 323 ? 4.846 -5.507 14.498 1.00 98.38 323 ALA A N 1
ATOM 2542 C CA . ALA A 1 323 ? 4.004 -5.313 15.678 1.00 98.38 323 ALA A CA 1
ATOM 2543 C C . ALA A 1 323 ? 2.751 -4.483 15.356 1.00 98.38 323 ALA A C 1
ATOM 2545 O O . ALA A 1 323 ? 1.643 -4.891 15.699 1.00 98.38 323 ALA A O 1
ATOM 2546 N N . THR A 1 324 ? 2.913 -3.370 14.636 1.00 98.44 324 THR A N 1
ATOM 2547 C CA . THR A 1 324 ? 1.807 -2.509 14.189 1.00 98.44 324 THR A CA 1
ATOM 2548 C C . THR A 1 324 ? 0.802 -3.292 13.345 1.00 98.44 324 THR A C 1
ATOM 2550 O O . THR A 1 324 ? -0.398 -3.260 13.617 1.00 98.44 324 THR A O 1
ATOM 2553 N N . LEU A 1 325 ? 1.280 -4.051 12.357 1.00 98.69 325 LEU A N 1
ATOM 2554 C CA . LEU A 1 325 ? 0.433 -4.851 11.473 1.00 98.69 325 LEU A CA 1
ATOM 2555 C C . LEU A 1 325 ? -0.326 -5.963 12.204 1.00 98.69 325 LEU A C 1
ATOM 2557 O O . LEU A 1 325 ? -1.495 -6.206 11.900 1.00 98.69 325 LEU A O 1
ATOM 2561 N N . ARG A 1 326 ? 0.297 -6.607 13.196 1.00 98.62 326 ARG A N 1
ATOM 2562 C CA . ARG A 1 326 ? -0.380 -7.597 14.048 1.00 98.62 326 ARG A CA 1
ATOM 2563 C C . ARG A 1 326 ? -1.538 -6.983 14.822 1.00 98.62 326 ARG A C 1
ATOM 2565 O O . ARG A 1 326 ? -2.612 -7.581 14.851 1.00 98.62 326 ARG A O 1
ATOM 2572 N N . THR A 1 327 ? -1.341 -5.789 15.383 1.00 98.19 327 THR A N 1
ATOM 2573 C CA . THR A 1 327 ? -2.405 -5.044 16.066 1.00 98.19 327 THR A CA 1
ATOM 2574 C C . THR A 1 327 ? -3.545 -4.713 15.105 1.00 98.19 327 THR A C 1
ATOM 2576 O O . THR A 1 327 ? -4.703 -4.951 15.434 1.00 98.19 327 THR A O 1
ATOM 2579 N N . VAL A 1 328 ? -3.251 -4.246 13.885 1.00 98.00 328 VAL A N 1
ATOM 2580 C CA . VAL A 1 328 ? -4.296 -3.997 12.872 1.00 98.00 328 VAL A CA 1
ATOM 2581 C C . VAL A 1 328 ? -5.057 -5.283 12.531 1.00 98.00 328 VAL A C 1
ATOM 2583 O O . VAL A 1 328 ? -6.287 -5.276 12.499 1.00 98.00 328 VAL A O 1
ATOM 2586 N N . GLY A 1 329 ? -4.354 -6.402 12.335 1.00 98.31 329 GLY A N 1
ATOM 2587 C CA . GLY A 1 329 ? -4.986 -7.701 12.094 1.00 98.31 329 GLY A CA 1
ATOM 2588 C C . GLY A 1 329 ? -5.902 -8.136 13.236 1.00 98.31 329 GLY A C 1
ATOM 2589 O O . GLY A 1 329 ? -6.995 -8.651 12.998 1.00 98.31 329 GLY A O 1
ATOM 2590 N N . GLU A 1 330 ? -5.500 -7.890 14.484 1.00 97.81 330 GLU A N 1
ATOM 2591 C CA . GLU A 1 330 ? -6.352 -8.128 15.648 1.00 97.81 330 GLU A CA 1
ATOM 2592 C C . GLU A 1 330 ? -7.614 -7.264 15.606 1.00 97.81 330 GLU A C 1
ATOM 2594 O O . GLU A 1 330 ? -8.708 -7.811 15.739 1.00 97.81 330 GLU A O 1
ATOM 2599 N N . MET A 1 331 ? -7.488 -5.964 15.323 1.00 96.00 331 MET A N 1
ATOM 2600 C CA . MET A 1 331 ? -8.633 -5.055 15.192 1.00 96.00 331 MET A CA 1
ATOM 2601 C C . MET A 1 331 ? -9.618 -5.498 14.101 1.00 96.00 331 MET A C 1
ATOM 2603 O O . MET A 1 331 ? -10.832 -5.405 14.289 1.00 96.00 331 MET A O 1
ATOM 2607 N N . ILE A 1 332 ? -9.120 -6.019 12.974 1.00 96.38 332 ILE A N 1
ATOM 2608 C CA . ILE A 1 332 ? -9.959 -6.557 11.893 1.00 96.38 332 ILE A CA 1
ATOM 2609 C C . ILE A 1 332 ? -10.691 -7.824 12.342 1.00 96.38 332 ILE A C 1
ATOM 2611 O O . ILE A 1 332 ? -11.900 -7.941 12.123 1.00 96.38 332 ILE A O 1
ATOM 2615 N N . ARG A 1 333 ? -9.993 -8.765 12.994 1.00 96.81 333 ARG A N 1
ATOM 2616 C CA . ARG A 1 333 ? -10.596 -10.016 13.488 1.00 96.81 333 ARG A CA 1
ATOM 2617 C C . ARG A 1 333 ? -11.673 -9.765 14.539 1.00 96.81 333 ARG A C 1
ATOM 2619 O O . ARG A 1 333 ? -12.724 -10.404 14.497 1.00 96.81 333 ARG A O 1
ATOM 2626 N N . THR A 1 334 ? -11.426 -8.842 15.465 1.00 93.69 334 THR A N 1
ATOM 2627 C CA . THR A 1 334 ? -12.359 -8.505 16.550 1.00 93.69 334 THR A CA 1
ATOM 2628 C C . THR A 1 334 ? -13.422 -7.493 16.128 1.00 93.69 334 THR A C 1
ATOM 2630 O O . THR A 1 334 ? -14.372 -7.272 16.878 1.00 93.69 334 THR A O 1
ATOM 2633 N N . LYS A 1 335 ? -13.308 -6.922 14.918 1.00 89.75 335 LYS A N 1
ATOM 2634 C CA . LYS A 1 335 ? -14.171 -5.850 14.406 1.00 89.75 335 LYS A CA 1
ATOM 2635 C C . LYS A 1 335 ? -14.246 -4.682 15.388 1.00 89.75 335 LYS A C 1
ATOM 2637 O O . LYS A 1 335 ? -15.339 -4.209 15.706 1.00 89.75 335 LYS A O 1
ATOM 2642 N N . THR A 1 336 ? -13.087 -4.236 15.876 1.00 80.31 336 THR A N 1
ATOM 2643 C CA . THR A 1 336 ? -12.985 -3.093 16.790 1.00 80.31 336 THR A CA 1
ATOM 2644 C C . THR A 1 336 ? -13.826 -1.925 16.254 1.00 80.31 336 THR A C 1
ATOM 2646 O O . THR A 1 336 ? -13.726 -1.617 15.061 1.00 80.31 336 THR A O 1
ATOM 2649 N N . PRO A 1 337 ? -14.679 -1.283 17.075 1.00 75.44 337 PRO A N 1
ATOM 2650 C CA . PRO A 1 337 ? -15.458 -0.128 16.639 1.00 75.44 337 PRO A CA 1
ATOM 2651 C C . PRO A 1 337 ? -14.563 0.956 16.029 1.00 75.44 337 PRO A C 1
ATOM 2653 O O . PRO A 1 337 ? -13.435 1.158 16.481 1.00 75.44 337 PRO A O 1
ATOM 2656 N N . ASN A 1 338 ? -15.056 1.632 14.984 1.00 65.56 338 ASN A N 1
ATOM 2657 C CA . ASN A 1 338 ? -14.287 2.652 14.270 1.00 65.56 338 ASN A CA 1
ATOM 2658 C C . ASN A 1 338 ? -13.751 3.712 15.263 1.00 65.56 338 ASN A C 1
ATOM 2660 O O . ASN A 1 338 ? -14.550 4.280 16.011 1.00 65.56 338 ASN A O 1
ATOM 2664 N N . PRO A 1 339 ? -12.434 3.991 15.276 1.00 63.66 339 PRO A N 1
ATOM 2665 C CA . PRO A 1 339 ? -11.822 4.960 16.185 1.00 63.66 339 PRO A CA 1
ATOM 2666 C C . PRO A 1 339 ? -12.147 6.435 15.882 1.00 63.66 339 PRO A C 1
ATOM 2668 O O . PRO A 1 339 ? -11.650 7.305 16.598 1.00 63.66 339 PRO A O 1
ATOM 2671 N N . ASP A 1 340 ? -12.918 6.752 14.834 1.00 69.75 340 ASP A N 1
ATOM 2672 C CA . ASP A 1 340 ? -13.317 8.131 14.521 1.00 69.75 340 ASP A CA 1
ATOM 2673 C C . ASP A 1 340 ? -14.063 8.776 15.688 1.00 69.75 340 ASP A C 1
ATOM 2675 O O . ASP A 1 340 ? -15.157 8.355 16.042 1.00 69.75 340 ASP A O 1
ATOM 2679 N N . ILE A 1 341 ? -13.482 9.822 16.274 1.00 76.44 341 ILE A N 1
ATOM 2680 C CA . ILE A 1 341 ? -14.126 10.595 17.334 1.00 76.44 341 ILE A CA 1
ATOM 2681 C C . ILE A 1 341 ? -15.223 11.459 16.712 1.00 76.44 341 ILE A C 1
ATOM 2683 O O . ILE A 1 341 ? -14.952 12.430 16.009 1.00 76.44 341 ILE A O 1
ATOM 2687 N N . HIS A 1 342 ? -16.468 11.121 17.009 1.00 79.88 342 HIS A N 1
ATOM 2688 C CA . HIS A 1 342 ? -17.637 11.950 16.777 1.00 79.88 342 HIS A CA 1
ATOM 2689 C C . HIS A 1 342 ? -18.001 12.591 18.113 1.00 79.88 342 HIS A C 1
ATOM 2691 O O . HIS A 1 342 ? -18.737 12.018 18.919 1.00 79.88 342 HIS A O 1
ATOM 2697 N N . ALA A 1 343 ? -17.410 13.755 18.368 1.00 85.19 343 ALA A N 1
ATOM 2698 C CA . ALA A 1 343 ? -17.641 14.523 19.579 1.00 85.19 343 ALA A CA 1
ATOM 2699 C C . ALA A 1 343 ? -18.586 15.688 19.295 1.00 85.19 343 ALA A C 1
ATOM 2701 O O . ALA A 1 343 ? -18.370 16.455 18.357 1.00 85.19 343 ALA A O 1
ATOM 2702 N N . TYR A 1 344 ? -19.582 15.859 20.156 1.00 83.31 344 TYR A N 1
ATOM 2703 C CA . TYR A 1 344 ? -20.359 17.092 20.235 1.00 83.31 344 TYR A CA 1
ATOM 2704 C C . TYR A 1 344 ? -20.186 17.684 21.638 1.00 83.31 344 TYR A C 1
ATOM 2706 O O . TYR A 1 344 ? -19.746 17.003 22.566 1.00 83.31 344 TYR A O 1
ATOM 2714 N N . GLY A 1 345 ? -20.494 18.965 21.789 1.00 84.38 345 GLY A N 1
ATOM 2715 C CA . GLY A 1 345 ? -20.534 19.618 23.090 1.00 84.38 345 GLY A CA 1
ATOM 2716 C C . GLY A 1 345 ? -21.811 20.425 23.208 1.00 84.38 345 GLY A C 1
ATOM 2717 O O . GLY A 1 345 ? -22.090 21.266 22.354 1.00 84.38 345 GLY A O 1
ATOM 2718 N N . ILE A 1 346 ? -22.576 20.175 24.266 1.00 84.44 346 ILE A N 1
ATOM 2719 C CA . ILE A 1 346 ? -23.679 21.043 24.675 1.00 84.44 346 ILE A CA 1
ATOM 2720 C C . ILE A 1 346 ? -23.115 22.025 25.698 1.00 84.44 346 ILE A C 1
ATOM 2722 O O . ILE A 1 346 ? -22.682 21.634 26.783 1.00 84.44 346 ILE A O 1
ATOM 2726 N N . ASP A 1 347 ? -23.111 23.309 25.348 1.00 83.62 347 ASP A N 1
ATOM 2727 C CA . ASP A 1 347 ? -22.545 24.341 26.210 1.00 83.62 347 ASP A CA 1
ATOM 2728 C C . ASP A 1 347 ? -23.549 24.812 27.272 1.00 83.62 347 ASP A C 1
ATOM 2730 O O . ASP A 1 347 ? -24.282 25.783 27.089 1.00 83.62 347 ASP A O 1
ATOM 2734 N N . LEU A 1 348 ? -23.550 24.133 28.421 1.00 87.38 348 LEU A N 1
ATOM 2735 C CA . LEU A 1 348 ? -24.349 24.509 29.595 1.00 87.38 348 LEU A CA 1
ATOM 2736 C C . LEU A 1 348 ? -23.730 25.679 30.390 1.00 87.38 348 LEU A C 1
ATOM 2738 O O . LEU A 1 348 ? -24.158 25.968 31.506 1.00 87.38 348 LEU A O 1
ATOM 2742 N N . ASN A 1 349 ? -22.712 26.362 29.851 1.00 86.00 349 ASN A N 1
ATOM 2743 C CA . ASN A 1 349 ? -22.125 27.549 30.480 1.00 86.00 349 ASN A CA 1
ATOM 2744 C C . ASN A 1 349 ? -22.766 28.859 30.027 1.00 86.00 349 ASN A C 1
ATOM 2746 O O . ASN A 1 349 ? -22.449 29.900 30.600 1.00 86.00 349 ASN A O 1
ATOM 2750 N N . MET A 1 350 ? -23.627 28.829 29.012 1.00 86.00 350 MET A N 1
ATOM 2751 C CA . MET A 1 350 ? -24.222 30.021 28.408 1.00 86.00 350 MET A CA 1
ATOM 2752 C C . MET A 1 350 ? -25.719 30.102 28.711 1.00 86.00 350 MET A C 1
ATOM 2754 O O . MET A 1 350 ? -26.377 29.082 28.919 1.00 86.00 350 MET A O 1
ATOM 2758 N N . GLU A 1 351 ? -26.265 31.316 28.734 1.00 86.00 351 GLU A N 1
ATOM 2759 C CA . GLU A 1 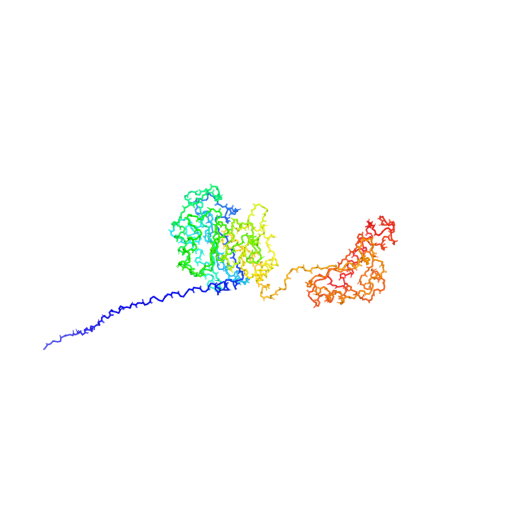351 ? -27.715 31.532 28.783 1.00 86.00 351 GLU A CA 1
ATOM 2760 C C . GLU A 1 351 ? -28.399 31.189 27.439 1.00 86.00 351 GLU A C 1
ATOM 2762 O O . GLU A 1 351 ? -27.743 31.206 26.386 1.00 86.00 351 GLU A O 1
ATOM 2767 N N . PRO A 1 352 ? -29.721 30.910 27.434 1.00 82.00 352 PRO A N 1
ATOM 2768 C CA . PRO A 1 352 ? -30.494 30.747 26.205 1.00 82.00 352 PRO A CA 1
ATOM 2769 C C . PRO A 1 352 ? -30.281 31.906 25.216 1.00 82.00 352 PRO A C 1
ATOM 2771 O O . PRO A 1 352 ? -30.363 33.072 25.587 1.00 82.00 352 PRO A O 1
ATOM 2774 N N . GLY A 1 353 ? -30.038 31.592 23.939 1.00 74.12 353 GLY A N 1
ATOM 2775 C CA . GLY A 1 353 ? -29.858 32.597 22.877 1.00 74.12 353 GLY A CA 1
ATOM 2776 C C . GLY A 1 353 ? -28.416 33.059 22.638 1.00 74.12 353 GLY A C 1
ATOM 2777 O O . GLY A 1 353 ? -28.188 33.787 21.680 1.00 74.12 353 GLY A O 1
ATOM 2778 N N . GLY A 1 354 ? -27.459 32.604 23.458 1.00 62.50 354 GLY A N 1
ATOM 2779 C CA . GLY A 1 354 ? -26.022 32.537 23.172 1.00 62.50 354 GLY A CA 1
ATOM 2780 C C . GLY A 1 354 ? -25.377 33.730 22.454 1.00 62.50 354 GLY A C 1
ATOM 2781 O O . GLY A 1 354 ? -25.226 33.684 21.241 1.00 62.50 354 GLY A O 1
ATOM 2782 N N . SER A 1 355 ? -24.857 34.715 23.206 1.00 60.34 355 SER A N 1
ATOM 2783 C CA . SER A 1 355 ? -23.593 35.394 22.824 1.00 60.34 355 SER A CA 1
ATOM 2784 C C . SER A 1 355 ? -22.978 36.354 23.857 1.00 60.34 355 SER A C 1
ATOM 2786 O O . SER A 1 355 ? -21.859 36.805 23.621 1.00 60.34 355 SER A O 1
ATOM 2788 N N . THR A 1 356 ? -23.614 36.680 24.993 1.00 63.16 356 THR A N 1
ATOM 2789 C CA . THR A 1 356 ? -23.065 37.742 25.876 1.00 63.16 356 THR A CA 1
ATOM 2790 C C . THR A 1 356 ? -22.949 37.429 27.366 1.00 63.16 356 THR A C 1
ATOM 2792 O O . THR A 1 356 ? -22.134 38.083 28.009 1.00 63.16 356 THR A O 1
ATOM 2795 N N . CYS A 1 357 ? -23.672 36.443 27.910 1.00 76.69 357 CYS A N 1
ATOM 2796 C CA . CYS A 1 357 ? -23.743 36.214 29.361 1.00 76.69 357 CYS A CA 1
ATOM 2797 C C . CYS A 1 357 ? -23.503 34.742 29.729 1.00 76.69 357 CYS A C 1
ATOM 2799 O O . CYS A 1 357 ? -23.961 33.834 29.024 1.00 76.69 357 CYS A O 1
ATOM 2801 N N . PHE A 1 358 ? -22.790 34.508 30.836 1.00 84.19 358 PHE A N 1
ATOM 2802 C CA . PHE A 1 358 ? -22.668 33.170 31.419 1.00 84.19 358 PHE A CA 1
ATOM 2803 C C . PHE A 1 358 ? -23.961 32.763 32.125 1.00 84.19 358 PHE A C 1
ATOM 2805 O O . PHE A 1 358 ? -24.661 33.595 32.693 1.00 84.19 358 PHE A O 1
ATOM 2812 N N . ALA A 1 359 ? -24.253 31.463 32.113 1.00 88.06 359 ALA A N 1
ATOM 2813 C CA . ALA A 1 359 ? -25.410 30.895 32.784 1.00 88.06 359 ALA A CA 1
ATOM 2814 C C . ALA A 1 359 ? -25.390 31.222 34.283 1.00 88.06 359 ALA A C 1
ATOM 2816 O O . ALA A 1 359 ? -24.457 30.850 35.007 1.00 88.06 359 ALA A O 1
ATOM 2817 N N . THR A 1 360 ? -26.454 31.866 34.761 1.00 89.25 360 THR A N 1
ATOM 2818 C CA . THR A 1 360 ? -26.647 32.109 36.193 1.00 89.25 360 THR A CA 1
ATOM 2819 C C . THR A 1 360 ? -26.684 30.790 36.985 1.00 89.25 360 THR A C 1
ATOM 2821 O O . THR A 1 360 ? -27.059 29.740 36.444 1.00 89.25 360 THR A O 1
ATOM 2824 N N . PRO A 1 361 ? -26.260 30.786 38.264 1.00 90.94 361 PRO A N 1
ATOM 2825 C CA . PRO A 1 361 ? -26.290 29.577 39.082 1.00 90.94 361 PRO A CA 1
ATOM 2826 C C . PRO A 1 361 ? -27.701 28.974 39.143 1.00 90.94 361 PRO A C 1
ATOM 2828 O O . PRO A 1 361 ? -28.656 29.648 39.515 1.00 90.94 361 PRO A O 1
ATOM 2831 N N . GLY A 1 362 ? -27.824 27.700 38.772 1.00 92.12 362 GLY A N 1
ATOM 2832 C CA . GLY A 1 362 ? -29.096 26.970 38.764 1.00 92.12 362 GLY A CA 1
ATOM 2833 C C . GLY A 1 362 ? -29.916 27.065 37.475 1.00 92.12 362 GLY A C 1
ATOM 2834 O O . GLY A 1 362 ? -30.895 26.336 37.343 1.00 92.12 362 GLY A O 1
ATOM 2835 N N . LEU A 1 363 ? -29.505 27.872 36.487 1.00 92.88 363 LEU A N 1
ATOM 2836 C CA . LEU A 1 363 ? -30.253 28.049 35.231 1.00 92.88 363 LEU A CA 1
ATOM 2837 C C . LEU A 1 363 ? -30.576 26.724 34.520 1.00 92.88 363 LEU A C 1
ATOM 2839 O O . LEU A 1 363 ? -31.672 26.535 34.003 1.00 92.88 363 LEU A O 1
ATOM 2843 N N . TRP A 1 364 ? -29.620 25.797 34.532 1.00 92.56 364 TRP A N 1
ATOM 2844 C CA . TRP A 1 364 ? -29.718 24.492 33.877 1.00 92.56 364 TRP A CA 1
ATOM 2845 C C . TRP A 1 364 ? -29.919 23.332 34.867 1.00 92.56 364 TRP A C 1
ATOM 2847 O O . TRP A 1 364 ? -29.566 22.197 34.569 1.00 92.56 364 TRP A O 1
ATOM 2857 N N . ALA A 1 365 ? -30.443 23.604 36.068 1.00 92.69 365 ALA A N 1
ATOM 2858 C CA . ALA A 1 365 ? -30.543 22.616 37.153 1.00 92.69 365 ALA A CA 1
ATOM 2859 C C . ALA A 1 365 ? -31.435 21.403 36.841 1.00 92.69 365 ALA A C 1
ATOM 2861 O O . ALA A 1 365 ? -31.257 20.336 37.432 1.00 92.69 365 ALA A O 1
ATOM 2862 N N . GLU A 1 366 ? -32.367 21.575 35.904 1.00 94.06 366 GLU A N 1
ATOM 2863 C CA . GLU A 1 366 ? -33.296 20.547 35.426 1.00 94.06 366 GLU A CA 1
ATOM 2864 C C . GLU A 1 366 ? -32.715 19.694 34.282 1.00 94.06 366 GLU A C 1
ATOM 2866 O O . GLU A 1 366 ? -33.438 18.897 33.691 1.00 94.06 366 GLU A O 1
ATOM 2871 N N . ALA A 1 367 ? -31.439 19.871 33.912 1.00 93.44 367 ALA A N 1
ATOM 2872 C CA . ALA A 1 367 ? -30.826 19.064 32.862 1.00 93.44 367 ALA A CA 1
ATOM 2873 C C . ALA A 1 367 ? -30.846 17.573 33.241 1.00 93.44 367 ALA A C 1
ATOM 2875 O O . ALA A 1 367 ? -30.342 17.173 34.293 1.00 93.44 367 ALA A O 1
ATOM 2876 N N . ASP A 1 368 ? -31.417 16.758 32.355 1.00 95.50 368 ASP A N 1
ATOM 2877 C CA . ASP A 1 368 ? -31.561 15.316 32.536 1.00 95.50 368 ASP A CA 1
ATOM 2878 C C . ASP A 1 368 ? -30.393 14.577 31.847 1.00 95.50 368 ASP A C 1
ATOM 2880 O O . ASP A 1 368 ? -30.189 14.743 30.637 1.00 95.50 368 ASP A O 1
ATOM 2884 N N . PRO A 1 369 ? -29.606 13.768 32.580 1.00 95.88 369 PRO A N 1
ATOM 2885 C CA . PRO A 1 369 ? -28.432 13.092 32.032 1.00 95.88 369 PRO A CA 1
ATOM 2886 C C . PRO A 1 369 ? -28.785 11.991 31.018 1.00 95.88 369 PRO A C 1
ATOM 2888 O O . PRO A 1 369 ? -28.021 11.758 30.081 1.00 95.88 369 PRO A O 1
ATOM 2891 N N . ALA A 1 370 ? -29.944 11.338 31.142 1.00 97.00 370 ALA A N 1
ATOM 2892 C CA . ALA A 1 370 ? -30.391 10.318 30.196 1.00 97.00 370 ALA A CA 1
ATOM 2893 C C . ALA A 1 370 ? -30.842 10.936 28.871 1.00 97.00 370 ALA A C 1
ATOM 2895 O O . ALA A 1 370 ? -30.441 10.458 27.809 1.00 97.00 370 ALA A O 1
ATOM 2896 N N . ALA A 1 371 ? -31.603 12.030 28.920 1.00 95.75 371 ALA A N 1
ATOM 2897 C CA . ALA A 1 371 ? -31.957 12.802 27.734 1.00 95.75 371 ALA A CA 1
ATOM 2898 C C . ALA A 1 371 ? -30.706 13.369 27.045 1.00 95.75 371 ALA A C 1
ATOM 2900 O O . ALA A 1 371 ? -30.620 13.357 25.816 1.00 95.75 371 ALA A O 1
ATOM 2901 N N . HIS A 1 372 ? -29.716 13.807 27.832 1.00 94.38 372 HIS A N 1
ATOM 2902 C CA . HIS A 1 372 ? -28.432 14.281 27.327 1.00 94.38 372 HIS A CA 1
ATOM 2903 C C . HIS A 1 372 ? -27.716 13.191 26.522 1.00 94.38 372 HIS A C 1
ATOM 2905 O O . HIS A 1 372 ? -27.466 13.379 25.335 1.00 94.38 372 HIS A O 1
ATOM 2911 N N . VAL A 1 373 ? -27.454 12.024 27.123 1.00 96.06 373 VAL A N 1
ATOM 2912 C CA . VAL A 1 373 ? -26.767 10.902 26.454 1.00 96.06 373 VAL A CA 1
ATOM 2913 C C . VAL A 1 373 ? -27.556 10.389 25.245 1.00 96.06 373 VAL A C 1
ATOM 2915 O O . VAL A 1 373 ? -26.966 10.131 24.196 1.00 96.06 373 VAL A O 1
ATOM 2918 N N . ALA A 1 374 ? -28.886 10.300 25.346 1.00 95.62 374 ALA A N 1
ATOM 2919 C CA . ALA A 1 374 ? -29.734 9.886 24.230 1.00 95.62 374 ALA A CA 1
ATOM 2920 C C . ALA A 1 374 ? -29.607 10.833 23.026 1.00 95.62 374 ALA A C 1
ATOM 2922 O O . ALA A 1 374 ? -29.549 10.375 21.888 1.00 95.62 374 ALA A O 1
ATOM 2923 N N . TRP A 1 375 ? -29.503 12.146 23.254 1.00 94.44 375 TRP A N 1
ATOM 2924 C CA . TRP A 1 375 ? -29.288 13.111 22.175 1.00 94.44 375 TRP A CA 1
ATOM 2925 C C . TRP A 1 375 ? -27.959 12.871 21.443 1.00 94.44 375 TRP A C 1
ATOM 2927 O O . TRP A 1 375 ? -27.949 12.813 20.212 1.00 94.44 375 TRP A O 1
ATOM 2937 N N . TYR A 1 376 ? -26.863 12.635 22.172 1.00 93.75 376 TYR A N 1
ATOM 2938 C CA . TYR A 1 376 ? -25.573 12.261 21.574 1.00 93.75 376 TYR A CA 1
ATOM 2939 C C . TYR A 1 376 ? -25.669 10.978 20.742 1.00 93.75 376 TYR A C 1
ATOM 2941 O O . TYR A 1 376 ? -25.137 10.922 19.632 1.00 93.75 376 TYR A O 1
ATOM 2949 N N . GLU A 1 377 ? -26.401 9.976 21.235 1.00 90.19 377 GLU A N 1
ATOM 2950 C CA . GLU A 1 377 ? -26.657 8.733 20.500 1.00 90.19 377 GLU A CA 1
ATOM 2951 C C . GLU A 1 377 ? -27.374 9.008 19.173 1.00 90.19 377 GLU A C 1
ATOM 2953 O O . GLU A 1 377 ? -26.962 8.488 18.136 1.00 90.19 377 GLU A O 1
ATOM 2958 N N . THR A 1 378 ? -28.382 9.891 19.164 1.00 91.88 378 THR A N 1
ATOM 2959 C CA . THR A 1 378 ? -29.100 10.245 17.924 1.00 91.88 378 THR A CA 1
ATOM 2960 C C . THR A 1 378 ? -28.230 10.946 16.881 1.00 91.88 378 THR A C 1
ATOM 2962 O O . THR A 1 378 ? -28.508 10.840 15.687 1.00 91.88 378 THR A O 1
ATOM 2965 N N . LEU A 1 379 ? -27.163 11.628 17.307 1.00 88.00 379 LEU A N 1
ATOM 2966 C CA . LEU A 1 379 ? -26.190 12.259 16.414 1.00 88.00 379 LEU A CA 1
ATOM 2967 C C . LEU A 1 379 ? -25.113 11.290 15.909 1.00 88.00 379 LEU A C 1
ATOM 2969 O O . LEU A 1 379 ? -24.280 11.677 15.091 1.00 88.00 379 LEU A O 1
ATOM 2973 N N . GLY A 1 380 ? -25.099 10.046 16.395 1.00 85.62 380 GLY A N 1
ATOM 2974 C CA . GLY A 1 380 ? -24.019 9.102 16.121 1.00 85.62 380 GLY A CA 1
ATOM 2975 C C . GLY A 1 380 ? -22.694 9.521 16.763 1.00 85.62 380 GLY A C 1
ATOM 2976 O O . GLY A 1 380 ? -21.629 9.224 16.215 1.00 85.62 380 GLY A O 1
ATOM 2977 N N . ALA A 1 381 ? -22.758 10.243 17.887 1.00 88.94 381 ALA A N 1
ATOM 2978 C CA . ALA A 1 381 ? -21.592 10.613 18.672 1.00 88.94 381 ALA A CA 1
ATOM 2979 C C . ALA A 1 381 ? -21.018 9.389 19.400 1.00 88.94 381 ALA A C 1
ATOM 2981 O O . ALA A 1 381 ? -21.761 8.525 19.858 1.00 88.94 381 ALA A O 1
ATOM 2982 N N . ASN A 1 382 ? -19.698 9.335 19.555 1.00 88.19 382 ASN A N 1
ATOM 2983 C CA . ASN A 1 382 ? -19.022 8.355 20.412 1.00 88.19 382 ASN A CA 1
ATOM 2984 C C . ASN A 1 382 ? -18.150 9.015 21.491 1.00 88.19 382 ASN A C 1
ATOM 2986 O O . ASN A 1 382 ? -17.478 8.322 22.257 1.00 88.19 382 ASN A O 1
ATOM 2990 N N . VAL A 1 383 ? -18.178 10.349 21.567 1.00 90.56 383 VAL A N 1
ATOM 2991 C CA . VAL A 1 383 ? -17.572 11.133 22.638 1.00 90.56 383 VAL A CA 1
ATOM 2992 C C . VAL A 1 383 ? -18.549 12.218 23.093 1.00 90.56 383 VAL A C 1
ATOM 2994 O O . VAL A 1 383 ? -19.081 12.973 22.279 1.00 90.56 383 VAL A O 1
ATOM 2997 N N . ILE A 1 384 ? -18.762 12.313 24.403 1.00 92.31 384 ILE A N 1
ATOM 2998 C CA . ILE A 1 384 ? -19.604 13.321 25.052 1.00 92.31 384 ILE A CA 1
ATOM 2999 C C . ILE A 1 384 ? -18.698 14.359 25.712 1.00 92.31 384 ILE A C 1
ATOM 3001 O O . ILE A 1 384 ? -17.934 14.013 26.611 1.00 92.31 384 ILE A O 1
ATOM 3005 N N . LEU A 1 385 ? -18.799 15.629 25.313 1.00 90.88 385 LEU A N 1
ATOM 3006 C CA . LEU A 1 385 ? -18.197 16.744 26.048 1.00 90.88 385 LEU A CA 1
ATOM 3007 C C . LEU A 1 385 ? -19.254 17.380 26.962 1.00 90.88 385 LEU A C 1
ATOM 3009 O O . LEU A 1 385 ? -20.233 17.950 26.483 1.00 90.88 385 LEU A O 1
ATOM 3013 N N . THR A 1 386 ? -19.044 17.306 28.276 1.00 91.19 386 THR A N 1
ATOM 3014 C CA . THR A 1 386 ? -19.999 17.769 29.302 1.00 91.19 386 THR A CA 1
ATOM 3015 C C . THR A 1 386 ? -19.292 18.630 30.361 1.00 91.19 386 THR A C 1
ATOM 3017 O O . THR A 1 386 ? -18.087 18.459 30.578 1.00 91.19 386 THR A O 1
ATOM 3020 N N . PRO A 1 387 ? -19.950 19.603 31.021 1.00 90.25 387 PRO A N 1
ATOM 3021 C CA . PRO A 1 387 ? -19.325 20.347 32.115 1.00 90.25 387 PRO A CA 1
ATOM 3022 C C . PRO A 1 387 ? -19.050 19.458 33.332 1.00 90.25 387 PRO A C 1
ATOM 3024 O O . PRO A 1 387 ? -19.901 18.681 33.756 1.00 90.25 387 PRO A O 1
ATOM 3027 N N . ALA A 1 388 ? -17.864 19.622 33.918 1.00 91.69 388 ALA A N 1
ATOM 3028 C CA . ALA A 1 388 ? -17.552 19.153 35.263 1.00 91.69 388 ALA A CA 1
ATOM 3029 C C . ALA A 1 388 ? -17.683 20.293 36.276 1.00 91.69 388 ALA A C 1
ATOM 3031 O O . ALA A 1 388 ? -18.414 20.169 37.259 1.00 91.69 388 ALA A O 1
ATOM 3032 N N . VAL A 1 389 ? -17.058 21.436 35.976 1.00 90.44 389 VAL A N 1
ATOM 3033 C CA . VAL A 1 389 ? -17.247 22.700 36.699 1.00 90.44 389 VAL A CA 1
ATOM 3034 C C . VAL A 1 389 ? -17.519 23.807 35.688 1.00 90.44 389 VAL A C 1
ATOM 3036 O O . VAL A 1 389 ? -16.710 24.052 34.785 1.00 90.44 389 VAL A O 1
ATOM 3039 N N . SER A 1 390 ? -18.670 24.462 35.833 1.00 89.19 390 SER A N 1
ATOM 3040 C CA . SER A 1 390 ? -19.129 25.501 34.907 1.00 89.19 390 SER A CA 1
ATOM 3041 C C . SER A 1 390 ? -18.471 26.857 35.141 1.00 89.19 390 SER A C 1
ATOM 3043 O O . SER A 1 390 ? -17.875 27.099 36.187 1.00 89.19 390 SER A O 1
ATOM 3045 N N . SER A 1 391 ? -18.631 27.782 34.185 1.00 87.50 391 SER A N 1
ATOM 3046 C CA . SER A 1 391 ? -18.129 29.163 34.317 1.00 87.50 391 SER A CA 1
ATOM 3047 C C . SER A 1 391 ? -18.705 29.884 35.544 1.00 87.50 391 SER A C 1
ATOM 3049 O O . SER A 1 391 ? -18.071 30.759 36.105 1.00 87.50 391 SER A O 1
ATOM 3051 N N . ASN A 1 392 ? -19.879 29.502 36.043 1.00 87.38 392 ASN A N 1
ATOM 3052 C CA . ASN A 1 392 ? -20.395 30.056 37.299 1.00 87.38 392 ASN A CA 1
ATOM 3053 C C . ASN A 1 392 ? -19.742 29.467 38.567 1.00 87.38 392 ASN A C 1
ATOM 3055 O O . ASN A 1 392 ? -20.130 29.836 39.669 1.00 87.38 392 ASN A O 1
ATOM 3059 N N . GLY A 1 393 ? -18.757 28.572 38.433 1.00 86.69 393 GLY A N 1
ATOM 3060 C CA . GLY A 1 393 ? -17.944 28.057 39.537 1.00 86.69 393 GLY A CA 1
ATOM 3061 C C . GLY A 1 393 ? -18.572 26.949 40.373 1.00 86.69 393 GLY A C 1
ATOM 3062 O O . GLY A 1 393 ? -18.103 26.677 41.482 1.00 86.69 393 GLY A O 1
ATOM 3063 N N . TYR A 1 394 ? -19.634 26.328 39.863 1.00 90.69 394 TYR A N 1
ATOM 3064 C CA . TYR A 1 394 ? -20.309 25.219 40.523 1.00 90.69 394 TYR A CA 1
ATOM 3065 C C . TYR A 1 394 ? -20.071 23.893 39.803 1.00 90.69 394 TYR A C 1
ATOM 3067 O O . TYR A 1 394 ? -19.954 23.836 38.573 1.00 90.69 394 TYR A O 1
ATOM 3075 N N . ALA A 1 395 ? -20.022 22.826 40.596 1.00 91.94 395 ALA A N 1
ATOM 3076 C CA . ALA A 1 395 ? -19.862 21.464 40.120 1.00 91.94 395 ALA A CA 1
ATOM 3077 C C . ALA A 1 395 ? -21.170 20.899 39.551 1.00 91.94 395 ALA A C 1
ATOM 3079 O O . ALA A 1 395 ? -22.258 21.133 40.080 1.00 91.94 395 ALA A O 1
ATOM 3080 N N . TRP A 1 396 ? -21.046 20.079 38.512 1.00 93.38 396 TRP A N 1
ATOM 3081 C CA . TRP A 1 396 ? -22.137 19.275 37.945 1.00 93.38 396 TRP A CA 1
ATOM 3082 C C . TRP A 1 396 ? -22.241 17.885 38.584 1.00 93.38 396 TRP A C 1
ATOM 3084 O O . TRP A 1 396 ? -22.774 16.947 37.995 1.00 93.38 396 TRP A O 1
ATOM 3094 N N . TYR A 1 397 ? -21.725 17.763 39.805 1.00 92.06 397 TYR A N 1
ATOM 3095 C CA . TYR A 1 397 ? -21.772 16.573 40.642 1.00 92.06 397 TYR A CA 1
ATOM 3096 C C . TYR A 1 397 ? -22.059 16.959 42.099 1.00 92.06 397 TYR A C 1
ATOM 3098 O O . TYR A 1 397 ? -21.832 18.102 42.508 1.00 92.06 397 TYR A O 1
ATOM 3106 N N . LYS A 1 398 ? -22.571 16.018 42.896 1.00 91.44 398 LYS A N 1
ATOM 3107 C CA . LYS A 1 398 ? -23.026 16.262 44.274 1.00 91.44 398 LYS A CA 1
ATOM 3108 C C . LYS A 1 398 ? -22.025 15.808 45.342 1.00 91.44 398 LYS A C 1
ATOM 3110 O O . LYS A 1 398 ? -21.179 14.931 45.146 1.00 91.44 398 LYS A O 1
ATOM 3115 N N . GLY A 1 399 ? -22.172 16.406 46.529 1.00 85.94 399 GLY A N 1
ATOM 3116 C CA . GLY A 1 399 ? -21.507 15.969 47.761 1.00 85.94 399 GLY A CA 1
ATOM 3117 C C . GLY A 1 399 ? -19.987 16.095 47.717 1.00 85.94 399 GLY A C 1
ATOM 3118 O O . GLY A 1 399 ? -19.300 15.158 48.125 1.00 85.94 399 GLY A O 1
ATOM 3119 N N . GLY A 1 400 ? -19.488 17.190 47.145 1.00 82.25 400 GLY A N 1
ATOM 3120 C CA . GLY A 1 400 ? -18.065 17.453 47.005 1.00 82.25 400 GLY A CA 1
ATOM 3121 C C . GLY A 1 400 ? -17.564 18.711 47.709 1.00 82.25 400 GLY A C 1
ATOM 3122 O O . GLY A 1 400 ? -18.359 19.486 48.243 1.00 82.25 400 GLY A O 1
ATOM 3123 N N . ALA A 1 401 ? -16.245 18.903 47.704 1.00 82.75 401 ALA A N 1
ATOM 3124 C CA . ALA A 1 401 ? -15.589 20.117 48.191 1.00 82.75 401 ALA A CA 1
ATOM 3125 C C . ALA A 1 401 ? -15.986 21.333 47.347 1.00 82.75 401 ALA A C 1
ATOM 3127 O O . ALA A 1 401 ? -16.128 22.439 47.873 1.00 82.75 401 ALA A O 1
ATOM 3128 N N . ILE A 1 402 ? -16.224 21.118 46.050 1.00 87.44 402 ILE A N 1
ATOM 3129 C CA . ILE A 1 402 ? -16.834 22.116 45.179 1.00 87.44 402 ILE A CA 1
ATOM 3130 C C . ILE A 1 402 ? -18.364 22.049 45.324 1.00 87.44 402 ILE A C 1
ATOM 3132 O O . ILE A 1 402 ? -18.964 21.011 45.037 1.00 87.44 402 ILE A O 1
ATOM 3136 N N . PRO A 1 403 ? -19.028 23.146 45.735 1.00 90.38 403 PRO A N 1
ATOM 3137 C CA . PRO A 1 403 ? -20.479 23.226 45.777 1.00 90.38 403 PRO A CA 1
ATOM 3138 C C . PRO A 1 403 ? -21.121 22.854 44.444 1.00 90.38 403 PRO A C 1
ATOM 3140 O O . PRO A 1 403 ? -20.747 23.363 43.383 1.00 90.38 403 PRO A O 1
ATOM 3143 N N . ALA A 1 404 ? -22.125 21.985 44.525 1.00 92.38 404 ALA A N 1
ATOM 3144 C CA . ALA A 1 404 ? -22.936 21.606 43.382 1.00 92.38 404 ALA A CA 1
ATOM 3145 C C . ALA A 1 404 ? -23.734 22.804 42.854 1.00 92.38 404 ALA A C 1
ATOM 3147 O O . ALA A 1 404 ? -24.088 23.721 43.602 1.00 92.38 404 ALA A O 1
ATOM 3148 N N . GLN A 1 405 ? -24.051 22.759 41.565 1.00 91.56 405 GLN A N 1
ATOM 3149 C CA . GLN A 1 405 ? -24.900 23.736 40.902 1.00 91.56 405 GLN A CA 1
ATOM 3150 C C . GLN A 1 405 ? -26.224 23.910 41.678 1.00 91.56 405 GLN A C 1
ATOM 3152 O O . GLN A 1 405 ? -26.841 22.916 42.081 1.00 91.56 405 GLN A O 1
ATOM 3157 N N . PRO A 1 406 ? -26.650 25.155 41.979 1.00 94.44 406 PRO A N 1
ATOM 3158 C CA . PRO A 1 406 ? -27.829 25.367 42.809 1.00 94.44 406 PRO A CA 1
ATOM 3159 C C . PRO A 1 406 ? -29.078 24.724 42.210 1.00 94.44 406 PRO A C 1
ATOM 3161 O O . PRO A 1 406 ? -29.424 24.976 41.065 1.00 94.44 406 PRO A O 1
ATOM 3164 N N . GLY A 1 407 ? -29.770 23.902 42.999 1.00 94.19 407 GLY A N 1
ATOM 3165 C CA . GLY A 1 407 ? -31.001 23.235 42.567 1.00 94.19 407 GLY A CA 1
ATOM 3166 C C . GLY A 1 407 ? -30.807 21.982 41.708 1.00 94.19 407 GLY A C 1
ATOM 3167 O O . GLY A 1 407 ? -31.814 21.387 41.327 1.00 94.19 407 GLY A O 1
ATOM 3168 N N . LEU A 1 408 ? -29.563 21.558 41.442 1.00 93.50 408 LEU A N 1
ATOM 3169 C CA . LEU A 1 408 ? -29.239 20.428 40.567 1.00 93.50 408 LEU A CA 1
ATOM 3170 C C . LEU A 1 408 ? -30.046 19.162 40.916 1.00 93.50 408 LEU A C 1
ATOM 3172 O O . LEU A 1 408 ? -29.903 18.576 42.000 1.00 93.50 408 LEU A O 1
ATOM 3176 N N . LYS A 1 409 ? -30.895 18.716 39.983 1.00 93.81 409 LYS A N 1
ATOM 3177 C CA . LYS A 1 409 ? -31.801 17.576 40.199 1.00 93.81 409 LYS A CA 1
ATOM 3178 C C . LYS A 1 409 ? -31.078 16.239 40.197 1.00 93.81 409 LYS A C 1
ATOM 3180 O O . LYS A 1 409 ? -31.263 15.455 41.129 1.00 93.81 409 LYS A O 1
ATOM 3185 N N . HIS A 1 410 ? -30.182 16.035 39.242 1.00 93.31 410 HIS A N 1
ATOM 3186 C CA . HIS A 1 410 ? -29.444 14.786 39.038 1.00 93.31 410 HIS A CA 1
ATOM 3187 C C . HIS A 1 410 ? -28.010 14.885 39.554 1.00 93.31 410 HIS A C 1
ATOM 3189 O O . HIS A 1 410 ? -27.481 15.985 39.692 1.00 93.31 410 HIS A O 1
ATOM 3195 N N . ASP A 1 411 ? -27.356 13.762 39.848 1.00 93.31 411 ASP A N 1
ATOM 3196 C CA . ASP A 1 411 ? -25.895 13.767 40.004 1.00 93.31 411 ASP A CA 1
ATOM 3197 C C . ASP A 1 411 ? -25.272 13.717 38.601 1.00 93.31 411 ASP A C 1
ATOM 3199 O O . ASP A 1 411 ? -24.799 12.687 38.123 1.00 93.31 411 ASP A O 1
ATOM 3203 N N . PHE A 1 412 ? -25.438 14.833 37.886 1.00 95.00 412 PHE A N 1
ATOM 3204 C CA . PHE A 1 412 ? -25.484 14.871 36.428 1.00 95.00 412 PHE A CA 1
ATOM 3205 C C . PHE A 1 412 ? -24.233 14.285 35.770 1.00 95.00 412 PHE A C 1
ATOM 3207 O O . PHE A 1 412 ? -24.351 13.390 34.939 1.00 95.00 412 PHE A O 1
ATOM 3214 N N . LEU A 1 413 ? -23.038 14.749 36.143 1.00 94.06 413 LEU A N 1
ATOM 3215 C CA . LEU A 1 413 ? -21.789 14.279 35.547 1.00 94.06 413 LEU A CA 1
ATOM 3216 C C . LEU A 1 413 ? -21.548 12.773 35.805 1.00 94.06 413 LEU A C 1
ATOM 3218 O O . LEU A 1 413 ? -21.340 12.059 34.823 1.00 94.06 413 LEU A O 1
ATOM 3222 N N . PRO A 1 414 ? -21.608 12.250 37.051 1.00 94.62 414 PRO A N 1
ATOM 3223 C CA . PRO A 1 414 ? -21.531 10.807 37.299 1.00 94.62 414 PRO A CA 1
ATOM 3224 C C . PRO A 1 414 ? -22.552 9.987 36.504 1.00 94.62 414 PRO A C 1
ATOM 3226 O O . PRO A 1 414 ? -22.215 8.935 35.956 1.00 94.62 414 PRO A O 1
ATOM 3229 N N . GLU A 1 415 ? -23.793 10.467 36.403 1.00 95.75 415 GLU A N 1
ATOM 3230 C CA . GLU A 1 415 ? -24.843 9.784 35.648 1.00 95.75 415 GLU A CA 1
ATOM 3231 C C . GLU A 1 415 ? -24.565 9.782 34.136 1.00 95.75 415 GLU A C 1
ATOM 3233 O O . GLU A 1 415 ? -24.701 8.730 33.510 1.00 95.75 415 GLU A O 1
ATOM 3238 N N . VAL A 1 416 ? -24.112 10.902 33.554 1.00 95.62 416 VAL A N 1
ATOM 3239 C CA . VAL A 1 416 ? -23.684 10.978 32.143 1.00 95.62 416 VAL A CA 1
ATOM 3240 C C . VAL A 1 416 ? -22.521 10.029 31.872 1.00 95.62 416 VAL A C 1
ATOM 3242 O O . VAL A 1 416 ? -22.534 9.346 30.851 1.00 95.62 416 VAL A O 1
ATOM 3245 N N . VAL A 1 417 ? -21.538 9.941 32.773 1.00 95.25 417 VAL A N 1
ATOM 3246 C CA . VAL A 1 417 ? -20.399 9.021 32.616 1.00 95.25 417 VAL A CA 1
ATOM 3247 C C . VAL A 1 417 ? -20.865 7.570 32.615 1.00 95.25 417 VAL A C 1
ATOM 3249 O O . VAL A 1 417 ? -20.541 6.821 31.693 1.00 95.25 417 VAL A O 1
ATOM 3252 N N . ARG A 1 418 ? -21.694 7.180 33.590 1.00 95.38 418 ARG A N 1
ATOM 3253 C CA . ARG A 1 418 ? -22.258 5.825 33.656 1.00 95.38 418 ARG A CA 1
ATOM 3254 C C . ARG A 1 418 ? -23.043 5.478 32.386 1.00 95.38 418 ARG A C 1
ATOM 3256 O O . ARG A 1 418 ? -22.781 4.451 31.766 1.00 95.38 418 ARG A O 1
ATOM 3263 N N . LEU A 1 419 ? -23.983 6.337 31.993 1.00 96.50 419 LEU A N 1
ATOM 3264 C CA . LEU A 1 419 ? -24.858 6.123 30.836 1.00 96.50 419 LEU A CA 1
ATOM 3265 C C . LEU A 1 419 ? -24.089 6.157 29.506 1.00 96.50 419 LEU A C 1
ATOM 3267 O O . LEU A 1 419 ? -24.356 5.351 28.619 1.00 96.50 419 LEU A O 1
ATOM 3271 N N . GLY A 1 420 ? -23.115 7.058 29.365 1.00 93.38 420 GLY A N 1
ATOM 3272 C CA . GLY A 1 420 ? -22.245 7.135 28.192 1.00 93.38 420 GLY A CA 1
ATOM 3273 C C . GLY A 1 420 ? -21.413 5.864 28.021 1.00 93.38 420 GLY A C 1
ATOM 3274 O O . GLY A 1 420 ? -21.381 5.293 26.932 1.00 93.38 420 GLY A O 1
ATOM 3275 N N . HIS A 1 421 ? -20.818 5.356 29.104 1.00 91.69 421 HIS A N 1
ATOM 3276 C CA . HIS A 1 421 ? -20.058 4.103 29.079 1.00 91.69 421 HIS A CA 1
ATOM 3277 C C . HIS A 1 421 ? -20.935 2.886 28.747 1.00 91.69 421 HIS A C 1
ATOM 3279 O O . HIS A 1 421 ? -20.512 2.034 27.965 1.00 91.69 421 HIS A O 1
ATOM 3285 N N . GLU A 1 422 ? -22.171 2.824 29.257 1.00 93.12 422 GLU A N 1
ATOM 3286 C CA . GLU A 1 422 ? -23.160 1.796 28.876 1.00 93.12 422 GLU A CA 1
ATOM 3287 C C . GLU A 1 422 ? -23.481 1.808 27.372 1.00 93.12 422 GLU A C 1
ATOM 3289 O O . GLU A 1 422 ? -23.837 0.778 26.801 1.00 93.12 422 GLU A O 1
ATOM 3294 N N . LYS A 1 423 ? -23.313 2.962 26.718 1.00 89.44 423 LYS A N 1
ATOM 3295 C CA . LYS A 1 423 ? -23.484 3.163 25.273 1.00 89.44 423 LYS A CA 1
ATOM 3296 C C . LYS A 1 423 ? -22.174 3.108 24.483 1.00 89.44 423 LYS A C 1
ATOM 3298 O O . LYS A 1 423 ? -22.167 3.442 23.301 1.00 89.44 423 LYS A O 1
ATOM 3303 N N . HIS A 1 424 ? -21.074 2.685 25.106 1.00 87.38 424 HIS A N 1
ATOM 3304 C CA . HIS A 1 424 ? -19.736 2.654 24.506 1.00 87.38 424 HIS A CA 1
ATOM 3305 C C . HIS A 1 424 ? -19.230 4.024 24.010 1.00 87.38 424 HIS A C 1
ATOM 3307 O O . HIS A 1 424 ? -18.428 4.094 23.078 1.00 87.38 424 HIS A O 1
ATOM 3313 N N . MET A 1 425 ? -19.673 5.117 24.637 1.00 89.50 425 MET A N 1
ATOM 3314 C CA . MET A 1 425 ? -19.172 6.469 24.385 1.00 89.50 425 MET A CA 1
ATOM 3315 C C . MET A 1 425 ? -18.107 6.843 25.413 1.00 89.50 425 MET A C 1
ATOM 3317 O O . MET A 1 425 ? -18.240 6.506 26.586 1.00 89.50 425 MET A O 1
ATOM 3321 N N . ARG A 1 426 ? -17.075 7.588 25.007 1.00 90.12 426 ARG A N 1
ATOM 3322 C CA . ARG A 1 426 ? -16.147 8.226 25.957 1.00 90.12 426 ARG A CA 1
ATOM 3323 C C . ARG A 1 426 ? -16.776 9.505 26.498 1.00 90.12 426 ARG A C 1
ATOM 3325 O O . ARG A 1 426 ? -17.472 10.199 25.761 1.00 90.12 426 ARG A O 1
ATOM 3332 N N . VAL A 1 427 ? -16.499 9.861 27.747 1.00 91.56 427 VAL A N 1
ATOM 3333 C CA . VAL A 1 427 ? -16.985 11.116 28.336 1.00 91.56 427 VAL A CA 1
ATOM 3334 C C . VAL A 1 427 ? -15.800 11.990 28.721 1.00 91.56 427 VAL A C 1
ATOM 3336 O O . VAL A 1 427 ? -14.864 11.531 29.362 1.00 91.56 427 VAL A O 1
ATOM 3339 N N . ILE A 1 428 ? -15.833 13.254 28.304 1.00 90.56 428 ILE A N 1
ATOM 3340 C CA . ILE A 1 428 ? -14.825 14.265 28.615 1.00 90.56 428 ILE A CA 1
ATOM 3341 C C . ILE A 1 428 ? -15.491 15.336 29.478 1.00 90.56 428 ILE A C 1
ATOM 3343 O O . ILE A 1 428 ? -16.405 16.035 29.032 1.00 90.56 428 ILE A O 1
ATOM 3347 N N . GLY A 1 429 ? -15.018 15.472 30.717 1.00 89.25 429 GLY A N 1
ATOM 3348 C CA . GLY A 1 429 ? -15.418 16.548 31.621 1.00 89.25 429 GLY A CA 1
ATOM 3349 C C . GLY A 1 429 ? -14.653 17.839 31.325 1.00 89.25 429 GLY A C 1
ATOM 3350 O O . GLY A 1 429 ? -13.426 17.839 31.259 1.00 89.25 429 GLY A O 1
ATOM 3351 N N . SER A 1 430 ? -15.364 18.952 31.160 1.00 88.25 430 SER A N 1
ATOM 3352 C CA . SER A 1 430 ? -14.762 20.274 30.949 1.00 88.25 430 SER A CA 1
ATOM 3353 C C . SER A 1 430 ? -14.741 21.114 32.230 1.00 88.25 430 SER A C 1
ATOM 3355 O O . SER A 1 430 ? -15.715 21.161 32.983 1.00 88.25 430 SER A O 1
ATOM 3357 N N . PHE A 1 431 ? -13.631 21.816 32.461 1.00 87.12 431 PHE A N 1
ATOM 3358 C CA . PHE A 1 431 ? -13.446 22.724 33.594 1.00 87.12 431 PHE A CA 1
ATOM 3359 C C . PHE A 1 431 ? -13.297 24.152 33.066 1.00 87.12 431 PHE A C 1
ATOM 3361 O O . PHE A 1 431 ? -12.354 24.464 32.334 1.00 87.12 431 PHE A O 1
ATOM 3368 N N . ARG A 1 432 ? -14.235 25.041 33.405 1.00 80.88 432 ARG A N 1
ATOM 3369 C CA . ARG A 1 432 ? -14.212 26.444 32.957 1.00 80.88 432 ARG A CA 1
ATOM 3370 C C . ARG A 1 432 ? -13.485 27.323 33.967 1.00 80.88 432 ARG A C 1
ATOM 3372 O O . ARG A 1 432 ? -14.074 27.981 34.815 1.00 80.88 432 ARG A O 1
ATOM 3379 N N . ILE A 1 433 ? -12.167 27.304 33.832 1.00 65.12 433 ILE A N 1
ATOM 3380 C CA . ILE A 1 433 ? -11.212 27.819 34.816 1.00 65.12 433 ILE A CA 1
ATOM 3381 C C . ILE A 1 433 ? -10.994 29.331 34.650 1.00 65.12 433 ILE A C 1
ATOM 3383 O O . ILE A 1 433 ? -11.162 30.118 35.570 1.00 65.12 433 ILE A O 1
ATOM 3387 N N . ALA A 1 434 ? -10.724 29.797 33.434 1.00 61.25 434 ALA A N 1
ATOM 3388 C CA . ALA A 1 434 ? -10.448 31.217 33.176 1.00 61.25 434 ALA A CA 1
ATOM 3389 C C . ALA A 1 434 ? -11.684 32.144 33.274 1.00 61.25 434 ALA A C 1
ATOM 3391 O O . ALA A 1 434 ? -11.640 33.280 32.813 1.00 61.25 434 ALA A O 1
ATOM 3392 N N . ALA A 1 435 ? -12.813 31.647 33.782 1.00 68.81 435 ALA A N 1
ATOM 3393 C CA . ALA A 1 435 ? -14.090 32.351 33.788 1.00 68.81 435 ALA A CA 1
ATOM 3394 C C . ALA A 1 435 ? -14.966 32.006 35.004 1.00 68.81 435 ALA A C 1
ATOM 3396 O O . ALA A 1 435 ? -16.172 32.176 34.909 1.00 68.81 435 ALA A O 1
ATOM 3397 N N . ASN A 1 436 ? -14.388 31.514 36.113 1.00 82.31 436 ASN A N 1
ATOM 3398 C CA . ASN A 1 436 ? -15.115 31.082 37.319 1.00 82.31 436 ASN A CA 1
ATOM 3399 C C . ASN A 1 436 ? -15.689 32.273 38.119 1.00 82.31 436 ASN A C 1
ATOM 3401 O O . ASN A 1 436 ? -15.054 32.775 39.046 1.00 82.31 436 ASN A O 1
ATOM 3405 N N . THR A 1 437 ? -16.864 32.780 37.740 1.00 83.75 437 THR A N 1
ATOM 3406 C CA . THR A 1 437 ? -17.412 34.041 38.284 1.00 83.75 437 THR A CA 1
ATOM 3407 C C . THR A 1 437 ? -17.643 34.005 39.791 1.00 83.75 437 THR A C 1
ATOM 3409 O O . THR A 1 437 ? -17.521 35.033 40.456 1.00 83.75 437 THR A O 1
ATOM 3412 N N . ARG A 1 438 ? -17.901 32.820 40.353 1.00 86.25 438 ARG A N 1
ATOM 3413 C CA . ARG A 1 438 ? -18.006 32.625 41.798 1.00 86.25 438 ARG A CA 1
ATOM 3414 C C . ARG A 1 438 ? -16.681 32.877 42.505 1.00 86.25 438 ARG A C 1
ATOM 3416 O O . ARG A 1 438 ? -16.671 33.640 43.463 1.00 86.25 438 ARG A O 1
ATOM 3423 N N . TRP A 1 439 ? -15.580 32.299 42.023 1.00 86.25 439 TRP A N 1
ATOM 3424 C CA . TRP A 1 439 ? -14.254 32.588 42.574 1.00 86.25 439 TRP A CA 1
ATOM 3425 C C . TRP A 1 439 ? -13.944 34.082 42.487 1.00 86.25 439 TRP A C 1
ATOM 3427 O O . TRP A 1 439 ? -13.528 34.684 43.473 1.00 86.25 439 TRP A O 1
ATOM 3437 N N . GLY A 1 440 ? -14.216 34.689 41.326 1.00 85.44 440 GLY A N 1
ATOM 3438 C CA . GLY A 1 440 ? -14.061 36.125 41.120 1.00 85.44 440 GLY A CA 1
ATOM 3439 C C . GLY A 1 440 ? -14.790 36.958 42.178 1.00 85.44 440 GLY A C 1
ATOM 3440 O O . GLY A 1 440 ? -14.199 37.891 42.713 1.00 85.44 440 GLY A O 1
ATOM 3441 N N . GLY A 1 441 ? -16.039 36.607 42.502 1.00 85.50 441 GLY A N 1
ATOM 3442 C CA . GLY A 1 441 ? -16.857 37.304 43.499 1.00 85.50 441 GLY A CA 1
ATOM 3443 C C . GLY A 1 441 ? -16.503 37.006 44.962 1.00 85.50 441 GLY A C 1
ATOM 3444 O O . GLY A 1 441 ? -16.575 37.908 45.791 1.00 85.50 441 GLY A O 1
ATOM 3445 N N . GLU A 1 442 ? -16.115 35.770 45.290 1.00 87.19 442 GLU A N 1
ATOM 3446 C CA . GLU A 1 442 ? -15.716 35.361 46.650 1.00 87.19 442 GLU A CA 1
ATOM 3447 C C . GLU A 1 442 ? -14.297 35.842 47.005 1.00 87.19 442 GLU A C 1
ATOM 3449 O O . GLU A 1 442 ? -13.992 36.085 48.173 1.00 87.19 442 GLU A O 1
ATOM 3454 N N . HIS A 1 443 ? -13.443 36.026 45.993 1.00 87.44 443 HIS A N 1
ATOM 3455 C CA . HIS A 1 443 ? -12.045 36.423 46.134 1.00 87.44 443 HIS A CA 1
ATOM 3456 C C . HIS A 1 443 ? -11.688 37.608 45.213 1.00 87.44 443 HIS A C 1
ATOM 3458 O O . HIS A 1 443 ? -10.826 37.471 44.333 1.00 87.44 443 HIS A O 1
ATOM 3464 N N . PRO A 1 444 ? -12.314 38.789 45.404 1.00 85.81 444 PRO A N 1
ATOM 3465 C CA . PRO A 1 444 ? -12.090 39.955 44.548 1.00 85.81 444 PRO A CA 1
ATOM 3466 C C . PRO A 1 444 ? -10.630 40.424 44.568 1.00 85.81 444 PRO A C 1
ATOM 3468 O O . PRO A 1 444 ? -10.092 40.791 43.528 1.00 85.81 444 PRO A O 1
ATOM 3471 N N . ASP A 1 445 ? -9.954 40.322 45.714 1.00 86.44 445 ASP A N 1
ATOM 3472 C CA . ASP A 1 445 ? -8.550 40.727 45.873 1.00 86.44 445 ASP A CA 1
ATOM 3473 C C . ASP A 1 445 ? -7.560 39.772 45.180 1.00 86.44 445 ASP A C 1
ATOM 3475 O O . ASP A 1 445 ? -6.393 40.107 44.983 1.00 86.44 445 ASP A O 1
ATOM 3479 N N . LEU A 1 446 ? -8.020 38.573 44.807 1.00 84.94 446 LEU A N 1
ATOM 3480 C CA . LEU A 1 446 ? -7.226 37.534 44.143 1.00 84.94 446 LEU A CA 1
ATOM 3481 C C . LEU A 1 446 ? -7.566 37.402 42.649 1.00 84.94 446 LEU A C 1
ATOM 3483 O O . LEU A 1 446 ? -7.113 36.457 41.995 1.00 84.94 446 LEU A O 1
ATOM 3487 N N . SER A 1 447 ? -8.372 38.325 42.115 1.00 82.44 447 SER A N 1
ATOM 3488 C CA . SER A 1 447 ? -8.936 38.248 40.767 1.00 82.44 447 SER A CA 1
ATOM 3489 C C . SER A 1 447 ? -8.833 39.588 40.042 1.00 82.44 447 SER A C 1
ATOM 3491 O O . SER A 1 447 ? -9.382 40.597 40.477 1.00 82.44 447 SER A O 1
ATOM 3493 N N . TYR A 1 448 ? -8.169 39.611 38.885 1.00 79.88 448 TYR A N 1
ATOM 3494 C CA . TYR A 1 448 ? -8.117 40.813 38.053 1.00 79.88 448 TYR A CA 1
ATOM 3495 C C . TYR A 1 448 ? -9.361 40.909 37.160 1.00 79.88 448 TYR A C 1
ATOM 3497 O O . TYR A 1 448 ? -9.635 39.993 36.384 1.00 79.88 448 TYR A O 1
ATOM 3505 N N . GLY A 1 449 ? -10.093 42.025 37.237 1.00 74.62 449 GLY A N 1
ATOM 3506 C CA . GLY A 1 449 ? -11.281 42.282 36.409 1.00 74.62 449 GLY A CA 1
ATOM 3507 C C . GLY A 1 449 ? -12.625 41.919 37.054 1.00 74.62 449 GLY A C 1
ATOM 3508 O O . GLY A 1 449 ? -13.665 42.132 36.438 1.00 74.62 449 GLY A O 1
ATOM 3509 N N . THR A 1 450 ? -12.639 41.433 38.297 1.00 71.88 450 THR A N 1
ATOM 3510 C CA . THR A 1 450 ? -13.866 41.309 39.106 1.00 71.88 450 THR A CA 1
ATOM 3511 C C . THR A 1 450 ? -14.499 42.694 39.344 1.00 71.88 450 THR A C 1
ATOM 3513 O O . THR A 1 450 ? -13.755 43.657 39.548 1.00 71.88 450 THR A O 1
ATOM 3516 N N . PRO A 1 451 ? -15.845 42.842 39.354 1.00 66.50 451 PRO A N 1
ATOM 3517 C CA . PRO A 1 451 ? -16.886 41.803 39.332 1.00 66.50 451 PRO A CA 1
ATOM 3518 C C . PRO A 1 451 ? -17.425 41.439 37.939 1.00 66.50 451 PRO A C 1
ATOM 3520 O O . PRO A 1 451 ? -18.576 41.027 37.822 1.00 66.50 451 PRO A O 1
ATOM 3523 N N . HIS A 1 452 ? -16.639 41.582 36.871 1.00 69.56 452 HIS A N 1
ATOM 3524 C CA . HIS A 1 452 ? -17.095 41.177 35.542 1.00 69.56 452 HIS A CA 1
ATOM 3525 C C . HIS A 1 452 ? -17.041 39.660 35.336 1.00 69.56 452 HIS A C 1
ATOM 3527 O O . HIS A 1 452 ? -16.171 38.965 35.862 1.00 69.56 452 HIS A O 1
ATOM 3533 N N . ASP A 1 453 ? -17.936 39.171 34.475 1.00 65.69 453 ASP A N 1
ATOM 3534 C CA . ASP A 1 453 ? -18.031 37.759 34.098 1.00 65.69 453 ASP A CA 1
ATOM 3535 C C . ASP A 1 453 ? -16.687 37.191 33.611 1.00 65.69 453 ASP A C 1
ATOM 3537 O O . ASP A 1 453 ? -16.310 36.066 33.932 1.00 65.69 453 ASP A O 1
ATOM 3541 N N . ARG A 1 454 ? -15.907 37.993 32.879 1.00 69.50 454 ARG A N 1
ATOM 3542 C CA . ARG A 1 454 ? -14.556 37.636 32.434 1.00 69.50 454 ARG A CA 1
ATOM 3543 C C . ARG A 1 454 ? -13.529 38.266 33.371 1.00 69.50 454 ARG A C 1
ATOM 3545 O O . ARG A 1 454 ? -13.336 39.478 33.339 1.00 69.50 454 ARG A O 1
ATOM 3552 N N . HIS A 1 455 ? -12.854 37.436 34.155 1.00 73.88 455 HIS A N 1
ATOM 3553 C CA . HIS A 1 455 ? -11.800 37.836 35.087 1.00 73.88 455 HIS A CA 1
ATOM 3554 C C . HIS A 1 455 ? -10.638 36.838 35.011 1.00 73.88 455 HIS A C 1
ATOM 3556 O O . HIS A 1 455 ? -10.799 35.710 34.547 1.00 73.88 455 HIS A O 1
ATOM 3562 N N . LEU A 1 456 ? -9.456 37.264 35.451 1.00 70.12 456 LEU A N 1
ATOM 3563 C CA . LEU A 1 456 ? -8.251 36.439 35.478 1.00 70.12 456 LEU A CA 1
ATOM 3564 C C . LEU A 1 456 ? -7.874 36.124 36.931 1.00 70.12 456 LEU A C 1
ATOM 3566 O O . LEU A 1 456 ? -7.305 36.985 37.611 1.00 70.12 456 LEU A O 1
ATOM 3570 N N . PRO A 1 457 ? -8.172 34.909 37.419 1.00 70.81 457 PRO A N 1
ATOM 3571 C CA . PRO A 1 457 ? -7.659 34.437 38.697 1.00 70.81 457 PRO A CA 1
ATOM 3572 C C . PRO A 1 457 ? -6.209 33.956 38.511 1.00 70.81 457 PRO A C 1
ATOM 3574 O O . PRO A 1 457 ? -5.948 32.961 37.838 1.00 70.81 457 PRO A O 1
ATOM 3577 N N . LEU A 1 458 ? -5.241 34.688 39.071 1.00 66.12 458 LEU A N 1
ATOM 3578 C CA . LEU A 1 458 ? -3.799 34.429 38.903 1.00 66.12 458 LEU A CA 1
ATOM 3579 C C . LEU A 1 458 ? -3.106 34.220 40.255 1.00 66.12 458 LEU A C 1
ATOM 3581 O O . LEU A 1 458 ? -2.125 34.888 40.578 1.00 66.12 458 LEU A O 1
ATOM 3585 N N . THR A 1 459 ? -3.631 33.307 41.072 1.00 78.88 459 THR A N 1
ATOM 3586 C CA . THR A 1 459 ? -3.073 33.010 42.400 1.00 78.88 459 THR A CA 1
ATOM 3587 C C . THR A 1 459 ? -2.860 31.517 42.599 1.00 78.88 459 THR A C 1
ATOM 3589 O O . THR A 1 459 ? -3.568 30.694 42.022 1.00 78.88 459 THR A O 1
ATOM 3592 N N . THR A 1 460 ? -1.888 31.157 43.438 1.00 82.06 460 THR A N 1
ATOM 3593 C CA . THR A 1 460 ? -1.633 29.759 43.819 1.00 82.06 460 THR A CA 1
ATOM 3594 C C . THR A 1 460 ? -2.859 29.122 44.470 1.00 82.06 460 THR A C 1
ATOM 3596 O O . THR A 1 460 ? -3.196 27.996 44.133 1.00 82.06 460 THR A O 1
ATOM 3599 N N . GLY A 1 461 ? -3.607 29.880 45.281 1.00 83.19 461 GLY A N 1
ATOM 3600 C CA . GLY A 1 461 ? -4.857 29.400 45.878 1.00 83.19 461 GLY A CA 1
ATOM 3601 C C . GLY A 1 461 ? -5.923 29.012 44.847 1.00 83.19 461 GLY A C 1
ATOM 3602 O O . GLY A 1 461 ? -6.695 28.087 45.083 1.00 83.19 461 GLY A O 1
ATOM 3603 N N . TYR A 1 462 ? -5.944 29.661 43.677 1.00 83.88 462 TYR A N 1
ATOM 3604 C CA . TYR A 1 462 ? -6.847 29.268 42.596 1.00 83.88 462 TYR A CA 1
ATOM 3605 C C . TYR A 1 462 ? -6.399 27.986 41.879 1.00 83.88 462 TYR A C 1
ATOM 3607 O O . TYR A 1 462 ? -7.232 27.171 41.480 1.00 83.88 462 TYR A O 1
ATOM 3615 N N . LEU A 1 463 ? -5.086 27.781 41.737 1.00 84.38 463 LEU A N 1
ATOM 3616 C CA . LEU A 1 463 ? -4.539 26.534 41.200 1.00 84.38 463 LEU A CA 1
ATOM 3617 C C . LEU A 1 463 ? -4.825 25.352 42.135 1.00 84.38 463 LEU A C 1
ATOM 3619 O O . LEU A 1 463 ? -5.185 24.285 41.646 1.00 84.38 463 LEU A O 1
ATOM 3623 N N . ASP A 1 464 ? -4.750 25.558 43.453 1.00 85.56 464 ASP A N 1
ATOM 3624 C CA . ASP A 1 464 ? -5.112 24.544 44.452 1.00 85.56 464 ASP A CA 1
ATOM 3625 C C . ASP A 1 464 ? -6.607 24.193 44.372 1.00 85.56 464 ASP A C 1
ATOM 3627 O O . ASP A 1 464 ? -6.974 23.018 44.341 1.00 85.56 464 ASP A O 1
ATOM 3631 N N . TYR A 1 465 ? -7.475 25.207 44.255 1.00 84.06 465 TYR A N 1
ATOM 3632 C CA . TYR A 1 465 ? -8.911 25.013 44.026 1.00 84.06 465 TYR A CA 1
ATOM 3633 C C . TYR A 1 465 ? -9.178 24.198 42.753 1.00 84.06 465 TYR A C 1
ATOM 3635 O O . TYR A 1 465 ? -9.996 23.277 42.757 1.00 84.06 465 TYR A O 1
ATOM 3643 N N . LEU A 1 466 ? -8.478 24.515 41.661 1.00 85.19 466 LEU A N 1
ATOM 3644 C CA . LEU A 1 466 ? -8.616 23.798 40.402 1.00 85.19 466 LEU A CA 1
ATOM 3645 C C . LEU A 1 466 ? -8.156 22.341 40.513 1.00 85.19 466 LEU A C 1
ATOM 3647 O O . LEU A 1 466 ? -8.863 21.441 40.062 1.00 85.19 466 LEU A O 1
ATOM 3651 N N . ALA A 1 467 ? -6.978 22.110 41.088 1.00 86.94 467 ALA A N 1
ATOM 3652 C CA . ALA A 1 467 ? -6.442 20.768 41.266 1.00 86.94 467 ALA A CA 1
ATOM 3653 C C . ALA A 1 467 ? -7.413 19.903 42.082 1.00 86.94 467 ALA A C 1
ATOM 3655 O O . ALA A 1 467 ? -7.750 18.802 41.649 1.00 86.94 467 ALA A O 1
ATOM 3656 N N . ALA A 1 468 ? -7.952 20.450 43.177 1.00 85.50 468 ALA A N 1
ATOM 3657 C CA . ALA A 1 468 ? -8.959 19.781 43.995 1.00 85.50 468 ALA A CA 1
ATOM 3658 C C . ALA A 1 468 ? -10.246 19.475 43.210 1.00 85.50 468 ALA A C 1
ATOM 3660 O O . ALA A 1 468 ? -10.783 18.376 43.319 1.00 85.50 468 ALA A O 1
ATOM 3661 N N . ALA A 1 469 ? -10.725 20.410 42.381 1.00 85.81 469 ALA A N 1
ATOM 3662 C CA . ALA A 1 469 ? -11.904 20.193 41.543 1.00 85.81 469 ALA A CA 1
ATOM 3663 C C . ALA A 1 469 ? -11.697 19.075 40.505 1.00 85.81 469 ALA A C 1
ATOM 3665 O O . ALA A 1 469 ? -12.600 18.270 40.274 1.00 85.81 469 ALA A O 1
ATOM 3666 N N . ILE A 1 470 ? -10.516 19.014 39.880 1.00 88.44 470 ILE A N 1
ATOM 3667 C CA . ILE A 1 470 ? -10.164 17.966 38.912 1.00 88.44 470 ILE A CA 1
ATOM 3668 C C . ILE A 1 470 ? -10.052 16.612 39.614 1.00 88.44 470 ILE A C 1
ATOM 3670 O O . ILE A 1 470 ? -10.692 15.655 39.185 1.00 88.44 470 ILE A O 1
ATOM 3674 N N . GLU A 1 471 ? -9.280 16.529 40.699 1.00 88.75 471 GLU A N 1
ATOM 3675 C CA . GLU A 1 471 ? -9.085 15.296 41.471 1.00 88.75 471 GLU A CA 1
ATOM 3676 C C . GLU A 1 471 ? -10.416 14.738 41.985 1.00 88.75 471 GLU A C 1
ATOM 3678 O O . GLU A 1 471 ? -10.695 13.542 41.870 1.00 88.75 471 GLU A O 1
ATOM 3683 N N . GLU A 1 472 ? -11.280 15.613 42.494 1.00 87.81 472 GLU A N 1
ATOM 3684 C CA . GLU A 1 472 ? -12.596 15.237 42.981 1.00 87.81 472 GLU A CA 1
ATOM 3685 C C . GLU A 1 472 ? -13.509 14.725 41.863 1.00 87.81 472 GLU A C 1
ATOM 3687 O O . GLU A 1 472 ? -14.147 13.680 42.021 1.00 87.81 472 GLU A O 1
ATOM 3692 N N . ALA A 1 473 ? -13.566 15.431 40.729 1.00 87.00 473 ALA A N 1
ATOM 3693 C CA . ALA A 1 473 ? -14.346 14.996 39.580 1.00 87.00 473 ALA A CA 1
ATOM 3694 C C . ALA A 1 473 ? -13.878 13.618 39.095 1.00 87.00 473 ALA A C 1
ATOM 3696 O O . ALA A 1 473 ? -14.713 12.731 38.923 1.00 87.00 473 ALA A O 1
ATOM 3697 N N . LEU A 1 474 ? -12.565 13.402 38.948 1.00 87.31 474 LEU A N 1
ATOM 3698 C CA . LEU A 1 474 ? -11.986 12.108 38.566 1.00 87.31 474 LEU A CA 1
ATOM 3699 C C . LEU A 1 474 ? -12.385 11.003 39.554 1.00 87.31 474 LEU A C 1
ATOM 3701 O O . LEU A 1 474 ? -12.912 9.966 39.148 1.00 87.31 474 LEU A O 1
ATOM 3705 N N . THR A 1 475 ? -12.228 11.261 40.855 1.00 87.25 475 THR A N 1
ATOM 3706 C CA . THR A 1 475 ? -12.538 10.303 41.928 1.00 87.25 475 THR A CA 1
ATOM 3707 C C . THR A 1 475 ? -14.016 9.910 41.949 1.00 87.25 475 THR A C 1
ATOM 3709 O O . THR A 1 475 ? -14.350 8.750 42.185 1.00 87.25 475 THR A O 1
ATOM 3712 N N . LYS A 1 476 ? -14.923 10.861 41.698 1.00 83.69 476 LYS A N 1
ATOM 3713 C CA . LYS A 1 476 ? -16.375 10.625 41.758 1.00 83.69 476 LYS A CA 1
ATOM 3714 C C . LYS A 1 476 ? -16.950 9.967 40.511 1.00 83.69 476 LYS A C 1
ATOM 3716 O O . LYS A 1 476 ? -18.020 9.369 40.588 1.00 83.69 476 LYS A O 1
ATOM 3721 N N . THR A 1 477 ? -16.295 10.119 39.366 1.00 80.50 477 THR A N 1
ATOM 3722 C CA . THR A 1 477 ? -16.898 9.786 38.067 1.00 80.50 477 THR A CA 1
ATOM 3723 C C . THR A 1 477 ? -16.187 8.664 37.331 1.00 80.50 477 THR A C 1
ATOM 3725 O O . THR A 1 477 ? -16.789 8.074 36.441 1.00 80.50 477 THR A O 1
ATOM 3728 N N . ASN A 1 478 ? -14.941 8.340 37.693 1.00 73.56 478 ASN A N 1
ATOM 3729 C CA . ASN A 1 478 ? -14.102 7.414 36.932 1.00 73.56 478 ASN A CA 1
ATOM 3730 C C . ASN A 1 478 ? -13.968 7.833 35.450 1.00 73.56 478 ASN A C 1
ATOM 3732 O O . ASN A 1 478 ? -13.965 6.988 34.553 1.00 73.56 478 ASN A O 1
ATOM 3736 N N . LEU A 1 479 ? -13.902 9.150 35.204 1.00 72.25 479 LEU A N 1
ATOM 3737 C CA . LEU A 1 479 ? -13.454 9.744 33.943 1.00 72.25 479 LEU A CA 1
ATOM 3738 C C . LEU A 1 479 ? -11.984 9.335 33.723 1.00 72.25 479 LEU A C 1
ATOM 3740 O O . LEU A 1 479 ? -11.089 10.026 34.197 1.00 72.25 479 LEU A O 1
ATOM 3744 N N . ASN A 1 480 ? -11.740 8.198 33.068 1.00 52.66 480 ASN A N 1
ATOM 3745 C CA . ASN A 1 480 ? -10.401 7.740 32.673 1.00 52.66 480 ASN A CA 1
ATOM 3746 C C . ASN A 1 480 ? -10.196 7.870 31.168 1.00 52.66 480 ASN A C 1
ATOM 3748 O O . ASN A 1 480 ? -11.109 7.454 30.415 1.00 52.66 480 ASN A O 1
#